Protein AF-A0A927XVS9-F1 (afdb_monomer_lite)

Secondary structure (DSSP, 8-state):
----EEEEEEES--S---PPTT-EEEEEETTEEEEE--TTS-HHHHHHHHHHH-SSEEEEEEEETTTEEEEEEEETTEEEEEEESSTTT---B-THHHHHHHHSSSTTHHHHHHHTT-S-HHHHHHHHHHHHTS-----TTSPPPP----SHHHHHHHHHHHHHHTSPPSEEEEEPPGGG--GGG-TTSS---SS---TT----EEE---STTEEEEEETTT--EEEEEE--S--EEEEEEETTTTEEEEEEEE---STT--EEEEEEEETT--EEEEEEEPTT----SS--EEETTEEEEE-SS-SSEEEEETTT--EEEE--SS--EEEE-SSSSEEEEEETTTEEEEEETTS-EEEEEE-SSSEEEEEEETTEEEEEEEEEETTEEEEEEEEEEE-

Radius of gyration: 25.27 Å; chains: 1; bounding box: 58×50×73 Å

Foldseek 3Di:
DDDKFKKKKDFADDPDFPADPAWDWDPPQPSIIIIFHGPDDDGQVRNLVRLLCDAAWMWIKMDDPFLWIKIFIRHNNDTPFIQTLFPPPDPGGPLQVVCCRQPVDSQLVLLSVCLNWFLHSVLNQLSVCQSRQHHRRDDPPDDDDGGHHDCPSVVVVVVLVVCLVPDDAQWDWDWDPPVRDDPVPPPVVDPDPPPPPDVPPQFDWDFDDDDAFWTFTAGPNVRDGLDIGGAHADWDWDWDQDPPQQKIWMWTQGADPPPQATWIWIWMAHVSRHTPDIDTDHHPPDDDPDFADDDDQKTWADDQGHCWTWIARNVVRDIDIARANGDFRWRHAQAPQWTWGADQFFKIWIDGPNNYTNRIDGDDANHWDWHHDPNWIKIWGWHQDPVGIDIIIITIGGD

pLDDT: mean 72.05, std 20.48, range [25.39, 96.19]

Structure (mmCIF, N/CA/C/O backbone):
data_AF-A0A927XVS9-F1
#
_entry.id   AF-A0A927XVS9-F1
#
loop_
_atom_site.group_PDB
_atom_site.id
_atom_site.type_symbol
_atom_site.label_atom_id
_atom_site.label_alt_id
_atom_site.label_comp_id
_atom_site.label_asym_id
_atom_site.label_entity_id
_atom_site.label_seq_id
_atom_site.pdbx_PDB_ins_code
_atom_site.Cartn_x
_atom_site.Cartn_y
_atom_site.Cartn_z
_atom_site.occupancy
_atom_site.B_iso_or_equiv
_atom_site.auth_seq_id
_atom_site.auth_comp_id
_atom_site.auth_asym_id
_atom_site.auth_atom_id
_atom_site.pdbx_PDB_model_num
ATOM 1 N N . MET A 1 1 ? -17.293 -13.626 -2.187 1.00 40.69 1 MET A N 1
ATOM 2 C CA . MET A 1 1 ? -17.262 -12.280 -1.583 1.00 40.69 1 MET A CA 1
ATOM 3 C C . MET A 1 1 ? -15.978 -12.203 -0.778 1.00 40.69 1 MET A C 1
ATOM 5 O O . MET A 1 1 ? -15.683 -13.186 -0.108 1.00 40.69 1 MET A O 1
ATOM 9 N N . GLY A 1 2 ? -15.178 -11.142 -0.921 1.00 54.25 2 GLY A N 1
ATOM 10 C CA . GLY A 1 2 ? -14.019 -10.928 -0.047 1.00 54.25 2 GLY A CA 1
ATOM 11 C C . GLY A 1 2 ? -14.492 -10.675 1.386 1.00 54.25 2 GLY A C 1
ATOM 12 O O . GLY A 1 2 ? -15.582 -10.137 1.573 1.00 54.25 2 GLY A O 1
ATOM 13 N N . LEU A 1 3 ? -13.723 -11.117 2.381 1.00 64.56 3 LEU A N 1
ATOM 14 C CA . LEU A 1 3 ? -14.030 -10.858 3.787 1.00 64.56 3 LEU A CA 1
ATOM 15 C C . LEU A 1 3 ? -13.808 -9.362 4.062 1.00 64.56 3 LEU A C 1
ATOM 17 O O . LEU A 1 3 ? -12.666 -8.907 4.039 1.00 64.56 3 LEU A O 1
ATOM 21 N N . SER A 1 4 ? -14.879 -8.609 4.306 1.00 77.50 4 SER A N 1
ATOM 22 C CA . SER A 1 4 ? -14.791 -7.256 4.859 1.00 77.50 4 SER A CA 1
ATOM 23 C C . SER A 1 4 ? -15.011 -7.318 6.367 1.00 77.50 4 SER A C 1
ATOM 25 O O . SER A 1 4 ? -15.940 -7.971 6.841 1.00 77.50 4 SER A O 1
ATOM 27 N N . VAL A 1 5 ? -14.140 -6.662 7.129 1.00 85.88 5 VAL A N 1
ATOM 28 C CA . VAL A 1 5 ? -14.214 -6.629 8.594 1.00 85.88 5 VAL A CA 1
ATOM 29 C C . VAL A 1 5 ? -14.440 -5.190 9.028 1.00 85.88 5 VAL A C 1
ATOM 31 O O . VAL A 1 5 ? -13.697 -4.295 8.633 1.00 85.88 5 VAL A O 1
ATOM 34 N N . HIS A 1 6 ? -15.469 -4.970 9.841 1.00 89.38 6 HIS A N 1
ATOM 35 C CA . HIS A 1 6 ? -15.839 -3.650 10.337 1.00 89.38 6 HIS A CA 1
ATOM 36 C C . HIS A 1 6 ? -15.887 -3.681 11.857 1.00 89.38 6 HIS A C 1
ATOM 38 O O . HIS A 1 6 ? -16.558 -4.532 12.440 1.00 89.38 6 HIS A O 1
ATOM 44 N N . THR A 1 7 ? -15.215 -2.720 12.480 1.00 91.06 7 THR A N 1
ATOM 45 C CA . THR A 1 7 ? -15.057 -2.677 13.931 1.00 91.06 7 THR A CA 1
ATOM 46 C C . THR A 1 7 ? -15.177 -1.244 14.427 1.00 91.06 7 THR A C 1
ATOM 48 O O . THR A 1 7 ? -14.595 -0.327 13.850 1.00 91.06 7 THR A O 1
ATOM 51 N N . LEU A 1 8 ? -15.900 -1.028 1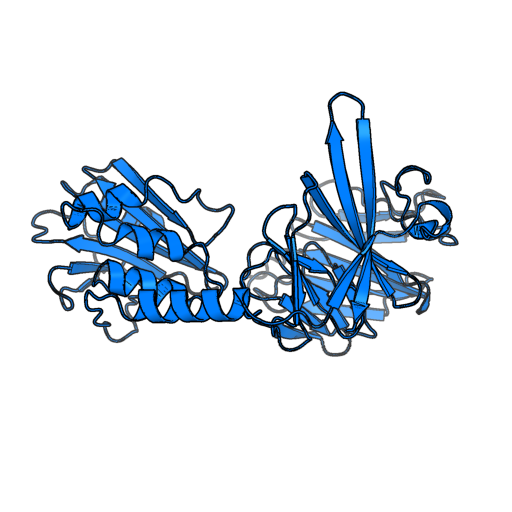5.522 1.00 92.75 8 LEU A N 1
ATOM 52 C CA . LEU A 1 8 ? -15.920 0.252 16.227 1.00 92.75 8 LEU A CA 1
ATOM 53 C C . LEU A 1 8 ? -15.224 0.103 17.582 1.00 92.75 8 LEU A C 1
ATOM 55 O O . LEU A 1 8 ? -15.614 -0.731 18.393 1.00 92.75 8 LEU A O 1
ATOM 59 N N . LEU A 1 9 ? -14.204 0.919 17.832 1.00 92.81 9 LEU A N 1
ATOM 60 C CA . LEU A 1 9 ? -13.430 0.932 19.067 1.00 92.81 9 LEU A CA 1
ATOM 61 C C . LEU A 1 9 ? -13.733 2.179 19.894 1.00 92.81 9 LEU A C 1
ATOM 63 O O . LEU A 1 9 ? -13.757 3.306 19.389 1.00 92.81 9 LEU A O 1
ATOM 67 N N . LEU A 1 10 ? -13.926 1.964 21.188 1.00 91.62 10 LEU A N 1
ATOM 68 C CA . LEU A 1 10 ? -14.318 2.966 22.173 1.00 91.62 10 LEU A CA 1
ATOM 69 C C . LEU A 1 10 ? -13.403 2.854 23.389 1.00 91.62 10 LEU A C 1
ATOM 71 O O . LEU A 1 10 ? -13.134 1.747 23.845 1.00 91.62 10 LEU A O 1
ATOM 75 N N . GLN A 1 11 ? -12.942 3.980 23.929 1.00 87.31 11 GLN A N 1
ATOM 76 C CA . GLN A 1 11 ? -12.120 4.002 25.140 1.00 87.31 11 GLN A CA 1
ATOM 77 C C . GLN A 1 11 ? -12.984 4.445 26.336 1.00 87.31 11 GLN A C 1
ATOM 79 O O . GLN A 1 11 ? -13.465 5.576 26.353 1.00 87.31 11 GLN A O 1
ATOM 84 N N . GLY A 1 12 ? -13.192 3.579 27.336 1.00 75.00 12 GLY A N 1
ATOM 85 C CA . GLY A 1 12 ? -14.022 3.881 28.522 1.00 75.00 12 GLY A CA 1
ATOM 86 C C . GLY A 1 12 ? -15.487 3.404 28.449 1.00 75.00 12 GLY A C 1
ATOM 87 O O . GLY A 1 12 ? -15.836 2.582 27.607 1.00 75.00 12 GLY A O 1
ATOM 88 N N . SER A 1 13 ? -16.345 3.856 29.382 1.00 60.53 13 SER A N 1
ATOM 89 C CA . SER A 1 13 ? -17.708 3.311 29.551 1.00 60.53 13 SER A CA 1
ATOM 90 C C . SER A 1 13 ? -18.724 3.877 28.557 1.00 60.53 13 SER A C 1
ATOM 92 O O . SER A 1 13 ? -18.863 5.093 28.428 1.00 60.53 13 SER A O 1
ATOM 94 N N . THR A 1 14 ? -19.511 2.997 27.944 1.00 58.59 14 THR A N 1
ATOM 95 C CA . THR A 1 14 ? -20.458 3.303 26.865 1.00 58.59 14 THR A CA 1
ATOM 96 C C . THR A 1 14 ? -21.896 3.065 27.312 1.00 58.59 14 THR A C 1
ATOM 98 O O . THR A 1 14 ? -22.524 2.064 26.987 1.00 58.59 14 THR A O 1
ATOM 101 N N . THR A 1 15 ? -22.443 3.979 28.109 1.00 55.16 15 THR A N 1
ATOM 102 C CA . THR A 1 15 ? -23.729 3.733 28.782 1.00 55.16 15 THR A CA 1
ATOM 103 C C . THR A 1 15 ? -24.958 3.864 27.872 1.00 55.16 15 THR A C 1
ATOM 105 O O . THR A 1 15 ? -26.025 3.403 28.264 1.00 55.16 15 THR A O 1
ATOM 108 N N . PHE A 1 16 ? -24.831 4.428 26.659 1.00 62.53 16 PHE A N 1
ATOM 109 C CA . PHE A 1 16 ? -25.947 4.597 25.714 1.00 62.53 16 PHE A CA 1
ATOM 110 C C . PHE A 1 16 ? -25.479 4.541 24.252 1.00 62.53 16 PHE A C 1
ATOM 112 O O . PHE A 1 16 ? -25.173 5.571 23.654 1.00 62.53 16 PHE A O 1
ATOM 119 N N . LEU A 1 17 ? -25.426 3.343 23.667 1.00 79.06 17 LEU A N 1
ATOM 120 C CA . LEU A 1 17 ? -25.166 3.156 22.236 1.00 79.06 17 LEU A CA 1
ATOM 121 C C . LEU A 1 17 ? -26.402 2.572 21.544 1.00 79.06 17 LEU A C 1
ATOM 123 O O . LEU A 1 17 ? -27.045 1.693 22.120 1.00 79.06 17 LEU A O 1
ATOM 127 N N . PRO A 1 18 ? -26.742 3.022 20.322 1.00 82.94 18 PRO A N 1
ATOM 128 C CA . PRO A 1 18 ? -27.871 2.494 19.564 1.00 82.94 18 PRO A CA 1
ATOM 129 C C . PRO A 1 18 ? -27.512 1.150 18.902 1.00 82.94 18 PRO A C 1
ATOM 131 O O . PRO A 1 18 ? -27.485 1.058 17.678 1.00 82.94 18 PRO A O 1
ATOM 134 N N . LEU A 1 19 ? -27.195 0.138 19.717 1.00 86.69 19 LEU A N 1
ATOM 135 C CA . LEU A 1 19 ? -26.873 -1.215 19.254 1.00 86.69 19 LEU A CA 1
ATOM 136 C C . LEU A 1 19 ? -28.121 -1.908 18.701 1.00 86.69 19 LEU A C 1
ATOM 138 O O . LEU A 1 19 ? -29.214 -1.793 19.266 1.00 86.69 19 LEU A O 1
ATOM 142 N N . GLU A 1 20 ? -27.953 -2.639 17.607 1.00 86.75 20 GLU A N 1
ATOM 143 C CA . GLU A 1 20 ? -28.977 -3.487 17.011 1.00 86.75 20 GLU A CA 1
ATOM 144 C C . GLU A 1 20 ? -28.936 -4.911 17.600 1.00 86.75 20 GLU A C 1
ATOM 146 O O . GLU A 1 20 ? -27.911 -5.364 18.122 1.00 86.75 20 GLU A O 1
ATOM 151 N N . PRO A 1 21 ? -30.060 -5.653 17.556 1.00 80.88 21 PRO A N 1
ATOM 152 C CA . PRO A 1 21 ? -30.072 -7.053 17.960 1.00 80.88 21 PRO A CA 1
ATOM 153 C C . PRO A 1 21 ? -29.066 -7.867 17.136 1.00 80.88 21 PRO A C 1
ATOM 155 O O . PRO A 1 21 ? -29.195 -7.956 15.919 1.00 80.88 21 PRO A O 1
ATOM 158 N N . GLY A 1 22 ? -28.094 -8.483 17.809 1.00 83.00 22 GLY A N 1
ATOM 159 C CA . GLY A 1 22 ? -27.040 -9.279 17.172 1.00 83.00 22 GLY A CA 1
ATOM 160 C C . GLY A 1 22 ? -25.661 -8.621 17.178 1.00 83.00 22 GLY A C 1
ATOM 161 O O . GLY A 1 22 ? -24.682 -9.326 16.943 1.00 83.00 22 GLY A O 1
ATOM 162 N N . ASP A 1 23 ? -25.559 -7.328 17.502 1.00 88.38 23 ASP A N 1
ATOM 163 C CA . ASP A 1 23 ? -24.259 -6.681 17.692 1.00 88.38 23 ASP A CA 1
ATOM 164 C C . ASP A 1 23 ? -23.486 -7.318 18.847 1.00 88.38 23 ASP A C 1
ATOM 166 O O . ASP A 1 23 ? -24.040 -7.664 19.897 1.00 88.38 23 ASP A O 1
ATOM 170 N N . ILE A 1 24 ? -22.173 -7.431 18.665 1.00 87.75 24 ILE A N 1
ATOM 171 C CA . ILE A 1 24 ? -21.281 -8.028 19.656 1.00 87.75 24 ILE A CA 1
ATOM 172 C C . ILE A 1 24 ? -20.426 -6.941 20.272 1.00 87.75 24 ILE A C 1
ATOM 174 O O . ILE A 1 24 ? -19.707 -6.228 19.577 1.00 87.75 24 ILE A O 1
ATOM 178 N N . VAL A 1 25 ? -20.450 -6.877 21.601 1.00 89.00 25 VAL A N 1
ATOM 179 C CA . VAL A 1 25 ? -19.610 -5.983 22.396 1.00 89.00 25 VAL A CA 1
ATOM 180 C C . VAL A 1 25 ? -18.551 -6.812 23.115 1.00 89.00 25 VAL A C 1
ATOM 182 O O . VAL A 1 25 ? -18.879 -7.702 23.900 1.00 89.00 25 VAL A O 1
ATOM 185 N N . ARG A 1 26 ? -17.271 -6.524 22.865 1.00 87.12 26 ARG A N 1
ATOM 186 C CA . ARG A 1 26 ? -16.129 -7.175 23.519 1.00 87.12 26 ARG A CA 1
ATOM 187 C C . ARG A 1 26 ? -15.315 -6.145 24.300 1.00 87.12 26 ARG A C 1
ATOM 189 O O . ARG A 1 26 ? -14.992 -5.089 23.776 1.00 87.12 26 ARG A O 1
ATOM 196 N N . SER A 1 27 ? -14.918 -6.468 25.527 1.00 85.12 27 SER A N 1
ATOM 197 C CA . SER A 1 27 ? -14.117 -5.586 26.400 1.00 85.12 27 SER A CA 1
ATOM 198 C C . SER A 1 27 ? -12.838 -6.269 26.903 1.00 85.12 27 SER A C 1
ATOM 200 O O . SER A 1 27 ? -12.422 -6.080 28.044 1.00 85.12 27 SER A O 1
ATOM 202 N N . HIS A 1 28 ? -12.260 -7.145 26.081 1.00 77.94 28 HIS A N 1
ATOM 203 C CA . HIS A 1 28 ? -11.164 -8.046 26.453 1.00 77.94 28 HIS A CA 1
ATOM 204 C C . HIS A 1 28 ? -9.765 -7.412 26.319 1.00 77.94 28 HIS A C 1
ATOM 206 O O . HIS A 1 28 ? -8.792 -8.020 26.753 1.00 77.94 28 HIS A O 1
ATOM 212 N N . ASN A 1 29 ? -9.660 -6.199 25.762 1.00 79.50 29 ASN A N 1
ATOM 213 C CA . ASN A 1 29 ? -8.423 -5.416 25.697 1.00 79.50 29 ASN A CA 1
ATOM 214 C C . ASN A 1 29 ? -8.628 -4.030 26.351 1.00 79.50 29 ASN A C 1
ATOM 216 O O . ASN A 1 29 ? -8.763 -3.029 25.645 1.00 79.50 29 ASN A O 1
ATOM 220 N N . PRO A 1 30 ? -8.745 -3.940 27.693 1.00 79.19 30 PRO A N 1
ATOM 221 C CA . PRO A 1 30 ? -8.943 -2.665 28.376 1.00 79.19 30 PRO A CA 1
ATOM 222 C C . PRO A 1 30 ? -7.817 -1.663 28.059 1.00 79.19 30 PRO A C 1
ATOM 224 O O . PRO A 1 30 ? -6.652 -2.049 28.028 1.00 79.19 30 PRO A O 1
ATOM 227 N N . PRO A 1 31 ? -8.120 -0.362 27.890 1.00 87.62 31 PRO A N 1
ATOM 228 C CA . PRO A 1 31 ? -9.404 0.301 28.146 1.00 87.62 31 PRO A CA 1
ATOM 229 C C . PRO A 1 31 ? -10.401 0.253 26.972 1.00 87.62 31 PRO A C 1
ATOM 231 O O . PRO A 1 31 ? -11.388 0.994 26.990 1.00 87.62 31 PRO A O 1
ATOM 234 N N . TRP A 1 32 ? -10.151 -0.573 25.954 1.00 90.62 32 TRP A N 1
ATOM 235 C CA . TRP A 1 32 ? -10.951 -0.614 24.738 1.00 90.62 32 TRP A CA 1
ATOM 236 C C . TRP A 1 32 ? -12.173 -1.522 24.855 1.00 90.62 32 TRP A C 1
ATOM 238 O O . TRP A 1 32 ? -12.110 -2.671 25.296 1.00 90.62 32 TRP A O 1
ATOM 248 N N . THR A 1 33 ? -13.295 -0.984 24.390 1.00 90.00 33 THR A N 1
ATOM 249 C CA . THR A 1 33 ? -14.504 -1.724 24.051 1.00 90.00 33 THR A CA 1
ATOM 250 C C . THR A 1 33 ? -14.625 -1.765 22.534 1.00 90.00 33 THR A C 1
ATOM 252 O O . THR A 1 33 ? -14.568 -0.733 21.869 1.00 90.00 33 THR A O 1
ATOM 255 N N . VAL A 1 34 ? -14.783 -2.967 22.002 1.00 90.56 34 VAL A N 1
ATOM 256 C CA . VAL A 1 34 ? -14.872 -3.288 20.581 1.00 90.56 34 VAL A CA 1
ATOM 257 C C . VAL A 1 34 ? -16.314 -3.661 20.265 1.00 90.56 34 VAL A C 1
ATOM 259 O O . VAL A 1 34 ? -16.903 -4.480 20.970 1.00 90.56 34 VAL A O 1
ATOM 262 N N . ILE A 1 35 ? -16.875 -3.079 19.211 1.00 90.31 35 ILE A N 1
ATOM 263 C CA . ILE A 1 35 ? -18.221 -3.375 18.720 1.00 90.31 35 ILE A CA 1
ATOM 264 C C . ILE A 1 35 ? -18.116 -3.915 17.301 1.00 90.31 35 ILE A C 1
ATOM 266 O O . ILE A 1 35 ? -17.516 -3.278 16.432 1.00 90.31 35 ILE A O 1
ATOM 270 N N . LEU A 1 36 ? -18.711 -5.085 17.095 1.00 89.31 36 LEU A N 1
ATOM 271 C CA . LEU A 1 36 ? -18.818 -5.763 15.810 1.00 89.31 36 LEU A CA 1
ATOM 272 C C . LEU A 1 36 ? -20.287 -5.754 15.371 1.00 89.31 36 LEU A C 1
ATOM 274 O O . LEU A 1 36 ? -21.155 -5.965 16.226 1.00 89.31 36 LEU A O 1
ATOM 278 N N . PRO A 1 37 ? -20.571 -5.525 14.078 1.00 87.38 37 PRO A N 1
ATOM 279 C CA . PRO A 1 37 ? -21.939 -5.524 13.583 1.00 87.38 37 PRO A CA 1
ATOM 280 C C . PRO A 1 37 ? -22.513 -6.947 13.619 1.00 87.38 37 PRO A C 1
ATOM 282 O O . PRO A 1 37 ? -21.800 -7.910 13.333 1.00 87.38 37 PRO A O 1
ATOM 285 N N . GLY A 1 38 ? -23.796 -7.077 13.951 1.00 77.69 38 GLY A N 1
ATOM 286 C CA . GLY A 1 38 ? -24.517 -8.349 13.872 1.00 77.69 38 GLY A CA 1
ATOM 287 C C . GLY A 1 38 ? -24.804 -8.828 12.440 1.00 77.69 38 GLY A C 1
ATOM 288 O O . GLY A 1 38 ? -24.794 -8.054 11.477 1.00 77.69 38 GLY A O 1
ATOM 289 N N . ASP A 1 39 ? -25.126 -10.119 12.301 1.00 66.44 39 ASP A N 1
ATOM 290 C CA . ASP A 1 39 ? -25.522 -10.734 11.028 1.00 66.44 39 ASP A CA 1
ATOM 291 C C . ASP A 1 39 ? -26.900 -10.213 10.577 1.00 66.44 39 ASP A C 1
ATOM 293 O O . ASP A 1 39 ? -27.942 -10.714 11.001 1.00 66.44 39 ASP A O 1
ATOM 297 N N . GLY A 1 40 ? -26.931 -9.195 9.708 1.00 54.94 40 GLY A N 1
ATOM 298 C CA . GLY A 1 40 ? -28.190 -8.752 9.093 1.00 54.94 40 GLY A CA 1
ATOM 299 C C . GLY A 1 40 ? -28.279 -7.322 8.559 1.00 54.94 40 GLY A C 1
ATOM 300 O O . GLY A 1 40 ? -29.247 -7.028 7.858 1.00 54.94 40 GLY A O 1
ATOM 301 N N . GLY A 1 41 ? -27.318 -6.428 8.819 1.00 48.12 41 GLY A N 1
ATOM 302 C CA . GLY A 1 41 ? -27.472 -5.019 8.430 1.00 48.12 41 GLY A CA 1
ATOM 303 C C . GLY A 1 41 ? -26.167 -4.270 8.177 1.00 48.12 41 GLY A C 1
ATOM 304 O O . GLY A 1 41 ? -25.448 -3.951 9.111 1.00 48.12 41 GLY A O 1
ATOM 305 N N . GLY A 1 42 ? -25.897 -3.952 6.903 1.00 61.41 42 GLY A N 1
ATOM 306 C CA . GLY A 1 42 ? -25.028 -2.854 6.442 1.00 61.41 42 GLY A CA 1
ATOM 307 C C . GLY A 1 42 ? -23.787 -2.529 7.283 1.00 61.41 42 GLY A C 1
ATOM 308 O O . GLY A 1 42 ? -23.607 -1.359 7.602 1.00 61.41 42 GLY A O 1
ATOM 309 N N . GLY A 1 43 ? -22.957 -3.521 7.640 1.00 79.06 43 GLY A N 1
ATOM 310 C CA . GLY A 1 43 ? -21.935 -3.435 8.702 1.00 79.06 43 GLY A CA 1
ATOM 311 C C . GLY A 1 43 ? -21.175 -2.105 8.811 1.00 79.06 43 GLY A C 1
ATOM 312 O O . GLY A 1 43 ? -21.125 -1.516 9.890 1.00 79.06 43 GLY A O 1
ATOM 313 N N . ALA A 1 44 ? -20.669 -1.572 7.694 1.00 83.62 44 ALA A N 1
ATOM 314 C CA . ALA A 1 44 ? -20.041 -0.249 7.645 1.00 83.62 44 ALA A CA 1
ATOM 315 C C . ALA A 1 44 ? -20.996 0.902 8.025 1.00 83.62 44 ALA A C 1
ATOM 317 O O . ALA A 1 44 ? -20.711 1.693 8.924 1.00 83.62 44 ALA A O 1
ATOM 318 N N . GLU A 1 45 ? -22.147 1.002 7.355 1.00 86.62 45 GLU A N 1
ATOM 319 C CA . GLU A 1 45 ? -23.142 2.061 7.568 1.00 86.62 45 GLU A CA 1
ATOM 320 C C . GLU A 1 45 ? -23.726 2.023 8.985 1.00 86.62 45 GLU A C 1
ATOM 322 O O . GLU A 1 45 ? -23.922 3.070 9.613 1.00 86.62 45 GLU A O 1
ATOM 327 N N . HIS A 1 46 ? -23.967 0.817 9.504 1.00 89.81 46 HIS A N 1
ATOM 328 C CA . HIS A 1 46 ? -24.460 0.600 10.855 1.00 89.81 46 HIS A CA 1
ATOM 329 C C . HIS A 1 46 ? -23.448 1.104 11.900 1.00 89.81 46 HIS A C 1
ATOM 331 O O . HIS A 1 46 ? -23.778 1.993 12.692 1.00 89.81 46 HIS A O 1
ATOM 337 N N . LEU A 1 47 ? -22.192 0.643 11.852 1.00 90.69 47 LEU A N 1
ATOM 338 C CA . LEU A 1 47 ? -21.167 1.085 12.802 1.00 90.69 47 LEU A CA 1
ATOM 339 C C . LEU A 1 47 ? -20.838 2.578 12.669 1.00 90.69 47 LEU A C 1
ATOM 341 O O . LEU A 1 47 ? -20.615 3.254 13.674 1.00 90.69 47 LEU A O 1
ATOM 345 N N . MET A 1 48 ? -20.864 3.136 11.455 1.00 89.56 48 MET A N 1
ATOM 346 C CA . MET A 1 48 ? -20.693 4.578 11.250 1.00 89.56 48 MET A CA 1
ATOM 347 C C . MET A 1 48 ? -21.829 5.398 11.875 1.00 89.56 48 MET A C 1
ATOM 349 O O . MET A 1 48 ? -21.588 6.504 12.361 1.00 89.56 48 MET A O 1
ATOM 353 N N . ARG A 1 49 ? -23.067 4.889 11.882 1.00 90.12 49 ARG A N 1
ATOM 354 C CA . ARG A 1 49 ? -24.196 5.532 12.571 1.00 90.12 49 ARG A CA 1
ATOM 355 C C . ARG A 1 49 ? -24.008 5.503 14.087 1.00 90.12 49 ARG A C 1
ATOM 357 O O . ARG A 1 49 ? -24.256 6.527 14.719 1.00 90.12 49 ARG A O 1
ATOM 364 N N . ILE A 1 50 ? -23.503 4.401 14.650 1.00 90.50 50 ILE A N 1
ATOM 365 C CA . ILE A 1 50 ? -23.123 4.350 16.071 1.00 90.50 50 ILE A CA 1
ATOM 366 C C . ILE A 1 50 ? -22.015 5.371 16.355 1.00 90.50 50 ILE A C 1
ATOM 368 O O . ILE A 1 50 ? -22.179 6.198 17.248 1.00 90.50 50 ILE A O 1
ATOM 372 N N . ALA A 1 51 ? -20.938 5.395 15.562 1.00 91.31 51 ALA A N 1
ATOM 373 C CA . ALA A 1 51 ? -19.833 6.348 15.721 1.00 91.31 51 ALA A CA 1
ATOM 374 C C . ALA A 1 51 ? -20.301 7.815 15.712 1.00 91.31 51 ALA A C 1
ATOM 376 O O . ALA A 1 51 ? -19.753 8.660 16.416 1.00 91.31 51 ALA A O 1
ATOM 377 N N . ARG A 1 52 ? -21.347 8.119 14.931 1.00 89.62 52 ARG A N 1
ATOM 378 C CA . ARG A 1 52 ? -21.974 9.447 14.865 1.00 89.62 52 ARG A CA 1
ATOM 379 C C . ARG A 1 52 ? -22.852 9.795 16.070 1.00 89.62 52 ARG A C 1
ATOM 381 O O . ARG A 1 52 ? -23.123 10.972 16.280 1.00 89.62 52 ARG A O 1
ATOM 388 N N . ALA A 1 53 ? -23.306 8.799 16.824 1.00 88.62 53 ALA A N 1
ATOM 389 C CA . ALA A 1 53 ? -24.141 8.967 18.011 1.00 88.62 53 ALA A CA 1
ATOM 390 C C . ALA A 1 53 ? -23.336 8.959 19.323 1.00 88.62 53 ALA A C 1
ATOM 392 O O . ALA A 1 53 ? -23.837 9.413 20.350 1.00 88.62 53 ALA A O 1
ATOM 393 N N . VAL A 1 54 ? -22.100 8.450 19.299 1.00 87.12 54 VAL A N 1
ATOM 394 C CA . VAL A 1 54 ? -21.188 8.437 20.449 1.00 87.12 54 VAL A CA 1
ATOM 395 C C . VAL A 1 54 ? -20.813 9.870 20.841 1.00 87.12 54 VAL A C 1
ATOM 397 O O . VAL A 1 54 ? -20.332 10.645 20.013 1.00 87.12 54 VAL A O 1
ATOM 400 N N . SER A 1 55 ? -20.983 10.199 22.124 1.00 86.75 55 SER A N 1
ATOM 401 C CA . SER A 1 55 ? -20.342 11.371 22.727 1.00 86.75 55 SER A CA 1
ATOM 402 C C . SER A 1 55 ? -18.916 11.007 23.141 1.00 86.75 55 SER A C 1
ATOM 404 O O . SER A 1 55 ? -18.696 9.969 23.767 1.00 86.75 55 SER A O 1
ATOM 406 N N . GLY A 1 56 ? -17.951 11.846 22.773 1.00 88.44 56 GLY A N 1
ATOM 407 C CA . GLY A 1 56 ? -16.524 11.583 22.924 1.00 88.44 56 GLY A CA 1
ATOM 408 C C . GLY A 1 56 ? -15.868 10.983 21.678 1.00 88.44 56 GLY A C 1
ATOM 409 O O . GLY A 1 56 ? -16.412 11.027 20.572 1.00 88.44 56 GLY A O 1
ATOM 410 N N . ALA A 1 57 ? -14.648 10.474 21.860 1.00 92.06 57 ALA A N 1
ATOM 411 C CA . ALA A 1 57 ? -13.816 9.944 20.787 1.00 92.06 57 ALA A CA 1
ATOM 412 C C . ALA A 1 57 ? -14.065 8.446 20.546 1.00 92.06 57 ALA A C 1
ATOM 414 O O . ALA A 1 57 ? -14.091 7.649 21.484 1.00 92.06 57 ALA A O 1
ATOM 415 N N . CYS A 1 58 ? -14.178 8.049 19.280 1.00 94.00 58 CYS A N 1
ATOM 416 C CA . CYS A 1 58 ? -14.211 6.648 18.865 1.00 94.00 58 CYS A CA 1
ATOM 417 C C . CYS A 1 58 ? -13.468 6.434 17.544 1.00 94.00 58 CYS A C 1
ATOM 419 O O . CYS A 1 58 ? -13.270 7.367 16.757 1.00 94.00 58 CYS A O 1
ATOM 421 N N . LEU A 1 59 ? -13.035 5.196 17.311 1.00 94.81 59 LEU A N 1
ATOM 422 C CA . LEU A 1 59 ? -12.352 4.790 16.089 1.00 94.81 59 LEU A CA 1
ATOM 423 C C . LEU A 1 59 ? -13.197 3.779 15.337 1.00 94.81 59 LEU A C 1
ATOM 425 O O . LEU A 1 59 ? -13.455 2.690 15.832 1.00 94.81 59 LEU A O 1
ATOM 429 N N . TYR A 1 60 ? -13.586 4.125 14.121 1.00 93.88 60 TYR A N 1
ATOM 430 C CA . TYR A 1 60 ? -14.143 3.167 13.180 1.00 93.88 60 TYR A CA 1
ATOM 431 C C . TYR A 1 60 ? -13.003 2.594 12.337 1.00 93.88 60 TYR A C 1
ATOM 433 O O . TYR A 1 60 ? -12.265 3.349 11.699 1.00 93.88 60 TYR A O 1
ATOM 441 N N . PHE A 1 61 ? -12.845 1.278 12.374 1.00 93.06 61 PHE A N 1
ATOM 442 C CA . PHE A 1 61 ? -11.895 0.513 11.585 1.00 93.06 61 PHE A CA 1
ATOM 443 C C . PHE A 1 61 ? -12.642 -0.285 10.524 1.00 93.06 61 PHE A C 1
ATOM 445 O O . PHE A 1 61 ? -13.665 -0.916 10.797 1.00 93.06 61 PHE A O 1
ATOM 452 N N . GLU A 1 62 ? -12.098 -0.270 9.318 1.00 89.62 62 GLU A N 1
ATOM 453 C CA . GLU A 1 62 ? -12.627 -1.007 8.188 1.00 89.62 62 GLU A CA 1
ATOM 454 C C . GLU A 1 62 ? -11.480 -1.675 7.452 1.00 89.62 62 GLU A C 1
ATOM 456 O O . GLU A 1 62 ? -10.592 -1.006 6.930 1.00 89.62 62 GLU A O 1
ATOM 461 N N . TYR A 1 63 ? -11.522 -2.996 7.396 1.00 86.62 63 TYR A N 1
ATOM 462 C CA . TYR A 1 63 ? -10.683 -3.805 6.535 1.00 86.62 63 TYR A CA 1
ATOM 463 C C . TYR A 1 63 ? -11.511 -4.241 5.330 1.00 86.62 63 TYR A C 1
ATOM 465 O O . TYR A 1 63 ? -12.579 -4.841 5.478 1.00 86.62 63 TYR A O 1
ATOM 473 N N . PHE A 1 64 ? -11.024 -3.932 4.139 1.00 76.75 64 PHE A N 1
ATOM 474 C CA . PHE A 1 64 ? -11.692 -4.210 2.873 1.00 76.75 64 PHE A CA 1
ATOM 475 C C . PHE A 1 64 ? -10.630 -4.597 1.853 1.00 76.75 64 PHE A C 1
ATOM 477 O O . PHE A 1 64 ? -9.583 -3.968 1.869 1.00 76.75 64 PHE A O 1
ATOM 484 N N . ASP A 1 65 ? -10.929 -5.586 1.000 1.00 64.88 65 ASP A N 1
ATOM 485 C CA . ASP A 1 65 ? -10.159 -6.061 -0.169 1.00 64.88 65 ASP A CA 1
ATOM 486 C C . ASP A 1 65 ? -8.609 -6.087 -0.060 1.00 64.88 65 ASP A C 1
ATOM 488 O O . ASP A 1 65 ? -7.949 -5.097 0.231 1.00 64.88 65 ASP A O 1
ATOM 492 N N . ASP A 1 66 ? -7.988 -7.207 -0.451 1.00 61.97 66 ASP A N 1
ATOM 493 C CA . ASP A 1 66 ? -6.559 -7.256 -0.827 1.00 61.97 66 ASP A CA 1
ATOM 494 C C . ASP A 1 66 ? -5.576 -6.611 0.180 1.00 61.97 66 ASP A C 1
ATOM 496 O O . ASP A 1 66 ? -4.655 -5.891 -0.206 1.00 61.97 66 ASP A O 1
ATOM 500 N N . ASP A 1 67 ? -5.759 -6.879 1.477 1.00 71.06 67 ASP A N 1
ATOM 501 C CA . ASP A 1 67 ? -4.843 -6.453 2.539 1.00 71.06 67 ASP A CA 1
ATOM 502 C C . ASP A 1 67 ? -4.812 -4.931 2.811 1.00 71.06 67 ASP A C 1
ATOM 504 O O . ASP A 1 67 ? -3.791 -4.371 3.227 1.00 71.06 67 ASP A O 1
ATOM 508 N N . MET A 1 68 ? -5.947 -4.244 2.621 1.00 79.69 68 MET A N 1
ATOM 509 C CA . MET A 1 68 ? -6.098 -2.810 2.896 1.00 79.69 68 MET A CA 1
ATOM 510 C C . MET A 1 68 ? -7.055 -2.509 4.051 1.00 79.69 68 MET A C 1
ATOM 512 O O . MET A 1 68 ? -7.965 -3.270 4.373 1.00 79.69 68 MET A O 1
ATOM 516 N N . PHE A 1 69 ? -6.849 -1.358 4.694 1.00 87.69 69 PHE A N 1
ATOM 517 C CA . PHE A 1 69 ? -7.754 -0.867 5.722 1.00 87.69 69 PHE A CA 1
ATOM 518 C C . PHE A 1 69 ? -7.794 0.658 5.805 1.00 87.69 69 PHE A C 1
ATOM 520 O O . PHE A 1 69 ? -6.882 1.380 5.376 1.00 87.69 69 PHE A O 1
ATOM 527 N N . SER A 1 70 ? -8.856 1.147 6.432 1.00 89.62 70 SER A N 1
ATOM 528 C CA . SER A 1 70 ? -9.005 2.520 6.880 1.00 89.62 70 SER A CA 1
ATOM 529 C C . SER A 1 70 ? -9.332 2.571 8.374 1.00 89.62 70 SER A C 1
ATOM 531 O O . SER A 1 70 ? -9.900 1.656 8.967 1.00 89.62 70 SER A O 1
ATOM 533 N N . LEU A 1 71 ? -8.919 3.667 9.000 1.00 92.56 71 LEU A N 1
ATOM 534 C CA . LEU A 1 71 ? -9.195 3.997 10.386 1.00 92.56 71 LEU A CA 1
ATOM 535 C C . LEU A 1 71 ? -9.680 5.446 10.441 1.00 92.56 71 LEU A C 1
ATOM 537 O O . LEU A 1 71 ? -9.025 6.366 9.943 1.00 92.56 71 LEU A O 1
ATOM 541 N N . HIS A 1 72 ? -10.835 5.660 11.053 1.00 93.69 72 HIS A N 1
ATOM 542 C CA . HIS A 1 72 ? -11.517 6.943 11.092 1.00 93.69 72 HIS A CA 1
ATOM 543 C C . HIS A 1 72 ? -11.802 7.353 12.532 1.00 93.69 72 HIS A C 1
ATOM 545 O O . HIS A 1 72 ? -12.527 6.667 13.246 1.00 93.69 72 HIS A O 1
ATOM 551 N N . LEU A 1 73 ? -11.265 8.505 12.934 1.00 95.12 73 LEU A N 1
ATOM 552 C CA . LEU A 1 73 ? -11.583 9.117 14.219 1.00 95.12 73 LEU A CA 1
ATOM 553 C C . LEU A 1 73 ? -12.862 9.929 14.098 1.00 95.12 73 LEU A C 1
ATOM 555 O O . LEU A 1 73 ? -12.923 10.873 13.301 1.00 95.12 73 LEU A O 1
ATOM 559 N N . TYR A 1 74 ? -13.823 9.611 14.954 1.00 94.31 74 TYR A N 1
ATOM 560 C CA . TYR A 1 74 ? -14.980 10.448 15.220 1.00 94.31 74 TYR A CA 1
ATOM 561 C C . TYR A 1 74 ? -14.869 11.039 16.622 1.00 94.31 74 TYR A C 1
ATOM 563 O O . TYR A 1 74 ? -14.516 10.331 17.560 1.00 94.31 74 TYR A O 1
ATOM 571 N N . VAL A 1 75 ? -15.159 12.332 16.754 1.00 93.44 75 VAL A N 1
ATOM 572 C CA . VAL A 1 75 ? -15.295 13.023 18.042 1.00 93.44 75 VAL A CA 1
ATOM 573 C C . VAL A 1 75 ? -16.640 13.730 18.034 1.00 93.44 75 VAL A C 1
ATOM 575 O O . VAL A 1 75 ? -16.898 14.523 17.125 1.00 93.44 75 VAL A O 1
ATOM 578 N N . ASP A 1 76 ? -17.503 13.396 18.994 1.00 91.44 76 ASP A N 1
ATOM 579 C CA . ASP A 1 76 ? -18.869 13.935 19.103 1.00 91.44 76 ASP A CA 1
ATOM 580 C C . ASP A 1 76 ? -19.624 13.863 17.764 1.00 91.44 76 ASP A C 1
ATOM 582 O O . ASP A 1 76 ? -20.218 14.820 17.263 1.00 91.44 76 ASP A O 1
ATOM 586 N N . GLY A 1 77 ? -19.497 12.700 17.127 1.00 88.88 77 GLY A N 1
ATOM 587 C CA . GLY A 1 77 ? -20.113 12.351 15.857 1.00 88.88 77 GLY A CA 1
ATOM 588 C C . GLY A 1 77 ? -19.541 13.001 14.595 1.00 88.88 77 GLY A C 1
ATOM 589 O O . GLY A 1 77 ? -19.997 12.697 13.487 1.00 88.88 77 GLY A O 1
ATOM 590 N N . LYS A 1 78 ? -18.501 13.833 14.702 1.00 92.38 78 LYS A N 1
ATOM 591 C CA . LYS A 1 78 ? -17.816 14.424 13.547 1.00 92.38 78 LYS A CA 1
ATOM 592 C C . LYS A 1 78 ? -16.513 13.695 13.238 1.00 92.38 78 LYS A C 1
ATOM 594 O O . LYS A 1 78 ? -15.723 13.415 14.130 1.00 92.38 78 LYS A O 1
ATOM 599 N N . ARG A 1 79 ? -16.257 13.416 11.954 1.00 93.69 79 ARG A N 1
ATOM 600 C CA . ARG A 1 79 ? -14.991 12.811 11.513 1.00 93.69 79 ARG A CA 1
ATOM 601 C C . ARG A 1 79 ? -13.863 13.843 11.591 1.00 93.69 79 ARG A C 1
ATOM 603 O O . ARG A 1 79 ? -13.825 14.768 10.781 1.00 93.69 79 ARG A O 1
ATOM 610 N N . GLU A 1 80 ? -12.939 13.662 12.528 1.00 95.06 80 GLU A N 1
ATOM 611 C CA . GLU A 1 80 ? -11.857 14.619 12.806 1.00 95.06 80 GLU A CA 1
ATOM 612 C C . GLU A 1 80 ? -10.499 14.187 12.231 1.00 95.06 80 GLU A C 1
ATOM 614 O O . GLU A 1 80 ? -9.643 15.044 11.995 1.00 95.06 80 GLU A O 1
ATOM 619 N N . ALA A 1 81 ? -10.300 12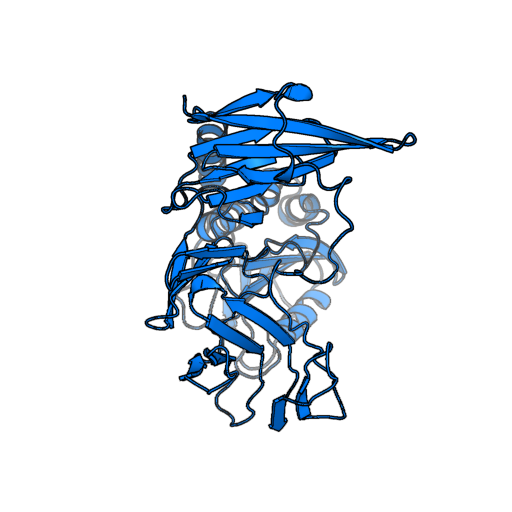.886 11.985 1.00 94.50 81 ALA A N 1
ATOM 620 C CA . ALA A 1 81 ? -9.098 12.347 11.352 1.00 94.50 81 ALA A CA 1
ATOM 621 C C . ALA A 1 81 ? -9.390 11.090 10.527 1.00 94.50 81 ALA A C 1
ATOM 623 O O . ALA A 1 81 ? -10.407 10.414 10.703 1.00 94.50 81 ALA A O 1
ATOM 624 N N . SER A 1 82 ? -8.469 10.769 9.623 1.00 92.06 82 SER A N 1
ATOM 625 C CA . SER A 1 82 ? -8.478 9.502 8.904 1.00 92.06 82 SER A CA 1
ATOM 626 C C . SER A 1 82 ? -7.061 9.007 8.646 1.00 92.06 82 SER A C 1
ATOM 628 O O . SER A 1 82 ? -6.143 9.798 8.424 1.00 92.06 82 SER A O 1
ATOM 630 N N . LEU A 1 83 ? -6.892 7.695 8.682 1.00 91.50 83 LEU A N 1
ATOM 631 C CA . LEU A 1 83 ? -5.690 6.976 8.302 1.00 91.50 83 LEU A CA 1
ATOM 632 C C . LEU A 1 83 ? -6.124 5.898 7.316 1.00 91.50 83 LEU A C 1
ATOM 634 O O . LEU A 1 83 ? -6.951 5.063 7.648 1.00 91.50 83 LEU A O 1
ATOM 638 N N . SER A 1 84 ? -5.598 5.940 6.101 1.00 86.94 84 SER A N 1
ATOM 639 C CA . SER A 1 84 ? -5.927 4.977 5.052 1.00 86.94 84 SER A CA 1
ATOM 640 C C . SER A 1 84 ? -4.645 4.356 4.525 1.00 86.94 84 SER A C 1
ATOM 642 O O . SER A 1 84 ? -3.667 5.067 4.250 1.00 86.94 84 SER A O 1
ATOM 644 N N . THR A 1 85 ? -4.640 3.035 4.366 1.00 80.75 85 THR A N 1
ATOM 645 C CA . THR A 1 85 ? -3.581 2.344 3.625 1.00 80.75 85 THR A CA 1
ATOM 646 C C . THR A 1 85 ? -3.856 2.382 2.121 1.00 80.75 85 THR A C 1
ATOM 648 O O . THR A 1 85 ? -2.901 2.338 1.339 1.00 80.75 85 THR A O 1
ATOM 651 N N . HIS A 1 86 ? -5.109 2.628 1.713 1.00 72.38 86 HIS A N 1
ATOM 652 C CA . HIS A 1 86 ? -5.517 2.811 0.321 1.00 72.38 86 HIS A CA 1
ATOM 653 C C . HIS A 1 86 ? -5.244 4.252 -0.174 1.00 72.38 86 HIS A C 1
ATOM 655 O O . HIS A 1 86 ? -5.762 5.210 0.412 1.00 72.38 86 HIS A O 1
ATOM 661 N N . PRO A 1 87 ? -4.502 4.442 -1.284 1.00 56.69 87 PRO A N 1
ATOM 662 C CA . PRO A 1 87 ? -4.170 5.767 -1.828 1.00 56.69 87 PRO A CA 1
ATOM 663 C C . PRO A 1 87 ? -5.378 6.624 -2.253 1.00 56.69 87 PRO A C 1
ATOM 665 O O . PRO A 1 87 ? -5.337 7.845 -2.128 1.00 56.69 87 PRO A O 1
ATOM 668 N N . GLU A 1 88 ? -6.446 5.994 -2.761 1.00 51.34 88 GLU A N 1
ATOM 669 C CA . GLU A 1 88 ? -7.633 6.685 -3.309 1.00 51.34 88 GLU A CA 1
ATOM 670 C C . GLU A 1 88 ? -8.916 6.614 -2.443 1.00 51.34 88 GLU A C 1
ATOM 672 O O . GLU A 1 88 ? -9.813 7.421 -2.663 1.00 51.34 88 GLU A O 1
ATOM 677 N N . ALA A 1 89 ? -9.023 5.722 -1.442 1.00 50.88 89 ALA A N 1
ATOM 678 C CA . ALA A 1 89 ? -10.259 5.506 -0.666 1.00 50.88 89 ALA A CA 1
ATOM 679 C C . ALA A 1 89 ? -10.424 6.508 0.494 1.00 50.88 89 ALA A C 1
ATOM 681 O O . ALA A 1 89 ? -11.485 6.629 1.101 1.00 50.88 89 ALA A O 1
ATOM 682 N N . GLY A 1 90 ? -9.378 7.280 0.787 1.00 55.69 90 GLY A N 1
ATOM 683 C CA . GLY A 1 90 ? -9.396 8.332 1.790 1.00 55.69 90 GLY A CA 1
ATOM 684 C C . GLY A 1 90 ? -8.011 8.939 1.935 1.00 55.69 90 GLY A C 1
ATOM 685 O O . GLY A 1 90 ? -7.010 8.227 1.984 1.00 55.69 90 GLY A O 1
ATOM 686 N N . ARG A 1 91 ? -7.921 10.270 1.992 1.00 66.19 91 ARG A N 1
ATOM 687 C CA . ARG A 1 91 ? -6.642 10.923 2.283 1.00 66.19 91 ARG A CA 1
ATOM 688 C C . ARG A 1 91 ? -6.370 10.795 3.768 1.00 66.19 91 ARG A C 1
ATOM 690 O O . ARG A 1 91 ? -7.085 11.415 4.544 1.00 66.19 91 ARG A O 1
ATOM 697 N N . THR A 1 92 ? -5.308 10.080 4.133 1.00 80.75 92 THR A N 1
ATOM 698 C CA . THR A 1 92 ? -4.733 10.154 5.479 1.00 80.75 92 THR A CA 1
ATOM 699 C C . THR A 1 92 ? -4.593 11.623 5.881 1.00 80.75 92 THR A C 1
ATOM 701 O O . THR A 1 92 ? -3.869 12.389 5.243 1.00 80.75 92 THR A O 1
ATOM 704 N N . SER A 1 93 ? -5.338 12.029 6.904 1.00 87.38 93 SER A N 1
ATOM 705 C CA . SER A 1 93 ? -5.562 13.427 7.260 1.00 87.38 93 SER A CA 1
ATOM 706 C C . SER A 1 93 ? -5.631 13.577 8.769 1.00 87.38 93 SER A C 1
ATOM 708 O O . SER A 1 93 ? -6.380 12.853 9.426 1.00 87.38 93 SER A O 1
ATOM 710 N N . HIS A 1 94 ? -4.910 14.562 9.296 1.00 90.00 94 HIS A N 1
ATOM 711 C CA . HIS A 1 94 ? -4.947 14.936 10.709 1.00 90.00 94 HIS A CA 1
ATOM 712 C C . HIS A 1 94 ? -4.679 13.785 11.694 1.00 90.00 94 HIS A C 1
ATOM 714 O O . HIS A 1 94 ? -5.276 13.719 12.764 1.00 90.00 94 HIS A O 1
ATOM 720 N N . VAL A 1 95 ? -3.788 12.855 11.334 1.00 90.88 95 VAL A N 1
ATOM 721 C CA . VAL A 1 95 ? -3.473 11.648 12.124 1.00 90.88 95 VAL A CA 1
ATOM 722 C C . VAL A 1 95 ? -3.052 11.979 13.558 1.00 90.88 95 VAL A C 1
ATOM 724 O O . VAL A 1 95 ? -3.356 11.224 14.475 1.00 90.88 95 VAL A O 1
ATOM 727 N N . GLU A 1 96 ? -2.400 13.122 13.777 1.00 93.44 96 GLU A N 1
ATOM 728 C CA . GLU A 1 96 ? -2.044 13.605 15.114 1.00 93.44 96 GLU A CA 1
ATOM 729 C C . GLU A 1 96 ? -3.251 13.725 16.054 1.00 93.44 96 GLU A C 1
ATOM 731 O O . GLU A 1 96 ? -3.113 13.495 17.252 1.00 93.44 96 GLU A O 1
ATOM 736 N N . ARG A 1 97 ? -4.448 14.009 15.526 1.00 94.81 97 ARG A N 1
ATOM 737 C CA . ARG A 1 97 ? -5.666 14.109 16.335 1.00 94.81 97 ARG A CA 1
ATOM 738 C C . ARG A 1 97 ? -6.088 12.778 16.941 1.00 94.81 97 ARG A C 1
ATOM 740 O O . ARG A 1 97 ? -6.726 12.798 17.982 1.00 94.81 97 ARG A O 1
ATOM 747 N N . ILE A 1 98 ? -5.705 11.647 16.341 1.00 94.69 98 ILE A N 1
ATOM 748 C CA . ILE A 1 98 ? -5.932 10.316 16.927 1.00 94.69 98 ILE A CA 1
ATOM 749 C C . ILE A 1 98 ? -5.145 10.194 18.233 1.00 94.69 98 ILE A C 1
ATOM 751 O O . ILE A 1 98 ? -5.718 9.865 19.265 1.00 94.69 98 ILE A O 1
ATOM 755 N N . SER A 1 99 ? -3.850 10.525 18.201 1.00 93.50 99 SER A N 1
ATOM 756 C CA . SER A 1 99 ? -2.982 10.481 19.385 1.00 93.50 99 SER A CA 1
ATOM 757 C C . SER A 1 99 ? -3.489 11.426 20.480 1.00 93.50 99 SER A C 1
ATOM 759 O O . SER A 1 99 ? -3.652 11.021 21.628 1.00 93.50 99 SER A O 1
ATOM 761 N N . TRP A 1 100 ? -3.833 12.662 20.108 1.00 94.12 100 TRP A N 1
ATOM 762 C CA . TRP A 1 100 ? -4.340 13.655 21.055 1.00 94.12 100 TRP A CA 1
ATOM 763 C C . TRP A 1 100 ? -5.687 13.274 21.674 1.00 94.12 100 TRP A C 1
ATOM 765 O O . TRP A 1 100 ? -5.872 13.495 22.868 1.00 94.12 100 TRP A O 1
ATOM 775 N N . ALA A 1 101 ? -6.613 12.701 20.898 1.00 92.50 101 ALA A N 1
ATOM 776 C CA . ALA A 1 101 ? -7.953 12.364 21.378 1.00 92.50 101 ALA A CA 1
ATOM 777 C C . ALA A 1 101 ? -7.952 11.278 22.465 1.00 92.50 101 ALA A C 1
ATOM 779 O O . ALA A 1 101 ? -8.757 11.361 23.387 1.00 92.50 101 ALA A O 1
ATOM 780 N N . PHE A 1 102 ? -7.058 10.288 22.371 1.00 91.50 102 PHE A N 1
ATOM 781 C CA . PHE A 1 102 ? -7.029 9.149 23.301 1.00 91.50 102 PHE A CA 1
ATOM 782 C C . PHE A 1 102 ? -5.917 9.225 24.352 1.00 91.50 102 PHE A C 1
ATOM 784 O O . PHE A 1 102 ? -6.043 8.631 25.421 1.00 91.50 102 PHE A O 1
ATOM 791 N N . PHE A 1 103 ? -4.822 9.939 24.076 1.00 91.25 103 PHE A N 1
ATOM 792 C CA . PHE A 1 103 ? -3.647 9.961 24.958 1.00 91.25 103 PHE A CA 1
ATOM 793 C C . PHE A 1 103 ? -3.277 11.354 25.467 1.00 91.25 103 PHE A C 1
ATOM 795 O O . PHE A 1 103 ? -2.485 11.463 26.397 1.00 91.25 103 PHE A O 1
ATOM 802 N N . GLY A 1 104 ? -3.839 12.421 24.889 1.00 91.31 104 GLY A N 1
ATOM 803 C CA . GLY A 1 104 ? -3.486 13.792 25.264 1.00 91.31 104 GLY A CA 1
ATOM 804 C C . GLY A 1 104 ? -2.048 14.187 24.903 1.00 91.31 104 GLY A C 1
ATOM 805 O O . GLY A 1 104 ? -1.517 15.128 25.487 1.00 91.31 104 GLY A O 1
ATOM 806 N N . ASP A 1 105 ? -1.414 13.474 23.967 1.00 91.88 105 ASP A N 1
ATOM 807 C CA . ASP A 1 105 ? -0.052 13.727 23.490 1.00 91.88 105 ASP A CA 1
ATOM 808 C C . ASP A 1 105 ? 0.129 13.317 22.011 1.00 91.88 105 ASP A C 1
ATOM 810 O O . ASP A 1 105 ? -0.811 12.865 21.349 1.00 91.88 105 ASP A O 1
ATOM 814 N N . ASP A 1 106 ? 1.346 13.458 21.471 1.00 90.69 106 ASP A N 1
ATOM 815 C CA . ASP A 1 106 ? 1.696 13.059 20.103 1.00 90.69 106 ASP A CA 1
ATOM 816 C C . ASP A 1 106 ? 2.442 11.711 19.998 1.00 90.69 106 ASP A C 1
ATOM 818 O O . ASP A 1 106 ? 2.916 11.363 18.908 1.00 90.69 106 ASP A O 1
ATOM 822 N N . SER A 1 107 ? 2.502 10.927 21.082 1.00 87.62 107 SER A N 1
ATOM 823 C CA . SER A 1 107 ? 3.336 9.720 21.209 1.00 87.62 107 SER A CA 1
ATOM 824 C C . SER A 1 107 ? 3.081 8.679 20.111 1.00 87.62 107 SER A C 1
ATOM 826 O O . SER A 1 107 ? 4.027 8.131 19.542 1.00 87.62 107 SER A O 1
ATOM 828 N N . ALA A 1 108 ? 1.818 8.465 19.731 1.00 92.12 108 ALA A N 1
ATOM 829 C CA . ALA A 1 108 ? 1.415 7.499 18.706 1.00 92.12 108 ALA A CA 1
ATOM 830 C C . ALA A 1 108 ? 1.539 8.046 17.269 1.00 92.12 108 ALA A C 1
ATOM 832 O O . ALA A 1 108 ? 1.550 7.290 16.294 1.00 92.12 108 ALA A O 1
ATOM 833 N N . THR A 1 109 ? 1.664 9.366 17.103 1.00 93.75 109 THR A N 1
ATOM 834 C CA . THR A 1 109 ? 1.542 10.039 15.797 1.00 93.75 109 THR A CA 1
ATOM 835 C C . THR A 1 109 ? 2.572 9.549 14.783 1.00 93.75 109 THR A C 1
ATOM 837 O O . THR A 1 109 ? 2.260 9.401 13.599 1.00 93.75 109 THR A O 1
ATOM 840 N N . LYS A 1 110 ? 3.816 9.304 15.215 1.00 93.62 110 LYS A N 1
ATOM 841 C CA . LYS A 1 110 ? 4.888 8.848 14.315 1.00 93.62 110 LYS A CA 1
ATOM 842 C C . LYS A 1 110 ? 4.628 7.438 13.791 1.00 93.62 110 LYS A C 1
ATOM 844 O O . LYS A 1 110 ? 4.799 7.223 12.592 1.00 93.62 110 LYS A O 1
ATOM 849 N N . ALA A 1 111 ? 4.195 6.524 14.658 1.00 94.75 111 ALA A N 1
ATOM 850 C CA . ALA A 1 111 ? 3.851 5.157 14.281 1.00 94.75 111 ALA A CA 1
ATOM 851 C C . ALA A 1 111 ? 2.634 5.134 13.346 1.00 94.75 111 ALA A C 1
ATOM 853 O O . ALA A 1 111 ? 2.718 4.584 12.250 1.00 94.75 111 ALA A O 1
ATOM 854 N N . LEU A 1 112 ? 1.567 5.867 13.682 1.00 93.94 112 LEU A N 1
ATOM 855 C CA . LEU A 1 112 ? 0.367 5.967 12.843 1.00 93.94 112 LEU A CA 1
ATOM 856 C C . LEU A 1 112 ? 0.657 6.576 11.458 1.00 93.94 112 LEU A C 1
ATOM 858 O O . LEU A 1 112 ? 0.154 6.099 10.446 1.00 93.94 112 LEU A O 1
ATOM 862 N N . LYS A 1 113 ? 1.526 7.593 11.364 1.00 90.62 113 LYS A N 1
ATOM 863 C CA . LYS A 1 113 ? 1.972 8.148 10.066 1.00 90.62 113 LYS A CA 1
ATOM 864 C C . LYS A 1 113 ? 2.846 7.182 9.260 1.00 90.62 113 LYS A C 1
ATOM 866 O O . LYS A 1 113 ? 3.041 7.404 8.061 1.00 90.62 113 LYS A O 1
ATOM 871 N N . LEU A 1 114 ? 3.432 6.174 9.905 1.00 90.56 114 LEU A N 1
ATOM 872 C CA . LEU A 1 114 ? 4.260 5.166 9.251 1.00 90.56 114 LEU A CA 1
ATOM 873 C C . LEU A 1 114 ? 3.417 4.046 8.633 1.00 90.56 114 LEU A C 1
ATOM 875 O O . LEU A 1 114 ? 3.838 3.503 7.616 1.00 90.56 114 LEU A O 1
ATOM 879 N N . VAL A 1 115 ? 2.218 3.782 9.163 1.00 90.62 115 VAL A N 1
ATOM 880 C CA . VAL A 1 115 ? 1.262 2.784 8.644 1.00 90.62 115 VAL A CA 1
ATOM 881 C C . VAL A 1 115 ? 1.044 2.951 7.137 1.00 90.62 115 VAL A C 1
ATOM 883 O O . VAL A 1 115 ? 1.251 2.026 6.363 1.00 90.62 115 VAL A O 1
ATOM 886 N N . SER A 1 116 ? 0.753 4.160 6.651 1.00 80.94 116 SER A N 1
ATOM 887 C CA . SER A 1 116 ? 0.534 4.376 5.211 1.00 80.94 116 SER A CA 1
ATOM 888 C C . SER A 1 116 ? 1.818 4.317 4.361 1.00 80.94 116 SER A C 1
ATOM 890 O O . SER A 1 116 ? 1.774 4.573 3.159 1.00 80.94 116 SER A O 1
ATOM 892 N N . LYS A 1 117 ? 2.987 4.041 4.946 1.00 79.25 117 LYS A N 1
ATOM 893 C CA . LYS A 1 117 ? 4.289 4.023 4.256 1.00 79.25 117 LYS A CA 1
ATOM 894 C C . LYS A 1 117 ? 4.928 2.635 4.198 1.00 79.25 117 LYS A C 1
ATOM 896 O O . LYS A 1 117 ? 5.937 2.495 3.505 1.00 79.25 117 LYS A O 1
ATOM 901 N N . THR A 1 118 ? 4.376 1.646 4.898 1.00 78.88 118 THR A N 1
ATOM 902 C CA . THR A 1 118 ? 4.836 0.251 4.872 1.00 78.88 118 THR A CA 1
ATOM 903 C C . THR A 1 118 ? 4.139 -0.550 3.772 1.00 78.88 118 THR A C 1
ATOM 905 O O . THR A 1 118 ? 3.112 -0.132 3.236 1.00 78.88 118 THR A O 1
ATOM 908 N N . CYS A 1 119 ? 4.737 -1.684 3.399 1.00 70.25 119 CYS A N 1
ATOM 909 C CA . CYS A 1 119 ? 4.303 -2.541 2.290 1.00 70.25 119 CYS A CA 1
ATOM 910 C C . CYS A 1 119 ? 3.651 -3.851 2.733 1.00 70.25 119 CYS A C 1
ATOM 912 O O . CYS A 1 119 ? 3.416 -4.706 1.897 1.00 70.25 119 CYS A O 1
ATOM 914 N N . MET A 1 120 ? 3.443 -4.064 4.029 1.00 79.69 120 MET A N 1
ATOM 915 C CA . MET A 1 120 ? 2.898 -5.319 4.529 1.00 79.69 120 MET A CA 1
ATOM 916 C C . MET A 1 120 ? 1.762 -5.005 5.483 1.00 79.69 120 MET A C 1
ATOM 918 O O . MET A 1 120 ? 1.987 -4.263 6.440 1.00 79.69 120 MET A O 1
ATOM 922 N N . LEU A 1 121 ? 0.577 -5.567 5.244 1.00 83.31 121 LEU A N 1
ATOM 923 C CA . LEU A 1 121 ? -0.556 -5.442 6.162 1.00 83.31 121 LEU A CA 1
ATOM 924 C C . LEU A 1 121 ? -0.171 -5.813 7.591 1.00 83.31 121 LEU A C 1
ATOM 926 O O . LEU A 1 121 ? -0.556 -5.122 8.521 1.00 83.31 121 LEU A O 1
ATOM 930 N N . GLU A 1 122 ? 0.645 -6.845 7.772 1.00 87.81 122 GLU A N 1
ATOM 931 C CA . GLU A 1 122 ? 1.105 -7.284 9.087 1.00 87.81 122 GLU A CA 1
ATOM 932 C C . GLU A 1 122 ? 1.898 -6.181 9.799 1.00 87.81 122 GLU A C 1
ATOM 934 O O . GLU A 1 122 ? 1.690 -5.934 10.981 1.0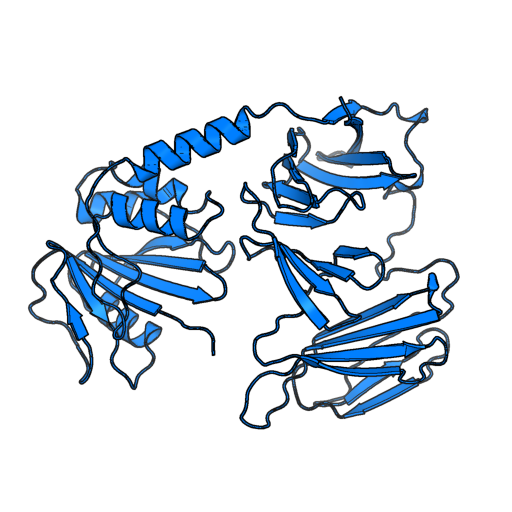0 87.81 122 GLU A O 1
ATOM 939 N N . GLU A 1 123 ? 2.755 -5.452 9.075 1.00 90.81 123 GLU A N 1
ATOM 940 C CA . GLU A 1 123 ? 3.456 -4.287 9.626 1.00 90.81 123 GLU A CA 1
ATOM 941 C C . GLU A 1 123 ? 2.510 -3.108 9.857 1.00 90.81 123 GLU A C 1
ATOM 943 O O . GLU A 1 123 ? 2.675 -2.369 10.823 1.00 90.81 123 GLU A O 1
ATOM 948 N N . GLN A 1 124 ? 1.544 -2.894 8.960 1.00 90.38 124 GLN A N 1
ATOM 949 C CA . GLN A 1 124 ? 0.558 -1.819 9.073 1.00 90.38 124 GLN A CA 1
ATOM 950 C C . GLN A 1 124 ? -0.329 -2.007 10.308 1.00 90.38 124 GLN A C 1
ATOM 952 O O . GLN A 1 124 ? -0.507 -1.060 11.073 1.00 90.38 124 GLN A O 1
ATOM 957 N N . LEU A 1 125 ? -0.836 -3.225 10.513 1.00 91.88 125 LEU A N 1
ATOM 958 C CA . LEU A 1 125 ? -1.613 -3.620 11.680 1.00 91.88 125 LEU A CA 1
ATOM 959 C C . LEU A 1 125 ? -0.749 -3.566 12.934 1.00 91.88 125 LEU A C 1
ATOM 961 O O . LEU A 1 125 ? -1.122 -2.849 13.848 1.00 91.88 125 LEU A O 1
ATOM 965 N N . ALA A 1 126 ? 0.437 -4.186 12.954 1.00 92.69 126 ALA A N 1
ATOM 966 C CA . ALA A 1 126 ? 1.308 -4.152 14.132 1.00 92.69 126 ALA A CA 1
ATOM 967 C C . ALA A 1 126 ? 1.641 -2.715 14.569 1.00 92.69 126 ALA A C 1
ATOM 969 O O . ALA A 1 126 ? 1.564 -2.398 15.750 1.00 92.69 126 ALA A O 1
ATOM 970 N N . LEU A 1 127 ? 1.945 -1.817 13.622 1.00 94.88 127 LEU A N 1
ATOM 971 C CA . LEU A 1 127 ? 2.168 -0.399 13.920 1.00 94.88 127 LEU A CA 1
ATOM 972 C C . LEU A 1 127 ? 0.929 0.289 14.497 1.00 94.88 127 LEU A C 1
ATOM 974 O O . LEU A 1 127 ? 1.063 1.097 15.412 1.00 94.88 127 LEU A O 1
ATOM 978 N N . ALA A 1 128 ? -0.252 0.048 13.926 1.00 94.56 128 ALA A N 1
ATOM 979 C CA . ALA A 1 128 ? -1.482 0.707 14.353 1.00 94.56 128 ALA A CA 1
ATOM 980 C C . ALA A 1 128 ? -1.987 0.152 15.693 1.00 94.56 128 ALA A C 1
ATOM 982 O O . ALA A 1 128 ? -2.296 0.930 16.594 1.00 94.56 128 ALA A O 1
ATOM 983 N N . GLU A 1 129 ? -2.017 -1.172 15.836 1.00 94.31 129 GLU A N 1
ATOM 984 C CA . GLU A 1 129 ? -2.442 -1.886 17.038 1.00 94.31 129 GLU A CA 1
ATOM 985 C C . GLU A 1 129 ? -1.516 -1.579 18.219 1.00 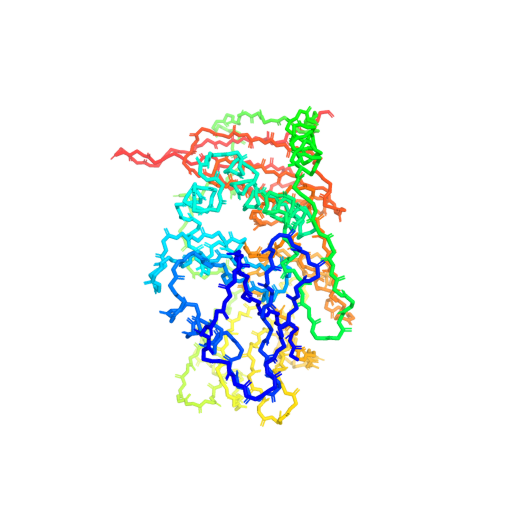94.31 129 GLU A C 1
ATOM 987 O O . GLU A 1 129 ? -2.012 -1.250 19.293 1.00 94.31 129 GLU A O 1
ATOM 992 N N . GLU A 1 130 ? -0.190 -1.567 18.024 1.00 94.94 130 GLU A N 1
ATOM 993 C CA . GLU A 1 130 ? 0.768 -1.192 19.075 1.00 94.94 130 GLU A CA 1
ATOM 994 C C . GLU A 1 130 ? 0.700 0.307 19.415 1.00 94.94 130 GLU A C 1
ATOM 996 O O . GLU A 1 130 ? 0.792 0.696 20.579 1.00 94.94 130 GLU A O 1
ATOM 1001 N N . ALA A 1 131 ? 0.504 1.190 18.430 1.00 94.75 131 ALA A N 1
ATOM 1002 C CA . ALA A 1 131 ? 0.382 2.623 18.708 1.00 94.75 131 ALA A CA 1
ATOM 1003 C C . ALA A 1 131 ? -0.864 2.943 19.553 1.00 94.75 131 ALA A C 1
ATOM 1005 O O . ALA A 1 131 ? -0.821 3.827 20.417 1.00 94.75 131 ALA A O 1
ATOM 1006 N N . LEU A 1 132 ? -1.965 2.230 19.294 1.00 92.94 132 LEU A N 1
ATOM 1007 C CA . LEU A 1 132 ? -3.252 2.406 19.966 1.00 92.94 132 LEU A CA 1
ATOM 1008 C C . LEU A 1 132 ? -3.378 1.572 21.251 1.00 92.94 132 LEU A C 1
ATOM 1010 O O . LEU A 1 132 ? -4.122 1.952 22.154 1.00 92.94 132 LEU A O 1
ATOM 1014 N N . GLY A 1 133 ? -2.653 0.455 21.341 1.00 92.50 133 GLY A N 1
ATOM 1015 C CA . GLY A 1 133 ? -2.888 -0.596 22.332 1.00 92.50 133 GLY A CA 1
ATOM 1016 C C . GLY A 1 133 ? -4.268 -1.216 22.176 1.00 92.50 133 GLY A C 1
ATOM 1017 O O . GLY A 1 133 ? -4.961 -1.401 23.168 1.00 92.50 133 GLY A O 1
ATOM 1018 N N . ALA A 1 134 ? -4.712 -1.416 20.937 1.00 91.06 134 ALA A N 1
ATOM 1019 C CA . ALA A 1 134 ? -6.054 -1.881 20.606 1.00 91.06 134 ALA A CA 1
ATOM 1020 C C . ALA A 1 134 ? -5.970 -2.885 19.460 1.00 91.06 134 ALA A C 1
ATOM 1022 O O . ALA A 1 134 ? -5.234 -2.629 18.507 1.00 91.06 134 ALA A O 1
ATOM 1023 N N . SER A 1 135 ? -6.718 -3.991 19.516 1.00 89.31 135 SER A N 1
ATOM 1024 C CA . SER A 1 135 ? -6.801 -4.866 18.345 1.00 89.31 135 SER A CA 1
ATOM 1025 C C . SER A 1 135 ? -7.818 -4.316 17.358 1.00 89.31 135 SER A C 1
ATOM 1027 O O . SER A 1 135 ? -8.943 -3.982 17.725 1.00 89.31 135 SER A O 1
ATOM 1029 N N . LEU A 1 136 ? -7.388 -4.186 16.107 1.00 88.88 136 LEU A N 1
ATOM 1030 C CA . LEU A 1 136 ? -8.179 -3.601 15.033 1.00 88.88 136 LEU A CA 1
ATOM 1031 C C . LEU A 1 136 ? -8.885 -4.684 14.212 1.00 88.88 136 LEU A C 1
ATOM 1033 O O . LEU A 1 136 ? -10.056 -4.532 13.861 1.00 88.88 136 LEU A O 1
ATOM 1037 N N . LEU A 1 137 ? -8.194 -5.796 13.941 1.00 85.75 137 LEU A N 1
ATOM 1038 C CA . LEU A 1 137 ? -8.706 -6.894 13.119 1.00 85.75 137 LEU A CA 1
ATOM 1039 C C . LEU A 1 137 ? -9.474 -7.924 13.966 1.00 85.75 137 LEU A C 1
ATOM 1041 O O . LEU A 1 137 ? -9.061 -9.073 14.120 1.00 85.75 137 LEU A O 1
ATOM 1045 N N . GLU A 1 138 ? -10.603 -7.483 14.512 1.00 84.38 138 GLU A N 1
ATOM 1046 C CA . GLU A 1 138 ? -11.538 -8.290 15.299 1.00 84.38 138 GLU A CA 1
ATOM 1047 C C . GLU A 1 138 ? -12.675 -8.828 14.419 1.00 84.38 138 GLU A C 1
ATOM 1049 O O . GLU A 1 138 ? -13.268 -8.087 13.643 1.00 84.38 138 GLU A O 1
ATOM 1054 N N . HIS A 1 139 ? -13.014 -10.111 14.553 1.00 82.06 139 HIS A N 1
ATOM 1055 C CA . HIS A 1 139 ? -14.128 -10.735 13.832 1.00 82.06 139 HIS A CA 1
ATOM 1056 C C . HIS A 1 139 ? -14.902 -11.673 14.758 1.00 82.06 139 HIS A C 1
ATOM 1058 O O . HIS A 1 139 ? -14.331 -12.243 15.694 1.00 82.06 139 HIS A O 1
ATOM 1064 N N . ILE A 1 140 ? -16.193 -11.872 14.476 1.00 76.44 140 ILE A N 1
ATOM 1065 C CA . ILE A 1 140 ? -17.078 -12.729 15.277 1.00 76.44 140 ILE A CA 1
ATOM 1066 C C . ILE A 1 140 ? -16.536 -14.157 15.410 1.00 76.44 140 ILE A C 1
ATOM 1068 O O . ILE A 1 140 ? -16.540 -14.710 16.507 1.00 76.44 140 ILE A O 1
ATOM 1072 N N . GLU A 1 141 ? -16.000 -14.706 14.322 1.00 77.75 141 GLU A N 1
ATOM 1073 C CA . GLU A 1 141 ? -15.479 -16.079 14.260 1.00 77.75 141 GLU A CA 1
ATOM 1074 C C . GLU A 1 141 ? -14.060 -16.239 14.828 1.00 77.75 141 GLU A C 1
ATOM 1076 O O . GLU A 1 141 ? -13.605 -17.366 15.018 1.00 77.75 141 GLU A O 1
ATOM 1081 N N . PHE A 1 142 ? -13.338 -15.142 15.078 1.00 77.25 142 PHE A N 1
ATOM 1082 C CA . PHE A 1 142 ? -11.960 -15.203 15.565 1.00 77.25 142 PHE A CA 1
ATOM 1083 C C . PHE A 1 142 ? -11.893 -15.002 17.073 1.00 77.25 142 PHE A C 1
ATOM 1085 O O . PHE A 1 142 ? -12.653 -14.215 17.653 1.00 77.25 142 PHE A O 1
ATOM 1092 N N . GLU A 1 143 ? -10.937 -15.699 17.694 1.00 78.06 143 GLU A N 1
ATOM 1093 C CA . GLU A 1 143 ? -10.575 -15.437 19.080 1.00 78.06 143 GLU A CA 1
ATOM 1094 C C . GLU A 1 143 ? -10.140 -13.973 19.227 1.00 78.06 143 GLU A C 1
ATOM 1096 O O . GLU A 1 143 ? -9.351 -13.488 18.405 1.00 78.06 143 GLU A O 1
ATOM 1101 N N . PRO A 1 144 ? -10.661 -13.264 20.245 1.00 78.25 144 PRO A N 1
ATOM 1102 C CA . PRO A 1 144 ? -10.319 -11.869 20.458 1.00 78.25 144 PRO A CA 1
ATOM 1103 C C . PRO A 1 144 ? -8.815 -11.689 20.693 1.00 78.25 144 PRO A C 1
ATOM 1105 O O . PRO A 1 144 ? -8.191 -12.481 21.407 1.00 78.25 144 PRO A O 1
ATOM 1108 N N . ARG A 1 145 ? -8.221 -10.659 20.087 1.00 79.56 145 ARG A N 1
ATOM 1109 C CA . ARG A 1 145 ? -6.770 -10.442 20.096 1.00 79.56 145 ARG A CA 1
ATOM 1110 C C . ARG A 1 145 ? -6.390 -9.356 21.094 1.00 79.56 145 ARG A C 1
ATOM 1112 O O . ARG A 1 145 ? -6.993 -8.289 21.163 1.00 79.56 145 ARG A O 1
ATOM 1119 N N . HIS A 1 146 ? -5.312 -9.592 21.834 1.00 83.62 146 HIS A N 1
ATOM 1120 C CA . HIS A 1 146 ? -4.744 -8.582 22.723 1.00 83.62 146 HIS A CA 1
ATOM 1121 C C . HIS A 1 146 ? -3.626 -7.809 22.018 1.00 83.62 146 HIS A C 1
ATOM 1123 O O . HIS A 1 146 ? -2.751 -8.410 21.396 1.00 83.62 146 HIS A O 1
ATOM 1129 N N . ALA A 1 147 ? -3.640 -6.484 22.144 1.00 88.00 147 ALA A N 1
ATOM 1130 C CA . ALA A 1 147 ? -2.607 -5.597 21.621 1.00 88.00 147 ALA A CA 1
ATOM 1131 C C . ALA A 1 147 ? -2.191 -4.613 22.713 1.00 88.00 147 ALA A C 1
ATOM 1133 O O . ALA A 1 147 ? -3.037 -3.906 23.257 1.00 88.00 147 ALA A O 1
ATOM 1134 N N . GLU A 1 148 ? -0.898 -4.565 23.025 1.00 90.25 148 GLU A N 1
ATOM 1135 C CA . GLU A 1 148 ? -0.338 -3.685 24.054 1.00 90.25 148 GLU A CA 1
ATOM 1136 C C . GLU A 1 148 ? 0.273 -2.427 23.440 1.00 90.25 148 GLU A C 1
ATOM 1138 O O . GLU A 1 148 ? 0.775 -2.452 22.316 1.00 90.25 148 GLU A O 1
ATOM 1143 N N . ARG A 1 149 ? 0.254 -1.315 24.191 1.00 92.56 149 ARG A N 1
ATOM 1144 C CA . ARG A 1 149 ? 0.964 -0.102 23.771 1.00 92.56 149 ARG A CA 1
ATOM 1145 C C . ARG A 1 149 ? 2.468 -0.294 23.890 1.00 92.56 149 ARG A C 1
ATOM 1147 O O . ARG A 1 149 ? 2.959 -0.674 24.949 1.00 92.56 149 ARG A O 1
ATOM 1154 N N . GLY A 1 150 ? 3.195 0.079 22.844 1.00 92.81 150 GLY A N 1
ATOM 1155 C CA . GLY A 1 150 ? 4.642 -0.097 22.786 1.00 92.81 150 GLY A CA 1
ATOM 1156 C C . GLY A 1 150 ? 5.312 0.714 21.681 1.00 92.81 150 GLY A C 1
ATOM 1157 O O . GLY A 1 150 ? 4.757 1.686 21.162 1.00 92.81 150 GLY A O 1
ATOM 1158 N N . ALA A 1 151 ? 6.540 0.324 21.350 1.00 94.12 151 ALA A N 1
ATOM 1159 C CA . ALA A 1 151 ? 7.307 0.899 20.250 1.00 94.12 151 ALA A CA 1
ATOM 1160 C C . ALA A 1 151 ? 8.119 -0.148 19.466 1.00 94.12 151 ALA A C 1
ATOM 1162 O O . ALA A 1 151 ? 8.919 0.229 18.607 1.00 94.12 151 ALA A O 1
ATOM 1163 N N . ASP A 1 152 ? 7.951 -1.437 19.743 1.00 95.31 152 ASP A N 1
ATOM 1164 C CA . ASP A 1 152 ? 8.727 -2.525 19.161 1.00 95.31 152 ASP A CA 1
ATOM 1165 C C . ASP A 1 152 ? 8.457 -2.663 17.662 1.00 95.31 152 ASP A C 1
ATOM 1167 O O . ASP A 1 152 ? 9.406 -2.720 16.871 1.00 95.31 152 ASP A O 1
ATOM 1171 N N . ALA A 1 153 ? 7.191 -2.613 17.233 1.00 94.56 153 ALA A N 1
ATOM 1172 C CA . ALA A 1 153 ? 6.838 -2.607 15.816 1.00 94.56 153 ALA A CA 1
ATOM 1173 C C . ALA A 1 153 ? 7.370 -1.340 15.138 1.00 94.56 153 ALA A C 1
ATOM 1175 O O . ALA A 1 153 ? 7.949 -1.405 14.050 1.00 94.56 153 ALA A O 1
ATOM 1176 N N . PHE A 1 154 ? 7.267 -0.181 15.799 1.00 95.06 154 PHE A N 1
ATOM 1177 C CA . PHE A 1 154 ? 7.831 1.067 15.276 1.00 95.06 154 PHE A CA 1
ATOM 1178 C C . PHE A 1 154 ? 9.352 0.989 15.081 1.00 95.06 154 PHE A C 1
ATOM 1180 O O . PHE A 1 154 ? 9.864 1.397 14.029 1.00 95.06 154 PHE A O 1
ATOM 1187 N N . ILE A 1 155 ? 10.081 0.449 16.060 1.00 95.50 155 ILE A N 1
ATOM 1188 C CA . ILE A 1 155 ? 11.535 0.263 16.014 1.00 95.50 155 ILE A CA 1
ATOM 1189 C C . ILE A 1 155 ? 11.905 -0.730 14.909 1.00 95.50 155 ILE A C 1
ATOM 1191 O O . ILE A 1 155 ? 12.761 -0.414 14.076 1.00 95.50 155 ILE A O 1
ATOM 1195 N N . ALA A 1 156 ? 11.243 -1.888 14.854 1.00 94.62 156 ALA A N 1
ATOM 1196 C CA . ALA A 1 156 ? 11.512 -2.943 13.882 1.00 94.62 156 ALA A CA 1
ATOM 1197 C C . ALA A 1 156 ? 11.278 -2.466 12.442 1.00 94.62 156 ALA A C 1
ATOM 1199 O O . ALA A 1 156 ? 12.173 -2.567 11.594 1.00 94.62 156 ALA A O 1
ATOM 1200 N N . VAL A 1 157 ? 10.121 -1.857 12.172 1.00 93.56 157 VAL A N 1
ATOM 1201 C CA . VAL A 1 157 ? 9.790 -1.326 10.844 1.00 93.56 157 VAL A CA 1
ATOM 1202 C C . VAL A 1 157 ? 10.751 -0.203 10.458 1.00 93.56 157 VAL A C 1
ATOM 1204 O O . VAL A 1 157 ? 11.264 -0.178 9.337 1.00 93.56 157 VAL A O 1
ATOM 1207 N N . THR A 1 158 ? 11.054 0.723 11.371 1.00 93.62 158 THR A N 1
ATOM 1208 C CA . THR A 1 158 ? 11.994 1.818 11.088 1.00 93.62 158 THR A CA 1
ATOM 1209 C C . THR A 1 158 ? 13.393 1.285 10.776 1.00 93.62 158 THR A C 1
ATOM 1211 O O . THR A 1 158 ? 14.038 1.755 9.832 1.00 93.62 158 THR A O 1
ATOM 1214 N N . ALA A 1 159 ? 13.862 0.281 11.522 1.00 94.06 159 ALA A N 1
ATOM 1215 C CA . ALA A 1 159 ? 15.139 -0.377 11.275 1.00 94.06 159 ALA A CA 1
ATOM 1216 C C . ALA A 1 159 ? 15.161 -1.062 9.901 1.00 94.06 159 ALA A C 1
ATOM 1218 O O . ALA A 1 159 ? 16.113 -0.867 9.139 1.00 94.06 159 ALA A O 1
ATOM 1219 N N . ARG A 1 160 ? 14.091 -1.777 9.535 1.00 91.81 160 ARG A N 1
ATOM 1220 C CA . ARG A 1 160 ? 13.946 -2.411 8.218 1.00 91.81 160 ARG A CA 1
ATOM 1221 C C . ARG A 1 160 ? 13.948 -1.386 7.084 1.00 91.81 160 ARG A C 1
ATOM 1223 O O . ARG A 1 160 ? 14.722 -1.522 6.138 1.00 91.81 160 ARG A O 1
ATOM 1230 N N . LEU A 1 161 ? 13.147 -0.324 7.182 1.00 89.75 161 LEU A N 1
ATOM 1231 C CA . LEU A 1 161 ? 13.102 0.743 6.174 1.00 89.75 161 LEU A CA 1
ATOM 1232 C C . LEU A 1 161 ? 14.460 1.445 6.027 1.00 89.75 161 LEU A C 1
ATOM 1234 O O . LEU A 1 161 ? 14.879 1.772 4.912 1.00 89.75 161 LEU A O 1
ATOM 1238 N N . LYS A 1 162 ? 15.184 1.639 7.137 1.00 91.75 162 LYS A N 1
ATOM 1239 C CA . LYS A 1 162 ? 16.557 2.160 7.129 1.00 91.75 162 LYS A CA 1
ATOM 1240 C C . LYS A 1 162 ? 17.523 1.190 6.444 1.00 91.75 162 LYS A C 1
ATOM 1242 O O . LYS A 1 162 ? 18.332 1.634 5.632 1.00 91.75 162 LYS A O 1
ATOM 1247 N N . ALA A 1 163 ? 17.423 -0.109 6.720 1.00 92.56 163 ALA A N 1
ATOM 1248 C CA . ALA A 1 163 ? 18.233 -1.135 6.066 1.00 92.56 163 ALA A CA 1
ATOM 1249 C C . ALA A 1 163 ? 17.984 -1.174 4.551 1.00 92.56 163 ALA A C 1
ATOM 1251 O O . ALA A 1 163 ? 18.939 -1.219 3.780 1.00 92.56 163 ALA A O 1
ATOM 1252 N N . LEU A 1 164 ? 16.726 -1.058 4.113 1.00 90.44 164 LEU A N 1
ATOM 1253 C CA . LEU A 1 164 ? 16.382 -0.946 2.693 1.00 90.44 164 LEU A CA 1
ATOM 1254 C C . LEU A 1 164 ? 16.948 0.323 2.058 1.00 90.44 164 LEU A C 1
ATOM 1256 O O . LEU A 1 164 ? 17.498 0.268 0.964 1.00 90.44 164 LEU A O 1
ATOM 1260 N N . LYS A 1 165 ? 16.859 1.468 2.745 1.00 88.31 165 LYS A N 1
ATOM 1261 C CA . LYS A 1 165 ? 17.436 2.731 2.259 1.00 88.31 165 LYS A CA 1
ATOM 1262 C C . LYS A 1 165 ? 18.954 2.676 2.109 1.00 88.31 165 LYS A C 1
ATOM 1264 O O . LYS A 1 165 ? 19.481 3.298 1.195 1.00 88.31 165 LYS A O 1
ATOM 1269 N N . ASN A 1 166 ? 19.631 1.952 2.991 1.00 91.62 166 ASN A N 1
ATOM 1270 C CA . ASN A 1 166 ? 21.086 1.832 2.991 1.00 91.62 166 ASN A CA 1
ATOM 1271 C C . ASN A 1 166 ? 21.592 0.635 2.176 1.00 91.62 166 ASN A C 1
ATOM 1273 O O . ASN A 1 166 ? 22.802 0.402 2.124 1.00 91.62 166 ASN A O 1
ATOM 1277 N N . ARG A 1 167 ? 20.694 -0.148 1.565 1.00 93.06 167 ARG A N 1
ATOM 1278 C CA . ARG A 1 167 ? 21.082 -1.277 0.726 1.00 93.06 167 ARG A CA 1
ATOM 1279 C C . ARG A 1 167 ? 21.872 -0.749 -0.470 1.00 93.06 167 ARG A C 1
ATOM 1281 O O . ARG A 1 167 ? 21.438 0.181 -1.144 1.00 93.06 167 ARG A O 1
ATOM 1288 N N . LYS A 1 168 ? 23.048 -1.332 -0.709 1.00 94.81 168 LYS A N 1
ATOM 1289 C CA . LYS A 1 168 ? 23.887 -0.964 -1.853 1.00 94.81 168 LYS A CA 1
ATOM 1290 C C . LYS A 1 168 ? 23.129 -1.249 -3.145 1.00 94.81 168 LYS A C 1
ATOM 1292 O O . LYS A 1 168 ? 22.565 -2.332 -3.292 1.00 94.81 168 LYS A O 1
ATOM 1297 N N . ASN A 1 169 ? 23.148 -0.291 -4.064 1.00 95.88 169 ASN A N 1
ATOM 1298 C CA . ASN A 1 169 ? 22.591 -0.502 -5.389 1.00 95.88 169 ASN A CA 1
ATOM 1299 C C . ASN A 1 169 ? 23.454 -1.509 -6.155 1.00 95.88 169 ASN A C 1
ATOM 1301 O O . ASN A 1 169 ? 24.680 -1.445 -6.095 1.00 95.88 169 ASN A O 1
ATOM 1305 N N . ALA A 1 170 ? 22.800 -2.412 -6.878 1.00 95.62 170 ALA A N 1
ATOM 1306 C CA . ALA A 1 170 ? 23.425 -3.240 -7.904 1.00 95.62 170 ALA A CA 1
ATOM 1307 C C . ALA A 1 170 ? 23.538 -2.518 -9.257 1.00 95.62 170 ALA A C 1
ATOM 1309 O O . ALA A 1 170 ? 24.230 -3.008 -10.141 1.00 95.62 170 ALA A O 1
ATOM 1310 N N . TYR A 1 171 ? 22.858 -1.380 -9.421 1.00 95.25 171 TYR A N 1
ATOM 1311 C CA . TYR A 1 171 ? 22.928 -0.534 -10.605 1.00 95.25 171 TYR A CA 1
ATOM 1312 C C . TYR A 1 171 ? 23.428 0.869 -10.247 1.00 95.25 171 TYR A C 1
ATOM 1314 O O . TYR A 1 171 ? 23.150 1.397 -9.168 1.00 95.25 171 TYR A O 1
ATOM 1322 N N . ARG A 1 172 ? 24.146 1.511 -11.165 1.00 95.88 172 ARG A N 1
ATOM 1323 C CA . ARG A 1 172 ? 24.482 2.939 -11.119 1.00 95.88 172 ARG A CA 1
ATOM 1324 C C . ARG A 1 172 ? 23.785 3.663 -12.264 1.00 95.88 172 ARG A C 1
ATOM 1326 O O . ARG A 1 172 ? 23.666 3.111 -13.350 1.00 95.88 172 ARG A O 1
ATOM 1333 N N . ALA A 1 173 ? 23.338 4.891 -12.021 1.00 95.62 173 ALA A N 1
ATOM 1334 C CA . ALA A 1 173 ? 22.785 5.744 -13.067 1.00 95.62 173 ALA A CA 1
ATOM 1335 C C . ALA A 1 173 ? 23.905 6.599 -13.668 1.00 95.62 173 ALA A C 1
ATOM 1337 O O . ALA A 1 173 ? 24.597 7.301 -12.928 1.00 95.62 173 ALA A O 1
ATOM 1338 N N . VAL A 1 174 ? 24.076 6.528 -14.985 1.00 96.19 174 VAL A N 1
ATOM 1339 C CA . VAL A 1 174 ? 25.058 7.305 -15.749 1.00 96.19 174 VAL A CA 1
ATOM 1340 C C . VAL A 1 174 ? 24.304 8.140 -16.772 1.00 96.19 174 VAL A C 1
ATOM 1342 O O . VAL A 1 174 ? 23.535 7.593 -17.558 1.00 96.19 174 VAL A O 1
ATOM 1345 N N . GLU A 1 175 ? 24.482 9.458 -16.740 1.00 95.38 175 GLU A N 1
ATOM 1346 C CA . GLU A 1 175 ? 23.857 10.348 -17.722 1.00 95.38 175 GLU A CA 1
ATOM 1347 C C . GLU A 1 175 ? 24.417 10.053 -19.117 1.00 95.38 175 GLU A C 1
ATOM 1349 O O . GLU A 1 175 ? 25.630 9.930 -19.299 1.00 95.38 175 GLU A O 1
ATOM 1354 N N . VAL A 1 176 ? 23.521 9.893 -20.086 1.00 93.56 176 VAL A N 1
ATOM 1355 C CA . VAL A 1 176 ? 23.852 9.551 -21.468 1.00 93.56 176 VAL A CA 1
ATOM 1356 C C . VAL A 1 176 ? 24.041 10.849 -22.253 1.00 93.56 176 VAL A C 1
ATOM 1358 O O . VAL A 1 176 ? 23.121 11.671 -22.274 1.00 93.56 176 VAL A O 1
ATOM 1361 N N . PRO A 1 177 ? 25.194 11.051 -22.915 1.00 92.25 177 PRO A N 1
ATOM 1362 C CA . PRO A 1 177 ? 25.394 12.197 -23.795 1.00 92.25 177 PRO A CA 1
ATOM 1363 C C . PRO A 1 177 ? 24.344 12.238 -24.908 1.00 92.25 177 PRO A C 1
ATOM 1365 O O . PRO A 1 177 ? 23.974 11.198 -25.445 1.00 92.25 177 PRO A O 1
ATOM 1368 N N . GLU A 1 178 ? 23.917 13.434 -25.321 1.00 85.38 178 GLU A N 1
ATOM 1369 C CA . GLU A 1 178 ? 22.836 13.601 -26.308 1.00 85.38 178 GLU A CA 1
ATOM 1370 C C . GLU A 1 178 ? 23.080 12.831 -27.619 1.00 85.38 178 GLU A C 1
ATOM 1372 O O . GLU A 1 178 ? 22.162 12.231 -28.174 1.00 85.38 178 GLU A O 1
ATOM 1377 N N . ALA A 1 179 ? 24.336 12.781 -28.073 1.00 86.00 179 ALA A N 1
ATOM 1378 C CA . ALA A 1 179 ? 24.739 12.070 -29.287 1.00 86.00 179 ALA A CA 1
ATOM 1379 C C . ALA A 1 179 ? 24.602 10.536 -29.192 1.00 86.00 179 ALA A C 1
ATOM 1381 O O . ALA A 1 179 ? 24.577 9.863 -30.220 1.00 86.00 179 ALA A O 1
ATOM 1382 N N . GLU A 1 180 ? 24.525 9.990 -27.979 1.00 86.50 180 GLU A N 1
ATOM 1383 C CA . GLU A 1 180 ? 24.439 8.554 -27.701 1.00 86.50 180 GLU A CA 1
ATOM 1384 C C . GLU A 1 180 ? 23.030 8.125 -27.270 1.00 86.50 180 GLU A C 1
ATOM 1386 O O . GLU A 1 180 ? 22.793 6.935 -27.058 1.00 86.50 180 GLU A O 1
ATOM 1391 N N . ILE A 1 181 ? 22.079 9.063 -27.147 1.00 83.44 181 ILE A N 1
ATOM 1392 C CA . ILE A 1 181 ? 20.709 8.741 -26.745 1.00 83.44 181 ILE A CA 1
ATOM 1393 C C . ILE A 1 181 ? 20.064 7.841 -27.809 1.00 83.44 181 ILE A C 1
ATOM 1395 O O . ILE A 1 181 ? 19.937 8.243 -28.972 1.00 83.44 181 ILE A O 1
ATOM 1399 N N . PRO A 1 182 ? 19.566 6.651 -27.427 1.00 75.00 182 PRO A N 1
ATOM 1400 C CA . PRO A 1 182 ? 18.792 5.829 -28.339 1.00 75.00 182 PRO A CA 1
ATOM 1401 C C . PRO A 1 182 ? 17.550 6.570 -28.845 1.00 75.00 182 PRO A C 1
ATOM 1403 O O . PRO A 1 182 ? 16.710 7.003 -28.056 1.00 75.00 182 PRO A O 1
ATOM 1406 N N . LEU A 1 183 ? 17.384 6.643 -30.170 1.00 73.94 183 LEU A N 1
ATOM 1407 C CA . LEU A 1 183 ? 16.247 7.318 -30.819 1.00 73.94 183 LEU A CA 1
ATOM 1408 C C . LEU A 1 183 ? 14.883 6.834 -30.301 1.00 73.94 183 LEU A C 1
ATOM 1410 O O . LEU A 1 183 ? 13.947 7.622 -30.218 1.00 73.94 183 LEU A O 1
ATOM 1414 N N . ALA A 1 184 ? 14.783 5.559 -29.910 1.00 67.31 184 ALA A N 1
ATOM 1415 C CA . ALA A 1 184 ? 13.569 4.955 -29.360 1.00 67.31 184 ALA A CA 1
ATOM 1416 C C . ALA A 1 184 ? 13.102 5.573 -28.026 1.00 67.31 184 ALA A C 1
ATOM 1418 O O . ALA A 1 184 ? 11.950 5.382 -27.647 1.00 67.31 184 ALA A O 1
ATOM 1419 N N . LEU A 1 185 ? 13.972 6.299 -27.313 1.00 66.06 185 LEU A N 1
ATOM 1420 C CA . LEU A 1 185 ? 13.6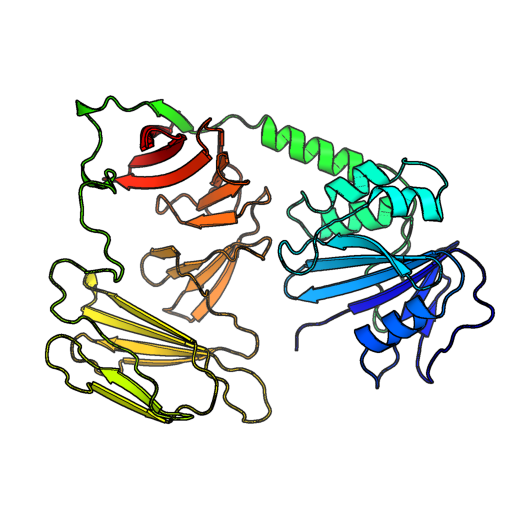48 6.962 -26.044 1.00 66.06 185 LEU A CA 1
ATOM 1421 C C . LEU A 1 185 ? 13.199 8.420 -26.222 1.00 66.06 185 LEU A C 1
ATOM 1423 O O . LEU A 1 185 ? 12.672 9.012 -25.283 1.00 66.06 185 LEU A O 1
ATOM 1427 N N . LEU A 1 186 ? 13.377 9.007 -27.409 1.00 66.06 186 LEU A N 1
ATOM 1428 C CA . LEU A 1 186 ? 13.016 10.398 -27.689 1.00 66.06 186 LEU A CA 1
ATOM 1429 C C . LEU A 1 186 ? 11.523 10.498 -28.028 1.00 66.06 186 LEU A C 1
ATOM 1431 O O . LEU A 1 186 ? 11.120 10.469 -29.192 1.00 66.06 186 LEU A O 1
ATOM 1435 N N . THR A 1 187 ? 10.691 10.610 -26.991 1.00 53.81 187 THR A N 1
ATOM 1436 C CA . THR A 1 187 ? 9.221 10.611 -27.125 1.00 53.81 187 THR A CA 1
ATOM 1437 C C . THR A 1 187 ? 8.640 11.835 -27.848 1.00 53.81 187 THR A C 1
ATOM 1439 O O . THR A 1 187 ? 7.534 11.743 -28.371 1.00 53.81 187 THR A O 1
ATOM 1442 N N . ASP A 1 188 ? 9.392 12.934 -27.987 1.00 44.59 188 ASP A N 1
ATOM 1443 C CA . ASP A 1 188 ? 8.924 14.170 -28.644 1.00 44.59 188 ASP A CA 1
ATOM 1444 C C . ASP A 1 188 ? 9.259 14.268 -30.151 1.00 44.59 188 ASP A C 1
ATOM 1446 O O . ASP A 1 188 ? 8.904 15.251 -30.802 1.00 44.59 188 ASP A O 1
ATOM 1450 N N . LYS A 1 189 ? 9.907 13.254 -30.749 1.00 37.91 189 LYS A N 1
ATOM 1451 C CA . LYS A 1 189 ? 10.180 13.203 -32.207 1.00 37.91 189 LYS A CA 1
ATOM 1452 C C . LYS A 1 189 ? 9.323 12.197 -32.979 1.00 37.91 189 LYS A C 1
ATOM 1454 O O . LYS A 1 189 ? 9.461 12.091 -34.197 1.00 37.91 189 LYS A O 1
ATOM 1459 N N . LEU A 1 190 ? 8.418 11.493 -32.304 1.00 31.59 190 LEU A N 1
ATOM 1460 C CA . LEU A 1 190 ? 7.447 10.599 -32.931 1.00 31.59 190 LEU A CA 1
ATOM 1461 C C . LEU A 1 190 ? 6.033 11.075 -32.575 1.00 31.59 190 LEU A C 1
ATOM 1463 O O . LEU A 1 190 ? 5.762 11.328 -31.402 1.00 31.59 190 LEU A O 1
ATOM 1467 N N . PRO A 1 191 ? 5.121 11.233 -33.554 1.00 25.78 191 PRO A N 1
ATOM 1468 C CA . PRO A 1 191 ? 3.755 11.649 -33.272 1.00 25.78 191 PRO A CA 1
ATOM 1469 C C . PRO A 1 191 ? 3.116 10.660 -32.296 1.00 25.78 191 PRO A C 1
ATOM 1471 O O . PRO A 1 191 ? 3.090 9.457 -32.550 1.00 25.78 191 PRO A O 1
ATOM 1474 N N . ALA A 1 192 ? 2.623 11.190 -31.175 1.00 25.39 192 ALA A N 1
ATOM 1475 C CA . ALA A 1 192 ? 1.985 10.433 -30.109 1.00 25.39 192 ALA A CA 1
ATOM 1476 C C . ALA A 1 192 ? 0.949 9.444 -30.673 1.00 25.39 192 ALA A C 1
ATOM 1478 O O . ALA A 1 192 ? -0.080 9.874 -31.211 1.00 25.39 192 ALA A O 1
ATOM 1479 N N . PRO A 1 193 ? 1.143 8.126 -30.514 1.00 28.75 193 PRO A N 1
ATOM 1480 C CA . PRO A 1 193 ? 0.092 7.183 -30.809 1.00 28.75 193 PRO A CA 1
ATOM 1481 C C . PRO A 1 193 ? -0.891 7.237 -29.632 1.00 28.75 193 PRO A C 1
ATOM 1483 O O . PRO A 1 193 ? -0.666 6.636 -28.586 1.00 28.75 193 PRO A O 1
ATOM 1486 N N . ARG A 1 194 ? -2.022 7.941 -29.788 1.00 31.77 194 ARG A N 1
ATOM 1487 C CA . ARG A 1 194 ? -3.206 7.746 -28.915 1.00 31.77 194 ARG A CA 1
ATOM 1488 C C . ARG A 1 194 ? -3.828 6.345 -29.061 1.00 31.77 194 ARG A C 1
ATOM 1490 O O . ARG A 1 194 ? -4.791 6.020 -28.380 1.00 31.77 194 ARG A O 1
ATOM 1497 N N . TYR A 1 195 ? -3.241 5.523 -29.920 1.00 31.66 195 TYR A N 1
ATOM 1498 C CA . TYR A 1 195 ? -3.503 4.116 -30.156 1.00 31.66 195 TYR A CA 1
ATOM 1499 C C . TYR A 1 195 ? -2.144 3.490 -30.412 1.00 31.66 195 TYR A C 1
ATOM 1501 O O . TYR A 1 195 ? -1.403 4.063 -31.203 1.00 31.66 195 TYR A O 1
ATOM 1509 N N . THR A 1 196 ? -1.797 2.364 -29.791 1.00 31.11 196 THR A N 1
ATOM 1510 C CA . THR A 1 196 ? -0.560 1.640 -30.114 1.00 31.11 196 THR A CA 1
ATOM 1511 C C . THR A 1 196 ? -0.621 1.202 -31.578 1.00 31.11 196 THR A C 1
ATOM 1513 O O . THR A 1 196 ? -1.136 0.136 -31.903 1.00 31.11 196 THR A O 1
ATOM 1516 N N . ALA A 1 197 ? -0.158 2.061 -32.483 1.00 30.91 197 ALA A N 1
ATOM 1517 C CA . ALA A 1 197 ? 0.061 1.716 -33.869 1.00 30.91 197 ALA A CA 1
ATOM 1518 C C . ALA A 1 197 ? 1.257 0.771 -33.868 1.00 30.91 197 ALA A C 1
ATOM 1520 O O . ALA A 1 197 ? 2.391 1.182 -33.635 1.00 30.91 197 ALA A O 1
ATOM 1521 N N . ILE A 1 198 ? 0.975 -0.513 -34.046 1.00 34.47 198 ILE A N 1
ATOM 1522 C CA . ILE A 1 198 ? 2.003 -1.506 -34.311 1.00 34.47 198 ILE A CA 1
ATOM 1523 C C . ILE A 1 198 ? 2.448 -1.243 -35.753 1.00 34.47 198 ILE A C 1
ATOM 1525 O O . ILE A 1 198 ? 1.602 -1.324 -36.651 1.00 34.47 198 ILE A O 1
ATOM 1529 N N . PRO A 1 199 ? 3.720 -0.882 -35.997 1.00 29.73 199 PRO A N 1
ATOM 1530 C CA . PRO A 1 199 ? 4.243 -0.802 -37.353 1.00 29.73 199 PRO A CA 1
ATOM 1531 C C . PRO A 1 199 ? 4.012 -2.175 -37.995 1.00 29.73 199 PRO A C 1
ATOM 1533 O O . PRO A 1 199 ? 4.383 -3.184 -37.405 1.00 29.73 199 PRO A O 1
ATOM 1536 N N . ASP A 1 200 ? 3.304 -2.199 -39.125 1.00 33.69 200 ASP A N 1
ATOM 1537 C CA . ASP A 1 200 ? 2.833 -3.376 -39.883 1.00 33.69 200 ASP A CA 1
ATOM 1538 C C . ASP A 1 200 ? 1.455 -3.970 -39.516 1.00 33.69 200 ASP A C 1
ATOM 1540 O O . ASP A 1 200 ? 0.957 -4.839 -40.236 1.00 33.69 200 ASP A O 1
ATOM 1544 N N . ALA A 1 201 ? 0.749 -3.476 -38.492 1.00 33.81 201 ALA A N 1
ATOM 1545 C CA . ALA A 1 201 ? -0.645 -3.873 -38.259 1.00 33.81 201 ALA A CA 1
ATOM 1546 C C . ALA A 1 201 ? -1.615 -3.000 -39.078 1.00 33.81 201 ALA A C 1
ATOM 1548 O O . ALA A 1 201 ? -1.958 -1.887 -38.690 1.00 33.81 201 ALA A O 1
ATOM 1549 N N . GLN A 1 202 ? -2.127 -3.527 -40.195 1.00 33.00 202 GLN A N 1
ATOM 1550 C CA . GLN A 1 202 ? -3.187 -2.897 -41.009 1.00 33.00 202 GLN A CA 1
ATOM 1551 C C . GLN A 1 202 ? -4.565 -2.787 -40.313 1.00 33.00 202 GLN A C 1
ATOM 1553 O O . GLN A 1 202 ? -5.542 -2.352 -40.931 1.00 33.00 202 GLN A O 1
ATOM 1558 N N . LEU A 1 203 ? -4.676 -3.175 -39.041 1.00 37.69 203 LEU A N 1
ATOM 1559 C CA . LEU A 1 203 ? -5.939 -3.228 -38.314 1.00 37.69 203 LEU A CA 1
ATOM 1560 C C . LEU A 1 203 ? -5.870 -2.382 -37.043 1.00 37.69 203 LEU A C 1
ATOM 1562 O O . LEU A 1 203 ? -5.359 -2.802 -36.006 1.00 37.69 203 LEU A O 1
ATOM 1566 N N . ILE A 1 204 ? -6.421 -1.176 -37.143 1.00 40.28 204 ILE A N 1
ATOM 1567 C CA . ILE A 1 204 ? -6.824 -0.362 -35.995 1.00 40.28 204 ILE A CA 1
ATOM 1568 C C . ILE A 1 204 ? -8.265 -0.802 -35.690 1.00 40.28 204 ILE A C 1
ATOM 1570 O O . ILE A 1 204 ? -9.055 -0.899 -36.623 1.00 40.28 204 ILE A O 1
ATOM 1574 N N . TYR A 1 205 ? -8.636 -1.102 -34.444 1.00 43.06 205 TYR A N 1
ATOM 1575 C CA . TYR A 1 205 ? -10.009 -1.518 -34.108 1.00 43.06 205 TYR A CA 1
ATOM 1576 C C . TYR A 1 205 ? -10.737 -0.471 -33.267 1.00 43.06 205 TYR A C 1
ATOM 1578 O O . TYR A 1 205 ? -10.137 0.171 -32.408 1.00 43.06 205 TYR A O 1
ATOM 1586 N N . GLU A 1 206 ? -12.039 -0.309 -33.512 1.00 37.44 206 GLU A N 1
ATOM 1587 C CA . GLU A 1 206 ? -12.941 0.536 -32.728 1.00 37.44 206 GLU A CA 1
ATOM 1588 C C . GLU A 1 206 ? -13.959 -0.359 -32.027 1.00 37.44 206 GLU A C 1
ATOM 1590 O O . GLU A 1 206 ? -14.753 -1.044 -32.674 1.00 37.44 206 GLU A O 1
ATOM 1595 N N . THR A 1 207 ? -13.962 -0.319 -30.701 1.00 41.56 207 THR A N 1
ATOM 1596 C CA . THR A 1 207 ? -15.030 -0.875 -29.871 1.00 41.56 207 THR A CA 1
ATOM 1597 C C . THR A 1 207 ? -16.103 0.199 -29.715 1.00 41.56 207 THR A C 1
ATOM 1599 O O . THR A 1 207 ? -15.874 1.227 -29.072 1.00 41.56 207 THR A O 1
ATOM 1602 N N . LYS A 1 208 ? -17.265 0.005 -30.347 1.00 37.94 208 LYS A N 1
ATOM 1603 C CA . LYS A 1 208 ? -18.382 0.962 -30.306 1.00 37.94 208 LYS A CA 1
ATOM 1604 C C . LYS A 1 208 ? -19.600 0.338 -29.638 1.00 37.94 208 LYS A C 1
ATOM 1606 O O . LYS A 1 208 ? -20.117 -0.668 -30.112 1.00 37.94 208 LYS A O 1
ATOM 1611 N N . TYR A 1 209 ? -20.092 0.989 -28.587 1.00 44.19 209 TYR A N 1
ATOM 1612 C CA . TYR A 1 209 ? -21.350 0.630 -27.939 1.00 44.19 209 TYR A CA 1
ATOM 1613 C C . TYR A 1 209 ? -22.533 1.089 -28.784 1.00 44.19 209 TYR A C 1
ATOM 1615 O O . TYR A 1 209 ? -22.656 2.273 -29.111 1.00 44.19 209 TYR A O 1
ATOM 1623 N N . LYS A 1 210 ? -23.440 0.163 -29.098 1.00 36.38 210 LYS A N 1
ATOM 1624 C CA . LYS A 1 210 ? -24.751 0.495 -29.659 1.00 36.38 210 LYS A CA 1
ATOM 1625 C C . LYS A 1 210 ? -25.843 -0.130 -28.790 1.00 36.38 210 LYS A C 1
ATOM 1627 O O . LYS A 1 210 ? -26.366 -1.195 -29.096 1.00 36.38 210 LYS A O 1
ATOM 1632 N N . GLY A 1 211 ? -26.169 0.562 -27.700 1.00 43.31 211 GLY A N 1
ATOM 1633 C CA . GLY A 1 211 ? -27.174 0.136 -26.721 1.00 43.31 211 GLY A CA 1
ATOM 1634 C C . GLY A 1 211 ? -26.626 -0.785 -25.621 1.00 43.31 211 GLY A C 1
ATOM 1635 O O . GLY A 1 211 ? -25.441 -1.126 -25.634 1.00 43.31 211 GLY A O 1
ATOM 1636 N N . PRO A 1 212 ? -27.475 -1.164 -24.648 1.00 40.38 212 PRO A N 1
ATOM 1637 C CA . PRO A 1 212 ? -27.104 -2.090 -23.591 1.00 40.38 212 PRO A CA 1
ATOM 1638 C C . PRO A 1 212 ? -26.931 -3.472 -24.221 1.00 40.38 212 PRO A C 1
ATOM 1640 O O . PRO A 1 212 ? -27.863 -4.007 -24.818 1.00 40.38 212 PRO A O 1
ATOM 1643 N N . ASN A 1 213 ? -25.741 -4.044 -24.083 1.00 44.94 213 ASN A N 1
ATOM 1644 C CA . ASN A 1 213 ? -25.444 -5.449 -24.353 1.00 44.94 213 ASN A CA 1
ATOM 1645 C C . ASN A 1 213 ? -24.982 -5.854 -25.758 1.00 44.94 213 ASN A C 1
ATOM 1647 O O . ASN A 1 213 ? -25.122 -7.025 -26.095 1.00 44.94 213 ASN A O 1
ATOM 1651 N N . ARG A 1 214 ? -24.398 -4.975 -26.582 1.00 44.59 214 ARG A N 1
ATOM 1652 C CA . ARG A 1 214 ? -23.743 -5.409 -27.836 1.00 44.59 214 ARG A CA 1
ATOM 1653 C C . ARG A 1 214 ? -22.293 -4.955 -27.931 1.00 44.59 214 ARG A C 1
ATOM 1655 O O . ARG A 1 214 ? -22.022 -3.756 -27.899 1.00 44.59 214 ARG A O 1
ATOM 1662 N N . LEU A 1 215 ? -21.398 -5.926 -28.098 1.00 43.91 215 LEU A N 1
ATOM 1663 C CA . LEU A 1 215 ? -19.985 -5.720 -28.386 1.00 43.91 215 LEU A CA 1
ATOM 1664 C C . LEU A 1 215 ? -19.736 -5.855 -29.887 1.00 43.91 215 LEU A C 1
ATOM 1666 O O . LEU A 1 215 ? -20.046 -6.897 -30.469 1.00 43.91 215 LEU A O 1
ATOM 1670 N N . TRP A 1 216 ? -19.124 -4.831 -30.485 1.00 47.25 216 TRP A N 1
ATOM 1671 C CA . TRP A 1 216 ? -18.613 -4.879 -31.852 1.00 47.25 216 TRP A CA 1
ATOM 1672 C C . TRP A 1 216 ? -17.091 -4.761 -31.854 1.00 47.25 216 TRP A C 1
ATOM 1674 O O . TRP A 1 216 ? -16.551 -3.733 -31.447 1.00 47.25 216 TRP A O 1
ATOM 1684 N N . LEU A 1 217 ? -16.409 -5.770 -32.396 1.00 48.91 217 LEU A N 1
ATOM 1685 C CA . LEU A 1 217 ? -15.033 -5.610 -32.867 1.00 48.91 217 LEU A CA 1
ATOM 1686 C C . LEU A 1 217 ? -15.111 -5.114 -34.304 1.00 48.91 217 LEU A C 1
ATOM 1688 O O . LEU A 1 217 ? -15.464 -5.875 -35.202 1.00 48.91 217 LEU A O 1
ATOM 1692 N N . LYS A 1 218 ? -14.839 -3.828 -34.530 1.00 44.31 218 LYS A N 1
ATOM 1693 C CA . LYS A 1 218 ? -14.882 -3.222 -35.862 1.00 44.31 218 LYS A CA 1
ATOM 1694 C C . LYS A 1 218 ? -13.474 -2.885 -36.327 1.00 44.31 218 LYS A C 1
ATOM 1696 O O . LYS A 1 218 ? -12.757 -2.193 -35.612 1.00 44.31 218 LYS A O 1
ATOM 1701 N N . ASN A 1 219 ? -13.098 -3.314 -37.527 1.00 47.47 219 ASN A N 1
ATOM 1702 C CA . ASN A 1 219 ? -11.894 -2.809 -38.174 1.00 47.47 219 ASN A CA 1
ATOM 1703 C C . ASN A 1 219 ? -12.126 -1.357 -38.616 1.00 47.47 219 ASN A C 1
ATOM 1705 O O . ASN A 1 219 ? -13.092 -1.044 -39.309 1.00 47.47 219 ASN A O 1
ATOM 1709 N N . ILE A 1 220 ? -11.263 -0.450 -38.175 1.00 41.44 220 ILE A N 1
ATOM 1710 C CA . ILE A 1 220 ? -11.315 0.978 -38.493 1.00 41.44 220 ILE A CA 1
ATOM 1711 C C . ILE A 1 220 ? -10.842 1.230 -39.922 1.00 41.44 220 ILE A C 1
ATOM 1713 O O . ILE A 1 220 ? -11.342 2.165 -40.543 1.00 41.44 220 ILE A O 1
ATOM 1717 N N . SER A 1 221 ? -9.913 0.425 -40.455 1.00 41.31 221 SER A N 1
ATOM 1718 C CA . SER A 1 221 ? -9.335 0.681 -41.781 1.00 41.31 221 SER A CA 1
ATOM 1719 C C . SER A 1 221 ? -10.331 0.448 -42.919 1.00 41.31 221 SER A C 1
ATOM 1721 O O . SER A 1 221 ? -10.313 1.192 -43.896 1.00 41.31 221 SER A O 1
ATOM 1723 N N . ASP A 1 222 ? -11.243 -0.517 -42.774 1.00 46.62 222 ASP A N 1
ATOM 1724 C CA . ASP A 1 222 ? -12.260 -0.851 -43.786 1.00 46.62 222 ASP A CA 1
ATOM 1725 C C . ASP A 1 222 ? -13.713 -0.722 -43.290 1.00 46.62 222 ASP A C 1
ATOM 1727 O O . ASP A 1 222 ? -14.663 -0.861 -44.060 1.00 46.62 222 ASP A O 1
ATOM 1731 N N . GLY A 1 223 ? -13.913 -0.437 -42.004 1.00 43.31 223 GLY A N 1
ATOM 1732 C CA . GLY A 1 223 ? -15.229 -0.282 -41.401 1.00 43.31 223 GLY A CA 1
ATOM 1733 C C . GLY A 1 223 ? -15.987 -1.589 -41.135 1.00 43.31 223 GLY A C 1
ATOM 1734 O O . GLY A 1 223 ? -17.137 -1.517 -40.688 1.00 43.31 223 GLY A O 1
ATOM 1735 N N . ARG A 1 224 ? -15.397 -2.764 -41.386 1.00 47.28 224 ARG A N 1
ATOM 1736 C CA . ARG A 1 224 ? -16.075 -4.059 -41.246 1.00 47.28 224 ARG A CA 1
ATOM 1737 C C . ARG A 1 224 ? -16.277 -4.417 -39.774 1.00 47.28 224 ARG A C 1
ATOM 1739 O O . ARG A 1 224 ? -15.337 -4.379 -38.983 1.00 47.28 224 ARG A O 1
ATOM 1746 N N . ILE A 1 225 ? -17.498 -4.811 -39.409 1.00 50.47 225 ILE A N 1
ATOM 1747 C CA . ILE A 1 225 ? -17.775 -5.453 -38.115 1.00 50.47 225 ILE A CA 1
ATOM 1748 C C . ILE A 1 225 ? -17.302 -6.902 -38.228 1.00 50.47 225 ILE A C 1
ATOM 1750 O O . ILE A 1 225 ? -17.760 -7.645 -39.093 1.00 50.47 225 ILE A O 1
ATOM 1754 N N . LEU A 1 226 ? -16.332 -7.268 -37.402 1.00 47.47 226 LEU A N 1
ATOM 1755 C CA . LEU A 1 226 ? -15.629 -8.547 -37.438 1.00 47.47 226 LEU A CA 1
ATOM 1756 C C . LEU A 1 226 ? -16.170 -9.540 -36.414 1.00 47.47 226 LEU A C 1
ATOM 1758 O O . LEU A 1 226 ? -16.116 -10.743 -36.650 1.00 47.47 226 LEU A O 1
ATOM 1762 N N . HIS A 1 227 ? -16.737 -9.040 -35.320 1.00 47.00 227 HIS A N 1
ATOM 1763 C CA . HIS A 1 227 ? -17.470 -9.841 -34.351 1.00 47.00 227 HIS A CA 1
ATOM 1764 C C . HIS A 1 227 ? -18.622 -9.022 -33.767 1.00 47.00 227 HIS A C 1
ATOM 1766 O O . HIS A 1 227 ? -18.439 -7.843 -33.456 1.00 47.00 227 HIS A O 1
ATOM 1772 N N . GLU A 1 228 ? -19.787 -9.655 -33.619 1.00 47.19 228 GLU A N 1
ATOM 1773 C CA . GLU A 1 228 ? -20.953 -9.107 -32.930 1.00 47.19 228 GLU A CA 1
ATOM 1774 C C . GLU A 1 228 ? -21.401 -10.107 -31.857 1.00 47.19 228 GLU A C 1
ATOM 1776 O O . GLU A 1 228 ? -21.896 -11.188 -32.172 1.00 47.19 228 GLU A O 1
ATOM 1781 N N . GLY A 1 229 ? -21.205 -9.737 -30.591 1.00 46.12 229 GLY A N 1
ATOM 1782 C CA . GLY A 1 229 ? -21.593 -10.536 -29.429 1.00 46.12 229 GLY A CA 1
ATOM 1783 C C . GLY A 1 229 ? -22.623 -9.803 -28.576 1.00 46.12 229 GLY A C 1
ATOM 1784 O O . GLY A 1 229 ? -22.579 -8.576 -28.459 1.00 46.12 229 GLY A O 1
ATOM 1785 N N . THR A 1 230 ? -23.556 -10.549 -27.975 1.00 41.06 230 THR A N 1
ATOM 1786 C CA . THR A 1 230 ? -24.473 -9.988 -26.971 1.00 41.06 230 THR A CA 1
ATOM 1787 C C . THR A 1 230 ? -23.875 -10.218 -25.589 1.00 41.06 230 THR A C 1
ATOM 1789 O O . THR A 1 230 ? -23.643 -11.362 -25.210 1.00 41.06 230 THR A O 1
ATOM 1792 N N . VAL A 1 231 ? -23.605 -9.149 -24.846 1.00 46.03 231 VAL A N 1
ATOM 1793 C CA . VAL A 1 231 ? -22.911 -9.214 -23.556 1.00 46.03 231 VAL A CA 1
ATOM 1794 C C . VAL A 1 231 ? -23.768 -8.524 -22.507 1.00 46.03 231 VAL A C 1
ATOM 1796 O O . VAL A 1 231 ? -23.876 -7.309 -22.512 1.00 46.03 231 VAL A O 1
ATOM 1799 N N . ASN A 1 232 ? -24.413 -9.273 -21.618 1.00 39.12 232 ASN A N 1
ATOM 1800 C CA . ASN A 1 232 ? -25.168 -8.660 -20.526 1.00 39.12 232 ASN A CA 1
ATOM 1801 C C . ASN A 1 232 ? -24.176 -8.107 -19.488 1.00 39.12 232 ASN A C 1
ATOM 1803 O O . ASN A 1 232 ? -23.442 -8.892 -18.899 1.00 39.12 232 ASN A O 1
ATOM 1807 N N . GLY A 1 233 ? -24.133 -6.785 -19.287 1.00 42.25 233 GLY A N 1
ATOM 1808 C CA . GLY A 1 233 ? -23.315 -6.133 -18.249 1.00 42.25 233 GLY A CA 1
ATOM 1809 C C . GLY A 1 233 ? -22.437 -4.973 -18.739 1.00 42.25 233 GLY A C 1
ATOM 1810 O O . GLY A 1 233 ? -22.312 -4.727 -19.937 1.00 42.25 233 GLY A O 1
ATOM 1811 N N . GLU A 1 234 ? -21.831 -4.241 -17.797 1.00 36.06 234 GLU A N 1
ATOM 1812 C CA . GLU A 1 234 ? -20.803 -3.239 -18.108 1.00 36.06 234 GLU A CA 1
ATOM 1813 C C . GLU A 1 234 ? -19.547 -3.940 -18.614 1.00 36.06 234 GLU A C 1
ATOM 1815 O O . GLU A 1 234 ? -18.980 -4.764 -17.903 1.00 36.06 234 GLU A O 1
ATOM 1820 N N . ILE A 1 235 ? -19.123 -3.597 -19.830 1.00 40.34 235 ILE A N 1
ATOM 1821 C CA . ILE A 1 235 ? -17.896 -4.089 -20.448 1.00 40.34 235 ILE A CA 1
ATOM 1822 C C . ILE A 1 235 ? -16.806 -3.032 -20.259 1.00 40.34 235 ILE A C 1
ATOM 1824 O O . ILE A 1 235 ? -16.984 -1.859 -20.578 1.00 40.34 235 ILE A O 1
ATOM 1828 N N . CYS A 1 236 ? -15.647 -3.437 -19.753 1.00 37.00 236 CYS A N 1
ATOM 1829 C CA . CYS A 1 236 ? -14.429 -2.632 -19.814 1.00 37.00 236 CYS A CA 1
ATOM 1830 C C . CYS A 1 236 ? -13.411 -3.425 -20.629 1.00 37.00 236 CYS A C 1
ATOM 1832 O O . CYS A 1 236 ? -13.083 -4.550 -20.241 1.00 37.00 236 CYS A O 1
ATOM 1834 N N . GLU A 1 237 ? -12.969 -2.878 -21.764 1.00 48.38 237 GLU A N 1
ATOM 1835 C CA . GLU A 1 237 ? -12.189 -3.621 -22.755 1.00 48.38 237 GLU A CA 1
ATOM 1836 C C . GLU A 1 237 ? -10.785 -3.070 -22.974 1.00 48.38 237 GLU A C 1
ATOM 1838 O O . GLU A 1 237 ? -10.577 -1.871 -23.168 1.00 48.38 237 GLU A O 1
ATOM 1843 N N . GLN A 1 238 ? -9.826 -3.998 -23.010 1.00 46.69 238 GLN A N 1
ATOM 1844 C CA . GLN A 1 238 ? -8.529 -3.819 -23.652 1.00 46.69 238 GLN A CA 1
ATOM 1845 C C . GLN A 1 238 ? -8.297 -4.977 -24.624 1.00 46.69 238 GLN A C 1
ATOM 1847 O O . GLN A 1 238 ? -8.400 -6.148 -24.250 1.00 46.69 238 GLN A O 1
ATOM 1852 N N . VAL A 1 239 ? -7.978 -4.635 -25.872 1.00 44.72 239 VAL A N 1
ATOM 1853 C CA . VAL A 1 239 ? -7.670 -5.575 -26.955 1.00 44.72 239 VAL A CA 1
ATOM 1854 C C . VAL A 1 239 ? -6.194 -5.444 -27.300 1.00 44.72 239 VAL A C 1
ATOM 1856 O O . VAL A 1 239 ? -5.715 -4.339 -27.554 1.00 44.72 239 VAL A O 1
ATOM 1859 N N . TRP A 1 240 ? -5.482 -6.568 -27.334 1.00 44.81 240 TRP A N 1
ATOM 1860 C CA . TRP A 1 240 ? -4.051 -6.612 -27.623 1.00 44.81 240 TRP A CA 1
ATOM 1861 C C . TRP A 1 240 ? -3.783 -7.503 -28.839 1.00 44.81 240 TRP A C 1
ATOM 1863 O O . TRP A 1 240 ? -4.130 -8.683 -28.829 1.00 44.81 240 TRP A O 1
ATOM 1873 N N . TRP A 1 241 ? -3.155 -6.945 -29.879 1.00 44.44 241 TRP A N 1
ATOM 1874 C CA . TRP A 1 241 ? -2.602 -7.713 -31.000 1.00 44.44 241 TRP A CA 1
ATOM 1875 C C . TRP A 1 241 ? -1.212 -8.238 -30.641 1.00 44.44 241 TRP A C 1
ATOM 1877 O O . TRP A 1 241 ? -0.414 -7.522 -30.037 1.00 44.44 241 TRP A O 1
ATOM 1887 N N . MET A 1 242 ? -0.923 -9.478 -31.023 1.00 46.25 242 MET A N 1
ATOM 1888 C CA . MET A 1 242 ? 0.323 -10.184 -30.734 1.00 46.25 242 MET A CA 1
ATOM 1889 C C . MET A 1 242 ? 0.965 -10.599 -32.057 1.00 46.25 242 MET A C 1
ATOM 1891 O O . MET A 1 242 ? 0.700 -11.702 -32.548 1.00 46.25 242 MET A O 1
ATOM 1895 N N . PRO A 1 243 ? 1.805 -9.727 -32.645 1.00 36.97 243 PRO A N 1
ATOM 1896 C CA . PRO A 1 243 ? 2.399 -9.946 -33.963 1.00 36.97 243 PRO A CA 1
ATOM 1897 C C . PRO A 1 243 ? 3.205 -11.247 -34.041 1.00 36.97 243 PRO A C 1
ATOM 1899 O O . PRO A 1 243 ? 3.140 -11.955 -35.041 1.00 36.97 243 PRO A O 1
ATOM 1902 N N . GLU A 1 244 ? 3.906 -11.593 -32.958 1.00 38.62 244 GLU A N 1
ATOM 1903 C CA . GLU A 1 244 ? 4.770 -12.780 -32.856 1.00 38.62 244 GLU A CA 1
ATOM 1904 C C . GLU A 1 244 ? 4.001 -14.102 -32.978 1.00 38.62 244 GLU A C 1
ATOM 1906 O O . GLU A 1 244 ? 4.541 -15.095 -33.458 1.00 38.62 244 GLU A O 1
ATOM 1911 N N . PHE A 1 245 ? 2.736 -14.113 -32.555 1.00 37.94 245 PHE A N 1
ATOM 1912 C CA . PHE A 1 245 ? 1.888 -15.305 -32.554 1.00 37.94 245 PHE A CA 1
ATOM 1913 C C . PHE A 1 245 ? 0.767 -15.228 -33.575 1.00 37.94 245 PHE A C 1
ATOM 1915 O O . PHE A 1 245 ? 0.011 -16.190 -33.693 1.00 37.94 245 PHE A O 1
ATOM 1922 N N . ARG A 1 246 ? 0.648 -14.103 -34.297 1.00 49.09 246 ARG A N 1
ATOM 1923 C CA . ARG A 1 246 ? -0.486 -13.836 -35.182 1.00 49.09 246 ARG A CA 1
ATOM 1924 C C . ARG A 1 246 ? -1.804 -14.045 -34.426 1.00 49.09 246 ARG A C 1
ATOM 1926 O O . ARG A 1 246 ? -2.655 -14.800 -34.877 1.00 49.09 246 ARG A O 1
ATOM 1933 N N . GLN A 1 247 ? -1.936 -13.457 -33.232 1.00 48.78 247 GLN A N 1
ATOM 1934 C CA . GLN A 1 247 ? -3.079 -13.667 -32.329 1.00 48.78 247 GLN A CA 1
ATOM 1935 C C . GLN A 1 247 ? -3.577 -12.371 -31.679 1.00 48.78 247 GLN A C 1
ATOM 1937 O O . GLN A 1 247 ? -2.792 -11.470 -31.404 1.00 48.78 247 GLN A O 1
ATOM 1942 N N . TYR A 1 248 ? -4.871 -12.295 -31.377 1.00 49.31 248 TYR A N 1
ATOM 1943 C CA . TYR A 1 248 ? -5.471 -11.251 -30.545 1.00 49.31 248 TYR A CA 1
ATOM 1944 C C . TYR A 1 248 ? -5.870 -11.827 -29.186 1.00 49.31 248 TYR A C 1
ATOM 1946 O O . TYR A 1 248 ? -6.381 -12.942 -29.114 1.00 49.31 248 TYR A O 1
ATOM 1954 N N . VAL A 1 249 ? -5.696 -11.060 -28.111 1.00 49.34 249 VAL A N 1
ATOM 1955 C CA . VAL A 1 249 ? -6.302 -11.374 -26.808 1.00 49.34 249 VAL A CA 1
ATOM 1956 C C . VAL A 1 249 ? -7.141 -10.199 -26.353 1.00 49.34 249 VAL A C 1
ATOM 1958 O O . VAL A 1 249 ? -6.674 -9.055 -26.335 1.00 49.34 249 VAL A O 1
ATOM 1961 N N . THR A 1 250 ? -8.383 -10.491 -25.987 1.00 51.38 250 THR A N 1
ATOM 1962 C CA . THR A 1 250 ? -9.295 -9.514 -25.405 1.00 51.38 250 THR A CA 1
ATOM 1963 C C . THR A 1 250 ? -9.624 -9.918 -23.976 1.00 51.38 250 THR A C 1
ATOM 1965 O O . THR A 1 250 ? -9.827 -11.094 -23.654 1.00 51.38 250 THR A O 1
ATOM 1968 N N . PHE A 1 251 ? -9.674 -8.908 -23.117 1.00 48.81 251 PHE A N 1
ATOM 1969 C CA . PHE A 1 251 ? -10.173 -9.042 -21.762 1.00 48.81 251 PHE A CA 1
ATOM 1970 C C . PHE A 1 251 ? -11.436 -8.205 -21.663 1.00 48.81 251 PHE A C 1
ATOM 1972 O O . PHE A 1 251 ? -11.368 -6.985 -21.820 1.00 48.81 251 PHE A O 1
ATOM 1979 N N . SER A 1 252 ? -12.572 -8.849 -21.398 1.00 46.31 252 SER A N 1
ATOM 1980 C CA . SER A 1 252 ? -13.789 -8.132 -21.028 1.00 46.31 252 SER A CA 1
ATOM 1981 C C . SER A 1 252 ? -14.062 -8.364 -19.548 1.00 46.31 252 SER A C 1
ATOM 1983 O O . SER A 1 252 ? -14.240 -9.501 -19.098 1.00 46.31 252 SER A O 1
ATOM 1985 N N . ARG A 1 253 ? -14.109 -7.281 -18.764 1.00 41.56 253 ARG A N 1
ATOM 1986 C CA . ARG A 1 253 ? -14.858 -7.318 -17.503 1.00 41.56 253 ARG A CA 1
ATOM 1987 C C . ARG A 1 253 ? -16.315 -7.475 -17.908 1.00 41.56 253 ARG A C 1
ATOM 1989 O O . ARG A 1 253 ? -16.894 -6.495 -18.330 1.00 41.56 253 ARG A O 1
ATOM 1996 N N . THR A 1 254 ? -16.865 -8.681 -17.877 1.00 36.53 254 THR A N 1
ATOM 1997 C CA . THR A 1 254 ? -18.280 -8.912 -18.180 1.00 36.53 254 THR A CA 1
ATOM 1998 C C . THR A 1 254 ? -18.985 -9.353 -16.904 1.00 36.53 254 THR A C 1
ATOM 2000 O O . THR A 1 254 ? -18.508 -10.227 -16.187 1.00 36.53 254 THR A O 1
ATOM 2003 N N . VAL A 1 255 ? -20.132 -8.752 -16.597 1.00 29.88 255 VAL A N 1
ATOM 2004 C CA . VAL A 1 255 ? -20.956 -9.128 -15.441 1.00 29.88 255 VAL A CA 1
ATOM 2005 C C . VAL A 1 255 ? -21.979 -10.172 -15.875 1.00 29.88 255 VAL A C 1
ATOM 2007 O O . VAL A 1 255 ? -23.080 -9.829 -16.288 1.00 29.88 255 VAL A O 1
ATOM 2010 N N . TRP A 1 256 ? -21.655 -11.461 -15.770 1.00 33.44 256 TRP A N 1
ATOM 2011 C CA . TRP A 1 256 ? -22.688 -12.490 -15.916 1.00 33.44 256 TRP A CA 1
ATOM 2012 C C . TRP A 1 256 ? -23.522 -12.577 -14.633 1.00 33.44 256 TRP A C 1
ATOM 2014 O O . TRP A 1 256 ? -23.053 -13.080 -13.617 1.00 33.44 256 TRP A O 1
ATOM 2024 N N . VAL A 1 257 ? -24.763 -12.084 -14.682 1.00 31.70 257 VAL A N 1
ATOM 2025 C CA . VAL A 1 257 ? -25.765 -12.286 -13.622 1.00 31.70 257 VAL A CA 1
ATOM 2026 C C . VAL A 1 257 ? -26.468 -13.627 -13.853 1.00 31.70 257 VAL A C 1
ATOM 2028 O O . VAL A 1 257 ? -27.623 -13.705 -14.252 1.00 31.70 257 VAL A O 1
ATOM 2031 N N . ASP A 1 258 ? -25.729 -14.703 -13.638 1.00 33.97 258 ASP A N 1
ATOM 2032 C CA . ASP A 1 258 ? -26.257 -15.931 -13.037 1.00 33.97 258 ASP A CA 1
ATOM 2033 C C . ASP A 1 258 ? -25.774 -15.823 -11.586 1.00 33.97 258 ASP A C 1
ATOM 2035 O O . ASP A 1 258 ? -24.629 -15.430 -11.388 1.00 33.97 258 ASP A O 1
ATOM 2039 N N . GLY A 1 259 ? -26.632 -16.023 -10.582 1.00 35.97 259 GLY A N 1
ATOM 2040 C CA . GLY A 1 259 ? -26.458 -15.559 -9.194 1.00 35.97 259 GLY A CA 1
ATOM 2041 C C . GLY A 1 259 ? -25.290 -16.150 -8.380 1.00 35.97 259 GLY A C 1
ATOM 2042 O O . GLY A 1 259 ? -25.417 -16.306 -7.171 1.00 35.97 259 GLY A O 1
ATOM 2043 N N . ALA A 1 260 ? -24.153 -16.446 -9.011 1.00 38.62 260 ALA A N 1
ATOM 2044 C CA . ALA A 1 260 ? -22.923 -16.999 -8.459 1.00 38.62 260 ALA A CA 1
ATOM 2045 C C . ALA A 1 260 ? -21.703 -16.043 -8.518 1.00 38.62 260 ALA A C 1
ATOM 2047 O O . ALA A 1 260 ? -20.600 -16.441 -8.146 1.00 38.62 260 ALA A O 1
ATOM 2048 N N . GLY A 1 261 ? -21.871 -14.782 -8.941 1.00 42.97 261 GLY A N 1
ATOM 2049 C CA . GLY A 1 261 ? -20.828 -13.743 -8.878 1.00 42.97 261 GLY A CA 1
ATOM 2050 C C . GLY A 1 261 ? -20.180 -13.369 -10.220 1.00 42.97 261 GLY A C 1
ATOM 2051 O O . GLY A 1 261 ? -20.523 -13.892 -11.274 1.00 42.97 261 GLY A O 1
ATOM 2052 N N . TRP A 1 262 ? -19.245 -12.414 -10.172 1.00 42.75 262 TRP A N 1
ATOM 2053 C CA . TRP A 1 262 ? -18.538 -11.847 -11.330 1.00 42.75 262 TRP A CA 1
ATOM 2054 C C . TRP A 1 262 ? -17.764 -12.936 -12.103 1.00 42.75 262 TRP A C 1
ATOM 2056 O O . TRP A 1 262 ? -17.149 -13.788 -11.481 1.00 42.75 262 TRP A O 1
ATOM 2066 N N . LYS A 1 263 ? -17.734 -12.930 -13.440 1.00 43.19 263 LYS A N 1
ATOM 2067 C CA . LYS A 1 263 ? -16.885 -13.849 -14.230 1.00 43.19 263 LYS A CA 1
ATOM 2068 C C . LYS A 1 263 ? -16.183 -13.059 -15.319 1.00 43.19 263 LYS A C 1
ATOM 2070 O O . LYS A 1 263 ? -16.844 -12.448 -16.147 1.00 43.19 263 LYS A O 1
ATOM 2075 N N . ILE A 1 264 ? -14.855 -13.066 -15.336 1.00 48.47 264 ILE A N 1
ATOM 2076 C CA . ILE A 1 264 ? -14.108 -12.343 -16.370 1.00 48.47 264 ILE A CA 1
ATOM 2077 C C . ILE A 1 264 ? -13.886 -13.269 -17.562 1.00 48.47 264 ILE A C 1
ATOM 2079 O O . ILE A 1 264 ? -13.396 -14.385 -17.387 1.00 48.47 264 ILE A O 1
ATOM 2083 N N . LEU A 1 265 ? -14.266 -12.805 -18.755 1.00 51.28 265 LEU A N 1
ATOM 2084 C CA . LEU A 1 265 ? -14.085 -13.537 -20.002 1.00 51.28 265 LEU A CA 1
ATOM 2085 C C . LEU A 1 265 ? -12.766 -13.099 -20.646 1.00 51.28 265 LEU A C 1
ATOM 2087 O O . LEU A 1 265 ? -12.607 -11.943 -21.051 1.00 51.28 265 LEU A O 1
ATOM 2091 N N . CYS A 1 266 ? -11.832 -14.042 -20.733 1.00 53.72 266 CYS A N 1
ATOM 2092 C CA . CYS A 1 266 ? -10.637 -13.923 -21.557 1.00 53.72 266 CYS A CA 1
ATOM 2093 C C . CYS A 1 266 ? -10.891 -14.667 -22.868 1.00 53.72 266 CYS A C 1
ATOM 2095 O O . CYS A 1 266 ? -11.220 -15.858 -22.839 1.00 53.72 266 CYS A O 1
ATOM 2097 N N . THR A 1 267 ? -10.741 -13.979 -24.001 1.00 54.00 267 THR A N 1
ATOM 2098 C CA . THR A 1 267 ? -10.851 -14.616 -25.319 1.00 54.00 267 THR A CA 1
ATOM 2099 C C . THR A 1 267 ? -9.567 -14.443 -26.111 1.00 54.00 267 THR A C 1
ATOM 2101 O O . THR A 1 267 ? -8.956 -13.372 -26.129 1.00 54.00 267 THR A O 1
ATOM 2104 N N . GLN A 1 268 ? -9.142 -15.533 -26.741 1.00 53.62 268 GLN A N 1
ATOM 2105 C CA . GLN A 1 268 ? -7.956 -15.591 -27.582 1.00 53.62 268 GLN A CA 1
ATOM 2106 C C . GLN A 1 268 ? -8.384 -15.893 -29.014 1.00 53.62 268 GLN A C 1
ATOM 2108 O O . GLN A 1 268 ? -9.143 -16.833 -29.243 1.00 53.62 268 GLN A O 1
ATOM 2113 N N . PHE A 1 269 ? -7.864 -15.137 -29.973 1.00 50.62 269 PHE A N 1
ATOM 2114 C CA . PHE A 1 269 ? -8.124 -15.306 -31.398 1.00 50.62 269 PHE A CA 1
ATOM 2115 C C . PHE A 1 269 ? -6.822 -15.393 -32.188 1.00 50.62 269 PHE A C 1
ATOM 2117 O O . PHE A 1 269 ? -5.799 -14.896 -31.728 1.00 50.62 269 PHE A O 1
ATOM 2124 N N . ASP A 1 270 ? -6.850 -15.978 -33.382 1.00 51.75 270 ASP A N 1
ATOM 2125 C CA . ASP A 1 270 ? -5.758 -15.870 -34.360 1.00 51.75 270 ASP A CA 1
ATOM 2126 C C . ASP A 1 270 ? -5.857 -14.583 -35.216 1.00 51.75 270 ASP A C 1
ATOM 2128 O O . ASP A 1 270 ? -6.740 -13.748 -35.025 1.00 51.75 270 ASP A O 1
ATOM 2132 N N . GLU A 1 271 ? -4.959 -14.415 -36.189 1.00 49.25 271 GLU A N 1
ATOM 2133 C CA . GLU A 1 271 ? -4.909 -13.278 -37.122 1.00 49.25 271 GLU A CA 1
ATOM 2134 C C . GLU A 1 271 ? -6.127 -13.172 -38.032 1.00 49.25 271 GLU A C 1
ATOM 2136 O O . GLU A 1 271 ? -6.423 -12.104 -38.563 1.00 49.25 271 GLU A O 1
ATOM 2141 N N . ARG A 1 272 ? -6.829 -14.292 -38.215 1.00 49.47 272 ARG A N 1
ATOM 2142 C CA . ARG A 1 272 ? -8.078 -14.390 -38.969 1.00 49.47 272 ARG A CA 1
ATOM 2143 C C . ARG A 1 272 ? -9.293 -14.206 -38.064 1.00 49.47 272 ARG A C 1
ATOM 2145 O O . ARG A 1 272 ? -10.417 -14.298 -38.552 1.00 49.47 272 ARG A O 1
ATOM 2152 N N . LEU A 1 273 ? -9.064 -13.913 -36.783 1.00 45.50 273 LEU A N 1
ATOM 2153 C CA . LEU A 1 273 ? -10.063 -13.779 -35.734 1.00 45.50 273 LEU A CA 1
ATOM 2154 C C . LEU A 1 273 ? -10.866 -15.065 -35.492 1.00 45.50 273 LEU A C 1
ATOM 2156 O O . LEU A 1 273 ? -12.010 -15.022 -35.044 1.00 45.50 273 LEU A O 1
ATOM 2160 N N . THR A 1 274 ? -10.259 -16.223 -35.753 1.00 49.34 274 THR A N 1
ATOM 2161 C CA . THR A 1 274 ? -10.790 -17.517 -35.326 1.00 49.34 274 THR A CA 1
ATOM 2162 C C . THR A 1 274 ? -10.650 -17.610 -33.816 1.00 49.34 274 THR A C 1
ATOM 2164 O O . THR A 1 274 ? -9.544 -17.472 -33.293 1.00 49.34 274 THR A O 1
ATOM 2167 N N . LEU A 1 275 ? -11.757 -17.849 -33.112 1.00 51.78 275 LEU A N 1
ATOM 2168 C CA . LEU A 1 275 ? -11.737 -18.066 -31.669 1.00 51.78 275 LEU A CA 1
ATOM 2169 C C . LEU A 1 275 ? -10.915 -19.321 -31.353 1.00 51.78 275 LEU A C 1
ATOM 2171 O O . LEU A 1 275 ? -11.270 -20.425 -31.758 1.00 51.78 275 LEU A O 1
ATOM 2175 N N . LEU A 1 276 ? -9.817 -19.134 -30.628 1.00 51.97 276 LEU A N 1
ATOM 2176 C CA . LEU A 1 276 ? -8.931 -20.206 -30.187 1.00 51.97 276 LEU A CA 1
ATOM 2177 C C . LEU A 1 276 ? -9.365 -20.756 -28.828 1.00 51.97 276 LEU A C 1
ATOM 2179 O O . LEU A 1 276 ? -9.324 -21.966 -28.614 1.00 51.97 276 LEU A O 1
ATOM 2183 N N . ARG A 1 277 ? -9.757 -19.874 -27.900 1.00 58.34 277 ARG A N 1
ATOM 2184 C CA . ARG A 1 277 ? -10.116 -20.252 -26.527 1.00 58.34 277 ARG A CA 1
ATOM 2185 C C . ARG A 1 277 ? -10.980 -19.181 -25.864 1.00 58.34 277 ARG A C 1
ATOM 2187 O O . ARG A 1 277 ? -10.669 -17.996 -25.965 1.00 58.34 277 ARG A O 1
ATOM 2194 N N . GLU A 1 278 ? -11.998 -19.620 -25.128 1.00 57.19 278 GLU A N 1
ATOM 2195 C CA . GLU A 1 278 ? -12.723 -18.809 -24.144 1.00 57.19 278 GLU A CA 1
ATOM 2196 C C . GLU A 1 278 ? -12.471 -19.366 -22.757 1.00 57.19 278 GLU A C 1
ATOM 2198 O O . GLU A 1 278 ? -12.493 -20.585 -22.556 1.00 57.19 278 GLU A O 1
ATOM 2203 N N . VAL A 1 279 ? -12.232 -18.478 -21.794 1.00 53.97 279 VAL A N 1
ATOM 2204 C CA . VAL A 1 279 ? -12.106 -18.901 -20.407 1.00 53.97 279 VAL A CA 1
ATOM 2205 C C . VAL A 1 279 ? -12.793 -17.943 -19.460 1.00 53.97 279 VAL A C 1
ATOM 2207 O O . VAL A 1 279 ? -12.627 -16.726 -19.546 1.00 53.97 279 VAL A O 1
ATOM 2210 N N . TYR A 1 280 ? -13.531 -18.540 -18.529 1.00 58.25 280 TYR A N 1
ATOM 2211 C CA . TYR A 1 280 ? -14.196 -17.866 -17.432 1.00 58.25 280 TYR A CA 1
ATOM 2212 C C . TYR A 1 280 ? -13.305 -17.936 -16.200 1.00 58.25 280 TYR A C 1
ATOM 2214 O O . TYR A 1 280 ? -13.068 -19.016 -15.657 1.00 58.25 280 TYR A O 1
ATOM 2222 N N . LEU A 1 281 ? -12.808 -16.784 -15.763 1.00 54.41 281 LEU A N 1
ATOM 2223 C CA . LEU A 1 281 ? -12.088 -16.699 -14.501 1.00 54.41 281 LEU A CA 1
ATOM 2224 C C . LEU A 1 281 ? -13.073 -16.705 -13.316 1.00 54.41 281 LEU A C 1
ATOM 2226 O O . LEU A 1 281 ? -14.183 -16.177 -13.456 1.00 54.41 281 LEU A O 1
ATOM 2230 N N . PRO A 1 282 ? -12.686 -17.283 -12.159 1.00 50.97 282 PRO A N 1
ATOM 2231 C CA . PRO A 1 282 ? -13.514 -17.308 -10.957 1.00 50.97 282 PRO A CA 1
ATOM 2232 C C . PRO A 1 282 ? -14.015 -15.919 -10.530 1.00 50.97 282 PRO A C 1
ATOM 2234 O O . PRO A 1 282 ? -13.322 -14.920 -10.772 1.00 50.97 282 PRO A O 1
ATOM 2237 N N . PRO A 1 283 ? -15.142 -15.849 -9.798 1.00 42.66 283 PRO A N 1
ATOM 2238 C CA . PRO A 1 283 ? -15.546 -14.638 -9.096 1.00 42.66 283 PRO A CA 1
ATOM 2239 C C . PRO A 1 283 ? -14.418 -14.100 -8.230 1.00 42.66 283 PRO A C 1
ATOM 2241 O O . PRO A 1 283 ? -13.753 -14.868 -7.543 1.00 42.66 283 PRO A O 1
ATOM 2244 N N . HIS A 1 284 ? -14.208 -12.780 -8.289 1.00 46.47 284 HIS A N 1
ATOM 2245 C CA . HIS A 1 284 ? -13.116 -12.046 -7.627 1.00 46.47 284 HIS A CA 1
ATOM 2246 C C . HIS A 1 284 ? -11.729 -12.166 -8.280 1.00 46.47 284 HIS A C 1
ATOM 2248 O O . HIS A 1 284 ? -10.780 -11.557 -7.794 1.00 46.47 284 HIS A O 1
ATOM 2254 N N . THR A 1 285 ? -11.595 -12.868 -9.412 1.00 43.75 285 THR A N 1
ATOM 2255 C CA . THR A 1 285 ? -10.355 -12.817 -10.200 1.00 43.75 285 THR A CA 1
ATOM 2256 C C . THR A 1 285 ? -10.293 -11.484 -10.924 1.00 43.75 285 THR A C 1
ATOM 2258 O O . THR A 1 285 ? -10.943 -11.309 -11.949 1.00 43.75 285 THR A O 1
ATOM 2261 N N . TRP A 1 286 ? -9.543 -10.524 -10.394 1.00 47.19 286 TRP A N 1
ATOM 2262 C CA . TRP A 1 286 ? -9.393 -9.220 -11.026 1.00 47.19 286 TRP A CA 1
ATOM 2263 C C . TRP A 1 286 ? -8.338 -9.276 -12.125 1.00 47.19 286 TRP A C 1
ATOM 2265 O O . TRP A 1 286 ? -7.158 -9.482 -11.862 1.00 47.19 286 TRP A O 1
ATOM 2275 N N . ILE A 1 287 ? -8.762 -9.060 -13.375 1.00 44.94 287 ILE A N 1
ATOM 2276 C CA . ILE A 1 287 ? -7.815 -8.853 -14.468 1.00 44.94 287 ILE A CA 1
ATOM 2277 C C . ILE A 1 287 ? -7.296 -7.407 -14.396 1.00 44.94 287 ILE A C 1
ATOM 2279 O O . ILE A 1 287 ? -8.095 -6.464 -14.269 1.00 44.94 287 ILE A O 1
ATOM 2283 N N . PRO A 1 288 ? -5.973 -7.228 -14.495 1.00 44.56 288 PRO A N 1
ATOM 2284 C CA . PRO A 1 288 ? -5.309 -5.938 -14.605 1.00 44.56 288 PRO A CA 1
ATOM 2285 C C . PRO A 1 288 ? -6.006 -4.955 -15.542 1.00 44.56 288 PRO A C 1
ATOM 2287 O O . PRO A 1 288 ? -6.202 -5.248 -16.717 1.00 44.56 288 PRO A O 1
ATOM 2290 N N . THR A 1 289 ? -6.296 -3.739 -15.076 1.00 39.75 289 THR A N 1
ATOM 2291 C CA . THR A 1 289 ? -6.701 -2.637 -15.973 1.00 39.75 289 THR A CA 1
ATOM 2292 C C . THR A 1 289 ? -5.525 -2.063 -16.761 1.00 39.75 289 THR A C 1
ATOM 2294 O O . THR A 1 289 ? -5.730 -1.243 -17.651 1.00 39.75 289 THR A O 1
ATOM 2297 N N . ARG A 1 290 ? -4.285 -2.457 -16.444 1.00 45.44 290 ARG A N 1
ATOM 2298 C CA . ARG A 1 290 ? -3.075 -2.121 -17.203 1.00 45.44 290 ARG A CA 1
ATOM 2299 C C . ARG A 1 290 ? -2.120 -3.306 -17.203 1.00 45.44 290 ARG A C 1
ATOM 2301 O O . ARG A 1 290 ? -1.360 -3.501 -16.260 1.00 45.44 290 ARG A O 1
ATOM 2308 N N . LEU A 1 291 ? -2.134 -4.074 -18.285 1.00 48.91 291 LEU A N 1
ATOM 2309 C CA . LEU A 1 291 ? -1.091 -5.060 -18.547 1.00 48.91 291 LEU A CA 1
ATOM 2310 C C . LEU A 1 291 ? 0.187 -4.320 -18.923 1.00 48.91 291 LEU A C 1
ATOM 2312 O O . LEU A 1 291 ? 0.194 -3.517 -19.853 1.00 48.91 291 LEU A O 1
ATOM 2316 N N . THR A 1 292 ? 1.249 -4.536 -18.154 1.00 51.84 292 THR A N 1
ATOM 2317 C CA . THR A 1 292 ? 2.460 -3.716 -18.273 1.00 51.84 292 THR A CA 1
ATOM 2318 C C . THR A 1 292 ? 3.552 -4.402 -19.087 1.00 51.84 292 THR A C 1
ATOM 2320 O O . THR A 1 292 ? 4.363 -3.721 -19.707 1.00 51.84 292 THR A O 1
ATOM 2323 N N . ARG A 1 293 ? 3.567 -5.743 -19.125 1.00 55.69 293 ARG A N 1
ATOM 2324 C CA . ARG A 1 293 ? 4.425 -6.542 -20.017 1.00 55.69 293 ARG A CA 1
ATOM 2325 C C . ARG A 1 293 ? 3.907 -7.979 -20.137 1.00 55.69 293 ARG A C 1
ATOM 2327 O O . ARG A 1 293 ? 3.357 -8.520 -19.179 1.00 55.69 293 ARG A O 1
ATOM 2334 N N . ARG A 1 294 ? 4.141 -8.610 -21.291 1.00 55.06 294 ARG A N 1
ATOM 2335 C CA . ARG A 1 294 ? 3.993 -10.058 -21.502 1.00 55.06 294 ARG A CA 1
ATOM 2336 C C . ARG A 1 294 ? 5.370 -10.698 -21.706 1.00 55.06 294 ARG A C 1
ATOM 2338 O O . ARG A 1 294 ? 6.213 -10.138 -22.402 1.00 55.06 294 ARG A O 1
ATOM 2345 N N . GLU A 1 295 ? 5.585 -11.864 -21.114 1.00 60.66 295 GLU A N 1
ATOM 2346 C CA . GLU A 1 295 ? 6.751 -12.721 -21.324 1.00 60.66 295 GLU A CA 1
ATOM 2347 C C . GLU A 1 295 ? 6.269 -14.151 -21.588 1.00 60.66 295 GLU A C 1
ATOM 2349 O O . GLU A 1 295 ? 5.720 -14.796 -20.699 1.00 60.66 295 GLU A O 1
ATOM 2354 N N . GLY A 1 296 ? 6.433 -14.657 -22.814 1.00 64.88 296 GLY A N 1
ATOM 2355 C CA . GLY A 1 296 ? 5.925 -15.985 -23.172 1.00 64.88 296 GLY A CA 1
ATOM 2356 C C . GLY A 1 296 ? 4.404 -16.065 -23.015 1.00 64.88 296 GLY A C 1
ATOM 2357 O O . GLY A 1 296 ? 3.673 -15.332 -23.677 1.00 64.88 296 GLY A O 1
ATOM 2358 N N . THR A 1 297 ? 3.902 -16.942 -22.150 1.00 58.53 297 THR A N 1
ATOM 2359 C CA . THR A 1 297 ? 2.474 -17.025 -21.789 1.00 58.53 297 THR A CA 1
ATOM 2360 C C . THR A 1 297 ? 2.139 -16.232 -20.529 1.00 58.53 297 THR A C 1
ATOM 2362 O O . THR A 1 297 ? 0.986 -16.174 -20.132 1.00 58.53 297 THR A O 1
ATOM 2365 N N . THR A 1 298 ? 3.102 -15.563 -19.905 1.00 63.59 298 THR A N 1
ATOM 2366 C CA . THR A 1 298 ? 2.889 -14.867 -18.640 1.00 63.59 298 THR A CA 1
ATOM 2367 C C . THR A 1 298 ? 2.644 -13.376 -18.849 1.00 63.59 298 THR A C 1
ATOM 2369 O O . THR A 1 298 ? 3.427 -12.669 -19.483 1.00 63.59 298 THR A O 1
ATOM 2372 N N . PHE A 1 299 ? 1.557 -12.878 -18.279 1.00 63.22 299 PHE A N 1
ATOM 2373 C CA . PHE A 1 299 ? 1.200 -11.474 -18.195 1.00 63.22 299 PHE A CA 1
ATOM 2374 C C . PHE A 1 299 ? 1.517 -10.919 -16.820 1.00 63.22 299 PHE A C 1
ATOM 2376 O O . PHE A 1 299 ? 1.148 -11.483 -15.792 1.00 63.22 299 PHE A O 1
ATOM 2383 N N . TRP A 1 300 ? 2.159 -9.760 -16.824 1.00 60.59 300 TRP A N 1
ATOM 2384 C CA . TRP A 1 300 ? 2.537 -9.053 -15.619 1.00 60.59 300 TRP A CA 1
ATOM 2385 C C . TRP A 1 300 ? 1.711 -7.794 -15.476 1.00 60.59 300 TRP A C 1
ATOM 2387 O O . TRP A 1 300 ? 1.577 -6.987 -16.405 1.00 60.59 300 TRP A O 1
ATOM 2397 N N . SER A 1 301 ? 1.202 -7.613 -14.271 1.00 60.31 301 SER A N 1
ATOM 2398 C CA . SER A 1 301 ? 0.510 -6.410 -13.875 1.00 60.31 301 SER A CA 1
ATOM 2399 C C . SER A 1 301 ? 0.816 -6.100 -12.437 1.00 60.31 301 SER A C 1
ATOM 2401 O O . SER A 1 301 ? 0.759 -6.953 -11.564 1.00 60.31 301 SER A O 1
ATOM 2403 N N . GLY A 1 302 ? 1.033 -4.835 -12.163 1.00 53.25 302 GLY A N 1
ATOM 2404 C CA . GLY A 1 302 ? 0.913 -4.345 -10.810 1.00 53.25 302 GLY A CA 1
ATOM 2405 C C . GLY A 1 302 ? -0.240 -3.379 -10.773 1.00 53.25 302 GLY A C 1
ATOM 2406 O O . GLY A 1 302 ? -0.396 -2.521 -11.647 1.00 53.25 302 GLY A O 1
ATOM 2407 N N . ARG A 1 303 ? -1.066 -3.540 -9.751 1.00 54.38 303 ARG A N 1
ATOM 2408 C CA . ARG A 1 303 ? -2.055 -2.536 -9.421 1.00 54.38 303 ARG A CA 1
ATOM 2409 C C . ARG A 1 303 ? -1.335 -1.384 -8.727 1.00 54.38 303 ARG A C 1
ATOM 2411 O O . ARG A 1 303 ? -0.332 -1.565 -8.046 1.00 54.38 303 ARG A O 1
ATOM 2418 N N . TRP A 1 304 ? -1.882 -0.186 -8.882 1.00 48.25 304 TRP A N 1
ATOM 2419 C CA . TRP A 1 304 ? -1.483 0.976 -8.083 1.00 48.25 304 TRP A CA 1
ATOM 2420 C C . TRP A 1 304 ? -1.814 0.792 -6.590 1.00 48.25 304 TRP A C 1
ATOM 2422 O O . TRP A 1 304 ? -1.285 1.502 -5.738 1.00 48.25 304 TRP A O 1
ATOM 2432 N N . GLN A 1 305 ? -2.738 -0.129 -6.305 1.00 50.34 305 GLN A N 1
ATOM 2433 C CA . GLN A 1 305 ? -3.462 -0.226 -5.045 1.00 50.34 305 GLN A CA 1
ATOM 2434 C C . GLN A 1 305 ? -2.983 -1.408 -4.189 1.00 50.34 305 GLN A C 1
ATOM 2436 O O . GLN A 1 305 ? -2.951 -1.250 -2.976 1.00 50.34 305 GLN A O 1
ATOM 2441 N N . ASP A 1 306 ? -2.505 -2.508 -4.780 1.00 55.06 306 ASP A N 1
ATOM 2442 C CA . ASP A 1 306 ? -2.117 -3.697 -4.015 1.00 55.06 306 ASP A CA 1
ATOM 2443 C C . ASP A 1 306 ? -0.646 -3.609 -3.600 1.00 55.06 306 ASP A C 1
ATOM 2445 O O . ASP A 1 306 ? 0.227 -3.217 -4.379 1.00 55.06 306 ASP A O 1
ATOM 2449 N N . ASP A 1 307 ? -0.339 -4.048 -2.385 1.00 64.50 307 ASP A N 1
ATOM 2450 C CA . ASP A 1 307 ? 1.021 -4.252 -1.881 1.00 64.50 307 ASP A CA 1
ATOM 2451 C C . ASP A 1 307 ? 1.758 -5.412 -2.586 1.00 64.50 307 ASP A C 1
ATOM 2453 O O . ASP A 1 307 ? 2.741 -5.948 -2.072 1.00 64.50 307 ASP A O 1
ATOM 2457 N N . ARG A 1 308 ? 1.273 -5.809 -3.769 1.00 72.56 308 ARG A N 1
ATOM 2458 C CA . ARG A 1 308 ? 1.650 -6.985 -4.544 1.00 72.56 308 ARG A CA 1
ATOM 2459 C C . ARG A 1 308 ? 1.658 -6.686 -6.037 1.00 72.56 308 ARG A C 1
ATOM 2461 O O . ARG A 1 308 ? 0.892 -5.882 -6.564 1.00 72.56 308 ARG A O 1
ATOM 2468 N N . ILE A 1 309 ? 2.499 -7.423 -6.743 1.00 74.00 309 ILE A N 1
ATOM 2469 C CA . ILE A 1 309 ? 2.520 -7.502 -8.201 1.00 74.00 309 ILE A CA 1
ATOM 2470 C C . ILE A 1 309 ? 1.827 -8.800 -8.591 1.00 74.00 309 ILE A C 1
ATOM 2472 O O . ILE A 1 309 ? 2.212 -9.873 -8.128 1.00 74.00 309 ILE A O 1
ATOM 2476 N N . GLN A 1 310 ? 0.802 -8.690 -9.425 1.00 72.81 310 GLN A N 1
ATOM 2477 C CA . GLN A 1 310 ? -0.000 -9.798 -9.918 1.00 72.81 310 GLN A CA 1
ATOM 2478 C C . GLN A 1 310 ? 0.600 -10.362 -11.213 1.00 72.81 310 GLN A C 1
ATOM 2480 O O . GLN A 1 310 ? 1.004 -9.638 -12.127 1.00 72.81 310 GLN A O 1
ATOM 2485 N N . ILE A 1 311 ? 0.640 -11.682 -11.306 1.00 73.50 311 ILE A N 1
ATOM 2486 C CA . ILE A 1 311 ? 1.213 -12.406 -12.435 1.00 73.50 311 ILE A CA 1
ATOM 2487 C C . ILE A 1 311 ? 0.188 -13.426 -12.898 1.00 73.50 311 ILE A C 1
ATOM 2489 O O . ILE A 1 311 ? -0.123 -14.356 -12.161 1.00 73.50 311 ILE A O 1
ATOM 2493 N N . LEU A 1 312 ? -0.321 -13.258 -14.112 1.00 67.69 312 LEU A N 1
ATOM 2494 C CA . LEU A 1 312 ? -1.271 -14.172 -14.732 1.00 67.69 312 LEU A CA 1
ATOM 2495 C C . LEU A 1 312 ? -0.565 -14.966 -15.826 1.00 67.69 312 LEU A C 1
ATOM 2497 O O . LEU A 1 312 ? -0.177 -14.395 -16.839 1.00 67.69 312 LEU A O 1
ATOM 2501 N N . ASP A 1 313 ? -0.432 -16.275 -15.678 1.00 68.56 313 ASP A N 1
ATOM 2502 C CA . ASP A 1 313 ? -0.007 -17.130 -16.787 1.00 68.56 313 ASP A CA 1
ATOM 2503 C C . ASP A 1 313 ? -1.223 -17.536 -17.620 1.00 68.56 313 ASP A C 1
ATOM 2505 O O . ASP A 1 313 ? -2.132 -18.155 -17.099 1.00 68.56 313 ASP A O 1
ATOM 2509 N N . ILE A 1 314 ? -1.293 -17.188 -18.907 1.00 59.94 314 ILE A N 1
ATOM 2510 C CA . ILE A 1 314 ? -2.438 -17.541 -19.764 1.00 59.94 314 ILE A CA 1
ATOM 2511 C C . ILE A 1 314 ? -2.385 -18.965 -20.318 1.00 59.94 314 ILE A C 1
ATOM 2513 O O . ILE A 1 314 ? -3.386 -19.425 -20.870 1.00 59.94 314 ILE A O 1
ATOM 2517 N N . ALA A 1 315 ? -1.258 -19.677 -20.194 1.00 61.19 315 ALA A N 1
ATOM 2518 C CA . ALA A 1 315 ? -1.207 -21.082 -20.594 1.00 61.19 315 ALA A CA 1
ATOM 2519 C C . ALA A 1 315 ? -2.180 -21.901 -19.736 1.00 61.19 315 ALA A C 1
ATOM 2521 O O . ALA A 1 315 ? -3.045 -22.616 -20.257 1.00 61.19 315 ALA A O 1
ATOM 2522 N N . ASP A 1 316 ? -2.070 -21.727 -18.420 1.00 65.62 316 ASP A N 1
ATOM 2523 C CA . ASP A 1 316 ? -2.796 -22.481 -17.401 1.00 65.62 316 ASP A CA 1
ATOM 2524 C C . ASP A 1 316 ? -3.753 -21.627 -16.551 1.00 65.62 316 ASP A C 1
ATOM 2526 O O . ASP A 1 316 ? -4.526 -22.178 -15.772 1.00 65.62 316 ASP A O 1
ATOM 2530 N N . LEU A 1 317 ? -3.760 -20.305 -16.753 1.00 60.91 317 LEU A N 1
ATOM 2531 C CA . LEU A 1 317 ? -4.569 -19.312 -16.032 1.00 60.91 317 LEU A CA 1
ATOM 2532 C C . LEU A 1 317 ? -4.233 -19.222 -14.548 1.00 60.91 317 LEU A C 1
ATOM 2534 O O . LEU A 1 317 ? -5.067 -18.811 -13.739 1.00 60.91 317 LEU A O 1
ATOM 2538 N N . THR A 1 318 ? -3.006 -19.590 -14.183 1.00 67.69 318 THR A N 1
ATOM 2539 C CA . THR A 1 318 ? -2.541 -19.452 -12.810 1.00 67.69 318 THR A CA 1
ATOM 2540 C C . THR A 1 318 ? -2.273 -17.989 -12.485 1.00 67.69 318 THR A C 1
ATOM 2542 O O . THR A 1 318 ? -1.561 -17.283 -13.200 1.00 67.69 318 THR A O 1
ATOM 2545 N N . LEU A 1 319 ? -2.846 -17.538 -11.369 1.00 66.31 319 LEU A N 1
ATOM 2546 C CA . LEU A 1 319 ? -2.583 -16.227 -10.794 1.00 66.31 319 LEU A CA 1
ATOM 2547 C C . LEU A 1 319 ? -1.579 -16.379 -9.649 1.00 66.31 319 LEU A C 1
ATOM 2549 O O . LEU A 1 319 ? -1.771 -17.187 -8.740 1.00 66.31 319 LEU A O 1
ATOM 2553 N N . ARG A 1 320 ? -0.491 -15.616 -9.706 1.00 76.44 320 ARG A N 1
ATOM 2554 C CA . ARG A 1 320 ? 0.561 -15.568 -8.687 1.00 76.44 320 ARG A CA 1
ATOM 2555 C C . ARG A 1 320 ? 0.771 -14.132 -8.243 1.00 76.44 320 ARG A C 1
ATOM 2557 O O . ARG A 1 320 ? 0.461 -13.192 -8.971 1.00 76.44 320 ARG A O 1
ATOM 2564 N N . TYR A 1 321 ? 1.347 -13.978 -7.060 1.00 78.38 321 TYR A N 1
ATOM 2565 C CA . TYR A 1 321 ? 1.593 -12.675 -6.461 1.00 78.38 321 TYR A CA 1
ATOM 2566 C C . TYR A 1 321 ? 3.040 -12.582 -5.989 1.00 78.38 321 TYR A C 1
ATOM 2568 O O . TYR A 1 321 ? 3.576 -13.532 -5.422 1.00 78.38 321 TYR A O 1
ATOM 2576 N N . ILE A 1 322 ? 3.659 -11.425 -6.201 1.00 81.25 322 ILE A N 1
ATOM 2577 C CA . ILE A 1 322 ? 4.942 -11.055 -5.600 1.00 81.25 322 ILE A CA 1
ATOM 2578 C C . ILE A 1 322 ? 4.695 -9.908 -4.634 1.00 81.25 322 ILE A C 1
ATOM 2580 O O . ILE A 1 322 ? 4.170 -8.878 -5.046 1.00 81.25 322 ILE A O 1
ATOM 2584 N N . LYS A 1 323 ? 5.135 -10.049 -3.383 1.00 82.31 323 LYS A N 1
ATOM 2585 C CA . LYS A 1 323 ? 5.110 -8.971 -2.388 1.00 82.31 323 LYS A CA 1
ATOM 2586 C C . LYS A 1 323 ? 6.469 -8.250 -2.381 1.00 82.31 323 LYS A C 1
ATOM 2588 O O . LYS A 1 323 ? 7.443 -8.836 -1.906 1.00 82.31 323 LYS A O 1
ATOM 2593 N N . PRO A 1 324 ? 6.597 -7.031 -2.935 1.00 85.50 324 PRO A N 1
ATOM 2594 C CA . PRO A 1 324 ? 7.849 -6.288 -2.893 1.00 85.50 324 PRO A CA 1
ATOM 2595 C C . PRO A 1 324 ? 8.266 -5.910 -1.461 1.00 85.50 324 PRO A C 1
ATOM 2597 O O . PRO A 1 324 ? 7.448 -5.557 -0.613 1.00 85.50 324 PRO A O 1
ATOM 2600 N N . GLU A 1 325 ? 9.576 -5.904 -1.199 1.00 87.50 325 GLU A N 1
ATOM 2601 C CA . GLU A 1 325 ? 10.149 -5.503 0.096 1.00 87.50 325 GLU A CA 1
ATOM 2602 C C . GLU A 1 325 ? 9.899 -4.021 0.446 1.00 87.50 325 GLU A C 1
ATOM 2604 O O . GLU A 1 325 ? 10.038 -3.632 1.606 1.00 87.50 325 GLU A O 1
ATOM 2609 N N . ASP A 1 326 ? 9.552 -3.175 -0.527 1.00 84.38 326 ASP A N 1
ATOM 2610 C CA . ASP A 1 326 ? 9.212 -1.763 -0.317 1.00 84.38 326 ASP A CA 1
ATOM 2611 C C . ASP A 1 326 ? 7.927 -1.402 -1.063 1.00 84.38 326 ASP A C 1
ATOM 2613 O O . ASP A 1 326 ? 7.625 -1.949 -2.123 1.00 84.38 326 ASP A O 1
ATOM 2617 N N . ARG A 1 327 ? 7.188 -0.434 -0.516 1.00 79.06 327 ARG A N 1
ATOM 2618 C CA . ARG A 1 327 ? 5.937 0.039 -1.100 1.00 79.06 327 ARG A CA 1
ATOM 2619 C C . ARG A 1 327 ? 6.258 0.918 -2.301 1.00 79.06 327 ARG A C 1
ATOM 2621 O O . ARG A 1 327 ? 6.860 1.987 -2.148 1.00 79.06 327 ARG A O 1
ATOM 2628 N N . VAL A 1 328 ? 5.811 0.480 -3.472 1.00 78.19 328 VAL A N 1
ATOM 2629 C CA . VAL A 1 328 ? 5.975 1.182 -4.745 1.00 78.19 328 VAL A CA 1
ATOM 2630 C C . VAL A 1 328 ? 4.700 1.126 -5.556 1.00 78.19 328 VAL A C 1
ATOM 2632 O O . VAL A 1 328 ? 3.896 0.211 -5.428 1.00 78.19 328 VAL A O 1
ATOM 2635 N N . ILE A 1 329 ? 4.565 2.089 -6.449 1.00 73.75 329 ILE A N 1
ATOM 2636 C CA . ILE A 1 329 ? 3.665 1.977 -7.580 1.00 73.75 329 ILE A CA 1
ATOM 2637 C C . ILE A 1 329 ? 4.376 1.114 -8.611 1.00 73.75 329 ILE A C 1
ATOM 2639 O O . ILE A 1 329 ? 5.397 1.543 -9.142 1.00 73.75 329 ILE A O 1
ATOM 2643 N N . PHE A 1 330 ? 3.873 -0.077 -8.918 1.00 74.25 330 PHE A N 1
ATOM 2644 C CA . PHE A 1 330 ? 4.440 -0.852 -10.018 1.00 74.25 330 PHE A CA 1
ATOM 2645 C C . PHE A 1 330 ? 4.237 -0.118 -11.346 1.00 74.25 330 PHE A C 1
ATOM 2647 O O . PHE A 1 330 ? 3.154 0.387 -11.651 1.00 74.25 330 PHE A O 1
ATOM 2654 N N . ARG A 1 331 ? 5.309 -0.041 -12.130 1.00 70.06 331 ARG A N 1
ATOM 2655 C CA . ARG A 1 331 ? 5.348 0.687 -13.400 1.00 70.06 331 ARG A CA 1
ATOM 2656 C C . ARG A 1 331 ? 5.709 -0.206 -14.577 1.00 70.06 331 ARG A C 1
ATOM 2658 O O . ARG A 1 331 ? 5.463 0.201 -15.706 1.00 70.06 331 ARG A O 1
ATOM 2665 N N . GLY A 1 332 ? 6.265 -1.393 -14.333 1.00 67.38 332 GLY A N 1
ATOM 2666 C CA . GLY A 1 332 ? 6.496 -2.390 -15.370 1.00 67.38 332 GLY A CA 1
ATOM 2667 C C . GLY A 1 332 ? 7.675 -3.306 -15.102 1.00 67.38 332 GLY A C 1
ATOM 2668 O O . GLY A 1 332 ? 8.249 -3.341 -14.018 1.00 67.38 332 GLY A O 1
ATOM 2669 N N . LEU A 1 333 ? 8.038 -4.054 -16.132 1.00 66.69 333 LEU A N 1
ATOM 2670 C CA . LEU A 1 333 ? 9.213 -4.910 -16.156 1.00 66.69 333 LEU A CA 1
ATOM 2671 C C . LEU A 1 333 ? 10.207 -4.309 -17.155 1.00 66.69 333 LEU A C 1
ATOM 2673 O O . LEU A 1 333 ? 9.941 -4.400 -18.355 1.00 66.69 333 LEU A O 1
ATOM 2677 N N . PRO A 1 334 ? 11.317 -3.685 -16.730 1.00 57.78 334 PRO A N 1
ATOM 2678 C CA . PRO A 1 334 ? 12.323 -3.181 -17.662 1.00 57.78 334 PRO A CA 1
ATOM 2679 C C . PRO A 1 334 ? 13.013 -4.341 -18.393 1.00 57.78 334 PRO A C 1
ATOM 2681 O O . PRO A 1 334 ? 13.102 -4.369 -19.616 1.00 57.78 334 PRO A O 1
ATOM 2684 N N . THR A 1 335 ? 13.366 -5.412 -17.687 1.00 69.88 335 THR A N 1
ATOM 2685 C CA . THR A 1 335 ? 13.938 -6.625 -18.292 1.00 69.88 335 THR A CA 1
ATOM 2686 C C . THR A 1 335 ? 13.105 -7.848 -17.939 1.00 69.88 335 THR A C 1
ATOM 2688 O O . THR A 1 335 ? 12.126 -7.754 -17.202 1.00 69.88 335 THR A O 1
ATOM 2691 N N . THR A 1 336 ? 13.473 -9.008 -18.480 1.00 71.94 336 THR A N 1
ATOM 2692 C CA . THR A 1 336 ? 12.918 -10.277 -18.005 1.00 71.94 336 THR A CA 1
ATOM 2693 C C . THR A 1 336 ? 13.261 -10.472 -16.525 1.00 71.94 336 THR A C 1
ATOM 2695 O O . THR A 1 336 ? 12.435 -10.936 -15.758 1.00 71.94 336 THR A O 1
ATOM 2698 N N . GLU A 1 337 ? 14.438 -10.082 -16.055 1.00 80.19 337 GLU A N 1
ATOM 2699 C CA . GLU A 1 337 ? 14.874 -10.386 -14.684 1.00 80.19 337 GLU A CA 1
ATOM 2700 C C . GLU A 1 337 ? 14.402 -9.381 -13.626 1.00 80.19 337 GLU A C 1
ATOM 2702 O O . GLU A 1 337 ? 14.447 -9.686 -12.432 1.00 80.19 337 GLU A O 1
ATOM 2707 N N . LEU A 1 338 ? 13.964 -8.192 -14.046 1.00 84.25 338 LEU A N 1
ATOM 2708 C CA . LEU A 1 338 ? 13.717 -7.075 -13.144 1.00 84.25 338 LEU A CA 1
ATOM 2709 C C . LEU A 1 338 ? 12.298 -6.536 -13.218 1.00 84.25 338 LEU A C 1
ATOM 2711 O O . LEU A 1 338 ? 11.690 -6.406 -14.276 1.00 84.25 338 LEU A O 1
ATOM 2715 N N . ILE A 1 339 ? 11.847 -6.119 -12.046 1.00 84.94 339 ILE A N 1
ATOM 2716 C CA . ILE A 1 339 ? 10.595 -5.439 -11.767 1.00 84.94 339 ILE A CA 1
ATOM 2717 C C . ILE A 1 339 ? 10.921 -3.983 -11.441 1.00 84.94 339 ILE A C 1
ATOM 2719 O O . ILE A 1 339 ? 11.853 -3.699 -10.693 1.00 84.94 339 ILE A O 1
ATOM 2723 N N . TYR A 1 340 ? 10.137 -3.053 -11.972 1.00 84.00 340 TYR A N 1
ATOM 2724 C CA . TYR A 1 340 ? 10.261 -1.624 -11.714 1.00 84.00 340 TYR A CA 1
ATOM 2725 C C . TYR A 1 340 ? 8.993 -1.077 -11.066 1.00 84.00 340 TYR A C 1
ATOM 2727 O O . TYR A 1 340 ? 7.876 -1.254 -11.563 1.00 84.00 340 TYR A O 1
ATOM 2735 N N . GLY A 1 341 ? 9.190 -0.342 -9.977 1.00 79.88 341 GLY A N 1
ATOM 2736 C CA . GLY A 1 341 ? 8.182 0.546 -9.427 1.00 79.88 341 GLY A CA 1
ATOM 2737 C C . GLY A 1 341 ? 8.730 1.935 -9.121 1.00 79.88 341 GLY A C 1
ATOM 2738 O O . GLY A 1 341 ? 9.941 2.138 -9.028 1.00 79.88 341 GLY A O 1
ATOM 2739 N N . SER A 1 342 ? 7.830 2.900 -8.958 1.00 78.12 342 SER A N 1
ATOM 2740 C CA . SER A 1 342 ? 8.165 4.264 -8.558 1.00 78.12 342 SER A CA 1
ATOM 2741 C C . SER A 1 342 ? 7.619 4.596 -7.172 1.00 78.12 342 SER A C 1
ATOM 2743 O O . SER A 1 342 ? 6.586 4.070 -6.747 1.00 78.12 342 SER A O 1
ATOM 2745 N N . LYS A 1 343 ? 8.307 5.485 -6.455 1.00 78.81 343 LYS A N 1
ATOM 2746 C CA . LYS A 1 343 ? 7.812 6.068 -5.202 1.00 78.81 343 LYS A CA 1
ATOM 2747 C C . LYS A 1 343 ? 7.654 7.570 -5.400 1.00 78.81 343 LYS A C 1
ATOM 2749 O O . LYS A 1 343 ? 8.626 8.311 -5.435 1.00 78.81 343 LYS A O 1
ATOM 2754 N N . GLY A 1 344 ? 6.412 8.006 -5.594 1.00 74.12 344 GLY A N 1
ATOM 2755 C CA . GLY A 1 344 ? 6.168 9.314 -6.201 1.00 74.12 344 GLY A CA 1
ATOM 2756 C C . GLY A 1 344 ? 6.662 9.342 -7.650 1.00 74.12 344 GLY A C 1
ATOM 2757 O O . GLY A 1 344 ? 6.706 8.297 -8.316 1.00 74.12 344 GLY A O 1
ATOM 2758 N N . ASP A 1 345 ? 7.026 10.534 -8.110 1.00 75.25 345 ASP A N 1
ATOM 2759 C CA . ASP A 1 345 ? 7.301 10.779 -9.526 1.00 75.25 345 ASP A CA 1
ATOM 2760 C C . ASP A 1 345 ? 8.794 10.729 -9.889 1.00 75.25 345 ASP A C 1
ATOM 2762 O O . ASP A 1 345 ? 9.122 10.538 -11.053 1.00 75.25 345 ASP A O 1
ATOM 2766 N N . SER A 1 346 ? 9.705 10.814 -8.912 1.00 81.88 346 SER A N 1
ATOM 2767 C CA . SER A 1 346 ? 11.155 10.939 -9.152 1.00 81.88 346 SER A CA 1
ATOM 2768 C C . SER A 1 346 ? 12.029 9.825 -8.568 1.00 81.88 346 SER A C 1
ATOM 2770 O O . SER A 1 346 ? 13.223 9.759 -8.878 1.00 81.88 346 SER A O 1
ATOM 2772 N N . ASP A 1 347 ? 11.464 8.917 -7.767 1.00 87.25 347 ASP A N 1
ATOM 2773 C CA . ASP A 1 347 ? 12.185 7.741 -7.274 1.00 87.25 347 ASP A CA 1
ATOM 2774 C C . ASP A 1 347 ? 11.885 6.520 -8.151 1.00 87.25 347 ASP A C 1
ATOM 2776 O O . ASP A 1 347 ? 10.733 6.102 -8.289 1.00 87.25 347 ASP A O 1
ATOM 2780 N N . VAL A 1 348 ? 12.940 5.897 -8.671 1.00 89.12 348 VAL A N 1
ATOM 2781 C CA . VAL A 1 348 ? 12.915 4.611 -9.372 1.00 89.12 348 VAL A CA 1
ATOM 2782 C C . VAL A 1 348 ? 13.433 3.525 -8.446 1.00 89.12 348 VAL A C 1
ATOM 2784 O O . VAL A 1 348 ? 14.518 3.641 -7.870 1.00 89.12 348 VAL A O 1
ATOM 2787 N N . ILE A 1 349 ? 12.677 2.438 -8.337 1.00 90.44 349 ILE A N 1
ATOM 2788 C CA . ILE A 1 349 ? 13.021 1.293 -7.505 1.00 90.44 349 ILE A CA 1
ATOM 2789 C C . ILE A 1 349 ? 12.977 0.022 -8.352 1.00 90.44 349 ILE A C 1
ATOM 2791 O O . ILE A 1 349 ? 11.969 -0.276 -8.992 1.00 90.44 349 ILE A O 1
ATOM 2795 N N . LEU A 1 350 ? 14.087 -0.714 -8.354 1.00 92.12 350 LEU A N 1
ATOM 2796 C CA . LEU A 1 350 ? 14.243 -1.986 -9.049 1.00 92.12 350 LEU A CA 1
ATOM 2797 C C . LEU A 1 350 ? 14.169 -3.139 -8.052 1.00 92.12 350 LEU A C 1
ATOM 2799 O O . LEU A 1 350 ? 14.840 -3.108 -7.015 1.00 92.12 350 LEU A O 1
ATOM 2803 N N . PHE A 1 351 ? 13.416 -4.172 -8.406 1.00 91.44 351 PHE A N 1
ATOM 2804 C CA . PHE A 1 351 ? 13.300 -5.422 -7.666 1.00 91.44 351 PHE A CA 1
ATOM 2805 C C . PHE A 1 351 ? 13.648 -6.606 -8.565 1.00 91.44 351 PHE A C 1
ATOM 2807 O O . PHE A 1 351 ? 13.513 -6.520 -9.785 1.00 91.44 351 PHE A O 1
ATOM 2814 N N . ASP A 1 352 ? 14.077 -7.716 -7.972 1.00 91.19 352 ASP A N 1
ATOM 2815 C CA . ASP A 1 352 ? 14.126 -8.995 -8.680 1.00 91.19 352 ASP A CA 1
ATOM 2816 C C . ASP A 1 352 ? 12.737 -9.656 -8.723 1.00 91.19 352 ASP A C 1
ATOM 2818 O O . ASP A 1 352 ? 11.765 -9.158 -8.147 1.00 91.19 352 ASP A O 1
ATOM 2822 N N . ARG A 1 353 ? 12.639 -10.818 -9.379 1.00 85.75 353 ARG A N 1
ATOM 2823 C CA . ARG A 1 353 ? 11.394 -11.600 -9.480 1.00 85.75 353 ARG A CA 1
ATOM 2824 C C . ARG A 1 353 ? 10.867 -12.176 -8.166 1.00 85.75 353 ARG A C 1
ATOM 2826 O O . ARG A 1 353 ? 9.795 -12.768 -8.162 1.00 85.75 353 ARG A O 1
ATOM 2833 N N . THR A 1 354 ? 11.595 -12.043 -7.067 1.00 88.75 354 THR A N 1
ATOM 2834 C CA . THR A 1 354 ? 11.102 -12.420 -5.736 1.00 88.75 354 THR A CA 1
ATOM 2835 C C . THR A 1 354 ? 10.498 -11.230 -4.994 1.00 88.75 354 THR A C 1
ATOM 2837 O O . THR A 1 354 ? 9.931 -11.406 -3.922 1.00 88.75 354 THR A O 1
ATOM 2840 N N . GLY A 1 355 ? 10.586 -10.020 -5.562 1.00 87.69 355 GLY A N 1
ATOM 2841 C CA . GLY A 1 355 ? 10.178 -8.782 -4.900 1.00 87.69 355 GLY A CA 1
ATOM 2842 C C . GLY A 1 355 ? 11.271 -8.188 -4.012 1.00 87.69 355 GLY A C 1
ATOM 2843 O O . GLY A 1 355 ? 11.017 -7.232 -3.279 1.00 87.69 355 GLY A O 1
ATOM 2844 N N . ARG A 1 356 ? 12.503 -8.703 -4.070 1.00 92.00 356 ARG A N 1
ATOM 2845 C CA . ARG A 1 356 ? 13.619 -8.167 -3.290 1.00 92.00 356 ARG A CA 1
ATOM 2846 C C . ARG A 1 356 ? 14.150 -6.891 -3.929 1.00 92.00 356 ARG A C 1
ATOM 2848 O O . ARG A 1 356 ? 14.423 -6.860 -5.123 1.00 92.00 356 ARG A O 1
ATOM 2855 N N . LEU A 1 357 ? 14.359 -5.849 -3.127 1.00 92.94 357 LEU A N 1
ATOM 2856 C CA . LEU A 1 357 ? 14.940 -4.576 -3.550 1.00 92.94 357 LEU A CA 1
ATOM 2857 C C . LEU A 1 357 ? 16.382 -4.771 -4.046 1.00 92.94 357 LEU A C 1
ATOM 2859 O O . LEU A 1 357 ? 17.262 -5.163 -3.271 1.00 92.94 357 LEU A O 1
ATOM 2863 N N . ILE A 1 358 ? 16.628 -4.423 -5.307 1.00 94.94 358 ILE A N 1
ATOM 2864 C CA . ILE A 1 358 ? 17.928 -4.533 -5.983 1.00 94.94 358 ILE A CA 1
ATOM 2865 C C . ILE A 1 358 ? 18.618 -3.179 -6.104 1.00 94.94 358 ILE A C 1
ATOM 2867 O O . ILE A 1 358 ? 19.833 -3.084 -5.929 1.00 94.94 358 ILE A O 1
ATOM 2871 N N . SER A 1 359 ? 17.884 -2.117 -6.438 1.00 95.25 359 SER A N 1
ATOM 2872 C CA . SER A 1 359 ? 18.444 -0.763 -6.548 1.00 95.25 359 SER A CA 1
ATOM 2873 C C . SER A 1 359 ? 17.384 0.306 -6.349 1.00 95.25 359 SER A C 1
ATOM 2875 O O . SER A 1 359 ? 16.211 0.101 -6.654 1.00 95.25 359 SER A O 1
ATOM 2877 N N . ARG A 1 360 ? 17.813 1.466 -5.857 1.00 93.44 360 ARG A N 1
ATOM 2878 C CA . ARG A 1 360 ? 16.999 2.671 -5.733 1.00 93.44 360 ARG A CA 1
ATOM 2879 C C . ARG A 1 360 ? 17.759 3.866 -6.288 1.00 93.44 360 ARG A C 1
ATOM 2881 O O . ARG A 1 360 ? 18.890 4.141 -5.884 1.00 93.44 360 ARG A O 1
ATOM 2888 N N . HIS A 1 361 ? 17.097 4.610 -7.160 1.00 93.38 361 HIS A N 1
ATOM 2889 C CA . HIS A 1 361 ? 17.622 5.816 -7.781 1.00 93.38 361 HIS A CA 1
ATOM 2890 C C . HIS A 1 361 ? 16.642 6.955 -7.557 1.00 93.38 361 HIS A C 1
ATOM 2892 O O . HIS A 1 361 ? 15.448 6.797 -7.789 1.00 93.38 361 HIS A O 1
ATOM 2898 N N . ARG A 1 362 ? 17.156 8.093 -7.096 1.00 92.19 362 ARG A N 1
ATOM 2899 C CA . ARG A 1 362 ? 16.384 9.324 -6.974 1.00 92.19 362 ARG A CA 1
ATOM 2900 C C . ARG A 1 362 ? 16.894 10.318 -7.996 1.00 92.19 362 ARG A C 1
ATOM 2902 O O . ARG A 1 362 ? 18.070 10.679 -7.958 1.00 92.19 362 ARG A O 1
ATOM 2909 N N . PHE A 1 363 ? 15.999 10.755 -8.862 1.00 90.38 363 PHE A N 1
ATOM 2910 C CA . PHE A 1 363 ? 16.258 11.795 -9.843 1.00 90.38 363 PHE A CA 1
ATOM 2911 C C . PHE A 1 363 ? 15.720 13.135 -9.324 1.00 90.38 363 PHE A C 1
ATOM 2913 O O . PHE A 1 363 ? 15.045 13.195 -8.292 1.00 90.38 363 PHE A O 1
ATOM 2920 N N . LYS A 1 364 ? 16.099 14.232 -9.975 1.00 89.00 364 LYS A N 1
ATOM 2921 C CA . LYS A 1 364 ? 15.735 15.599 -9.575 1.00 89.00 364 LYS A CA 1
ATOM 2922 C C . LYS A 1 364 ? 14.547 16.155 -10.361 1.00 89.00 364 LYS A C 1
ATOM 2924 O O . LYS A 1 364 ? 13.968 17.136 -9.908 1.00 89.00 364 LYS A O 1
ATOM 2929 N N . GLY A 1 365 ? 14.229 15.564 -11.508 1.00 82.25 365 GLY A N 1
ATOM 2930 C CA . GLY A 1 365 ? 13.112 15.942 -12.360 1.00 82.25 365 GLY A CA 1
ATOM 2931 C C . GLY A 1 365 ? 11.761 15.709 -11.698 1.00 82.25 365 GLY A C 1
ATOM 2932 O O . GLY A 1 365 ? 11.645 15.028 -10.676 1.00 82.25 365 GLY A O 1
ATOM 2933 N N . ASP A 1 366 ? 10.736 16.282 -12.314 1.00 77.81 366 ASP A N 1
ATOM 2934 C CA . ASP A 1 366 ? 9.358 16.197 -11.841 1.00 77.81 366 ASP A CA 1
ATOM 2935 C C . ASP A 1 366 ? 8.756 14.821 -12.101 1.00 77.81 366 ASP A C 1
ATOM 2937 O O . ASP A 1 366 ? 7.847 14.413 -11.390 1.00 77.81 366 ASP A O 1
ATOM 2941 N N . TYR A 1 367 ? 9.254 14.108 -13.113 1.00 79.31 367 TYR A N 1
ATOM 2942 C CA . TYR A 1 367 ? 8.772 12.787 -13.487 1.00 79.31 367 TYR A CA 1
ATOM 2943 C C . TYR A 1 367 ? 9.894 11.918 -14.048 1.00 79.31 367 TYR A C 1
ATOM 2945 O O . TYR A 1 367 ? 10.767 12.398 -14.766 1.00 79.31 367 TYR A O 1
ATOM 2953 N N . VAL A 1 368 ? 9.851 10.619 -13.759 1.00 78.50 368 VAL A N 1
ATOM 2954 C CA . VAL A 1 368 ? 10.767 9.629 -14.319 1.00 78.50 368 VAL A CA 1
ATOM 2955 C C . VAL A 1 368 ? 9.999 8.402 -14.771 1.00 78.50 368 VAL A C 1
ATOM 2957 O O . VAL A 1 368 ? 9.188 7.848 -14.028 1.00 78.50 368 VAL A O 1
ATOM 2960 N N . HIS A 1 369 ? 10.325 7.921 -15.965 1.00 76.06 369 HIS A N 1
ATOM 2961 C CA . HIS A 1 369 ? 9.907 6.604 -16.431 1.00 76.06 369 HIS A CA 1
ATOM 2962 C C . HIS A 1 369 ? 11.110 5.776 -16.875 1.00 76.06 369 HIS A C 1
ATOM 2964 O O . HIS A 1 369 ? 12.171 6.321 -17.179 1.00 76.06 369 HIS A O 1
ATOM 2970 N N . LEU A 1 370 ? 10.949 4.452 -16.899 1.00 77.56 370 LEU A N 1
ATOM 2971 C CA . LEU A 1 370 ? 11.963 3.554 -17.437 1.00 77.56 370 LEU A CA 1
ATOM 2972 C C . LEU A 1 370 ? 11.616 3.108 -18.854 1.00 77.56 370 LEU A C 1
ATOM 2974 O O . LEU A 1 370 ? 10.468 2.778 -19.148 1.00 77.56 370 LEU A O 1
ATOM 2978 N N . GLY A 1 371 ? 12.642 3.047 -19.692 1.00 72.69 371 GLY A N 1
ATOM 2979 C CA . GLY A 1 371 ? 12.643 2.390 -20.988 1.00 72.69 371 GLY A CA 1
ATOM 2980 C C . GLY A 1 371 ? 13.682 1.275 -21.023 1.00 72.69 371 GLY A C 1
ATOM 2981 O O . GLY A 1 371 ? 14.565 1.173 -20.168 1.00 72.69 371 GLY A O 1
ATOM 2982 N N . THR A 1 372 ? 13.581 0.403 -22.018 1.00 73.69 372 THR A N 1
ATOM 2983 C CA . THR A 1 372 ? 14.594 -0.624 -22.265 1.00 73.69 372 THR A CA 1
ATOM 2984 C C . THR A 1 372 ? 14.887 -0.681 -23.748 1.00 73.69 372 THR A C 1
ATOM 2986 O O . THR A 1 372 ? 13.970 -0.775 -24.558 1.00 73.69 372 THR A O 1
ATOM 2989 N N . VAL A 1 373 ? 16.168 -0.602 -24.096 1.00 71.31 373 VAL A N 1
ATOM 2990 C CA . VAL A 1 373 ? 16.643 -0.631 -25.480 1.00 71.31 373 VAL A CA 1
ATOM 2991 C C . VAL A 1 373 ? 17.783 -1.631 -25.549 1.00 71.31 373 VAL A C 1
ATOM 2993 O O . VAL A 1 373 ? 18.729 -1.536 -24.778 1.00 71.31 373 VAL A O 1
ATOM 2996 N N . ASN A 1 374 ? 17.673 -2.622 -26.436 1.00 74.88 374 ASN A N 1
ATOM 2997 C CA . ASN A 1 374 ? 18.686 -3.672 -26.619 1.00 74.88 374 ASN A CA 1
ATOM 2998 C C . ASN A 1 374 ? 19.088 -4.399 -25.316 1.00 74.88 374 ASN A C 1
ATOM 3000 O O . ASN A 1 374 ? 20.233 -4.800 -25.146 1.00 74.88 374 ASN A O 1
ATOM 3004 N N . GLY A 1 375 ? 18.140 -4.565 -24.387 1.00 71.94 375 GLY A N 1
ATOM 3005 C CA . GLY A 1 375 ? 18.372 -5.210 -23.089 1.00 71.94 375 GLY A CA 1
ATOM 3006 C C . GLY A 1 375 ? 18.982 -4.303 -22.014 1.00 71.94 375 GLY A C 1
ATOM 3007 O O . GLY A 1 375 ? 19.053 -4.712 -20.857 1.00 71.94 375 GLY A O 1
ATOM 3008 N N . GLU A 1 376 ? 19.358 -3.072 -22.355 1.00 80.56 376 GLU A N 1
ATOM 3009 C CA . GLU A 1 376 ? 19.828 -2.066 -21.405 1.00 80.56 376 GLU A CA 1
ATOM 3010 C C . GLU A 1 376 ? 18.668 -1.235 -20.858 1.00 80.56 376 GLU A C 1
ATOM 3012 O O . GLU A 1 376 ? 17.701 -0.940 -21.564 1.00 80.56 376 GLU A O 1
ATOM 3017 N N . ILE A 1 377 ? 18.776 -0.833 -19.594 1.00 88.44 377 ILE A N 1
ATOM 3018 C CA . ILE A 1 377 ? 17.726 -0.105 -18.883 1.00 88.44 377 ILE A CA 1
ATOM 3019 C C . ILE A 1 377 ? 18.074 1.377 -18.871 1.00 88.44 377 ILE A C 1
ATOM 3021 O O . ILE A 1 377 ? 19.172 1.759 -18.468 1.00 88.44 377 ILE A O 1
ATOM 3025 N N . TYR A 1 378 ? 17.111 2.209 -19.250 1.00 85.38 378 TYR A N 1
ATOM 3026 C CA . TYR A 1 378 ? 17.254 3.656 -19.263 1.00 85.38 378 TYR A CA 1
ATOM 3027 C C . TYR A 1 378 ? 16.183 4.298 -18.392 1.00 85.38 378 TYR A C 1
ATOM 3029 O O . TYR A 1 378 ? 15.027 3.890 -18.443 1.00 85.38 378 TYR A O 1
ATOM 3037 N N . ALA A 1 379 ? 16.552 5.310 -17.615 1.00 88.81 379 ALA A N 1
ATOM 3038 C CA . ALA A 1 379 ? 15.620 6.204 -16.951 1.00 88.81 379 ALA A CA 1
ATOM 3039 C C . ALA A 1 379 ? 15.554 7.525 -17.715 1.00 88.81 379 ALA A C 1
ATOM 3041 O O . ALA A 1 379 ? 16.580 8.148 -17.982 1.00 88.81 379 ALA A O 1
ATOM 3042 N N . VAL A 1 380 ? 14.342 7.942 -18.060 1.00 85.75 380 VAL A N 1
ATOM 3043 C CA . VAL A 1 380 ? 14.068 9.218 -18.713 1.00 85.75 380 VAL A CA 1
ATOM 3044 C C . VAL A 1 380 ? 13.525 10.158 -17.653 1.00 85.75 380 VAL A C 1
ATOM 3046 O O . VAL A 1 380 ? 12.402 9.991 -17.179 1.00 85.75 380 VAL A O 1
ATOM 3049 N N . GLU A 1 381 ? 14.361 11.100 -17.242 1.00 88.94 381 GLU A N 1
ATOM 3050 C CA . GLU A 1 381 ? 14.034 12.144 -16.282 1.00 88.94 381 GLU A CA 1
ATOM 3051 C C . GLU A 1 381 ? 13.474 13.348 -17.033 1.00 88.94 381 GLU A C 1
ATOM 3053 O O . GLU A 1 381 ? 14.168 13.976 -17.829 1.00 88.94 381 GLU A O 1
ATOM 3058 N N . THR A 1 382 ? 12.220 13.681 -16.760 1.00 82.94 382 THR A N 1
ATOM 3059 C CA . THR A 1 382 ? 11.526 14.826 -17.332 1.00 82.94 382 THR A CA 1
ATOM 3060 C C . THR A 1 382 ? 11.415 15.933 -16.289 1.00 82.94 382 THR A C 1
ATOM 3062 O O . THR A 1 382 ? 10.942 15.710 -15.173 1.00 82.94 382 THR A O 1
ATOM 3065 N N . GLN A 1 383 ? 11.819 17.140 -16.670 1.00 83.69 383 GLN A N 1
ATOM 3066 C CA . GLN A 1 383 ? 11.617 18.362 -15.903 1.00 83.69 383 GLN A CA 1
ATOM 3067 C C . GLN A 1 383 ? 10.733 19.321 -16.704 1.00 83.69 383 GLN A C 1
ATOM 3069 O O . GLN A 1 383 ? 10.999 19.585 -17.879 1.00 83.69 383 GLN A O 1
ATOM 3074 N N . TYR A 1 384 ? 9.687 19.836 -16.068 1.00 78.81 384 TYR A N 1
ATOM 3075 C CA . TYR A 1 384 ? 8.793 20.836 -16.631 1.00 78.81 384 TYR A CA 1
ATOM 3076 C C . TYR A 1 384 ? 9.201 22.221 -16.125 1.00 78.81 384 TYR A C 1
ATOM 3078 O O . TYR A 1 384 ? 9.365 22.448 -14.928 1.00 78.81 384 TYR A O 1
ATOM 3086 N N . SER A 1 385 ? 9.361 23.168 -17.043 1.00 78.50 385 SER A N 1
ATOM 3087 C CA . SER A 1 385 ? 9.554 24.583 -16.734 1.00 78.50 385 SER A CA 1
ATOM 3088 C C . SER A 1 385 ? 8.598 25.443 -17.554 1.00 78.50 385 SER A C 1
ATOM 3090 O O . SER A 1 385 ? 8.031 24.997 -18.552 1.00 78.50 385 SER A O 1
ATOM 3092 N N . ASP A 1 386 ? 8.479 26.718 -17.182 1.00 75.19 386 ASP A N 1
ATOM 3093 C CA . ASP A 1 386 ? 7.709 27.713 -17.945 1.00 75.19 386 ASP A CA 1
ATOM 3094 C C . ASP A 1 386 ? 8.200 27.850 -19.402 1.00 75.19 386 ASP A C 1
ATOM 3096 O O . ASP A 1 386 ? 7.471 28.309 -20.278 1.00 75.19 386 ASP A O 1
ATOM 3100 N N . THR A 1 387 ? 9.444 27.438 -19.668 1.00 71.62 387 THR A N 1
ATOM 3101 C CA . THR A 1 387 ? 10.099 27.480 -20.982 1.00 71.62 387 THR A CA 1
ATOM 3102 C C . THR A 1 387 ? 10.007 26.167 -21.765 1.00 71.62 387 THR A C 1
ATOM 3104 O O . THR A 1 387 ? 10.496 26.118 -22.893 1.00 71.62 387 THR A O 1
ATOM 3107 N N . GLY A 1 388 ? 9.399 25.115 -21.206 1.00 73.81 388 GLY A N 1
ATOM 3108 C CA . GLY A 1 388 ? 9.161 23.845 -21.893 1.00 73.81 388 GLY A CA 1
ATOM 3109 C C . GLY A 1 388 ? 9.533 22.599 -21.087 1.00 73.81 388 GLY A C 1
ATOM 3110 O O . GLY A 1 388 ? 9.686 22.625 -19.868 1.00 73.81 388 GLY A O 1
ATOM 3111 N N . ARG A 1 389 ? 9.650 21.475 -21.796 1.00 80.94 389 ARG A N 1
ATOM 3112 C CA . ARG A 1 389 ? 10.031 20.166 -21.254 1.00 80.94 389 ARG A CA 1
ATOM 3113 C C . ARG A 1 389 ? 11.516 19.929 -21.517 1.00 80.94 389 ARG A C 1
ATOM 3115 O O . ARG A 1 389 ? 11.957 20.045 -22.657 1.00 80.94 389 ARG A O 1
ATOM 3122 N N . VAL A 1 390 ? 12.271 19.578 -20.480 1.00 81.31 390 VAL A N 1
ATOM 3123 C CA . VAL A 1 390 ? 13.672 19.149 -20.596 1.00 81.31 390 VAL A CA 1
ATOM 3124 C C . VAL A 1 390 ? 13.762 17.686 -20.196 1.00 81.31 390 VAL A C 1
ATOM 3126 O O . VAL A 1 390 ? 13.287 17.308 -19.125 1.00 81.31 390 VAL A O 1
ATOM 3129 N N . GLU A 1 391 ? 14.379 16.868 -21.046 1.00 85.50 391 GLU A N 1
ATOM 3130 C CA . GLU A 1 391 ? 14.604 15.450 -20.771 1.00 85.50 391 GLU A CA 1
ATOM 3131 C C . GLU A 1 391 ? 16.088 15.164 -20.574 1.00 85.50 391 GLU A C 1
ATOM 3133 O O . GLU A 1 391 ? 16.925 15.614 -21.356 1.00 85.50 391 GLU A O 1
ATOM 3138 N N . ARG A 1 392 ? 16.408 14.392 -19.536 1.00 89.56 392 ARG A N 1
ATOM 3139 C CA . ARG A 1 392 ? 17.734 13.808 -19.327 1.00 89.56 392 ARG A CA 1
ATOM 3140 C C . ARG A 1 392 ? 17.609 12.301 -19.332 1.00 89.56 392 ARG A C 1
ATOM 3142 O O . ARG A 1 392 ? 16.689 11.738 -18.736 1.00 89.56 392 ARG A O 1
ATOM 3149 N N . ILE A 1 393 ? 18.537 11.647 -20.014 1.00 91.06 393 ILE A N 1
ATOM 3150 C CA . ILE A 1 393 ? 18.527 10.199 -20.178 1.00 91.06 393 ILE A CA 1
ATOM 3151 C C . ILE A 1 393 ? 19.647 9.615 -19.337 1.00 91.06 393 ILE A C 1
ATOM 3153 O O . ILE A 1 393 ? 20.795 10.039 -19.426 1.00 91.06 393 ILE A O 1
ATOM 3157 N N . TRP A 1 394 ? 19.310 8.619 -18.532 1.00 94.38 394 TRP A N 1
ATOM 3158 C CA . TRP A 1 394 ? 20.236 7.942 -17.640 1.00 94.38 394 TRP A CA 1
ATOM 3159 C C . TRP A 1 394 ? 20.279 6.464 -17.992 1.00 94.38 394 TRP A C 1
ATOM 3161 O O . TRP A 1 394 ? 19.252 5.795 -17.942 1.00 94.38 394 TRP A O 1
ATOM 3171 N N . ARG A 1 395 ? 21.452 5.919 -18.296 1.00 94.44 395 ARG A N 1
ATOM 3172 C CA . ARG A 1 395 ? 21.648 4.474 -18.422 1.00 94.44 395 ARG A CA 1
ATOM 3173 C C . ARG A 1 395 ? 21.851 3.877 -17.033 1.00 94.44 395 ARG A C 1
ATOM 3175 O O . ARG A 1 395 ? 22.686 4.357 -16.265 1.00 94.44 395 ARG A O 1
ATOM 3182 N N . LEU A 1 396 ? 21.082 2.844 -16.696 1.00 94.06 396 LEU A N 1
ATOM 3183 C CA . LEU A 1 396 ? 21.257 2.077 -15.465 1.00 94.06 396 LEU A CA 1
ATOM 3184 C C . LEU A 1 396 ? 22.198 0.902 -15.740 1.00 94.06 396 LEU A C 1
ATOM 3186 O O . LEU A 1 396 ? 21.803 -0.120 -16.295 1.00 94.06 396 LEU A O 1
ATOM 3190 N N . GLU A 1 397 ? 23.456 1.058 -15.342 1.00 93.81 397 GLU A N 1
ATOM 3191 C CA . GLU A 1 397 ? 24.518 0.073 -15.551 1.00 93.81 397 GLU A CA 1
ATOM 3192 C C . GLU A 1 397 ? 24.681 -0.814 -14.321 1.00 93.81 397 GLU A C 1
ATOM 3194 O O . GLU A 1 397 ? 24.733 -0.307 -13.200 1.00 93.81 397 GLU A O 1
ATOM 3199 N N . LYS A 1 398 ? 24.801 -2.128 -14.517 1.00 92.81 398 LYS A N 1
ATOM 3200 C CA . LYS A 1 398 ? 25.086 -3.072 -13.429 1.00 92.81 398 LYS A CA 1
ATOM 3201 C C . LYS A 1 398 ? 26.511 -2.846 -12.891 1.00 92.81 398 LYS A C 1
ATOM 3203 O O . LYS A 1 398 ? 27.428 -2.642 -13.683 1.00 92.81 398 LYS A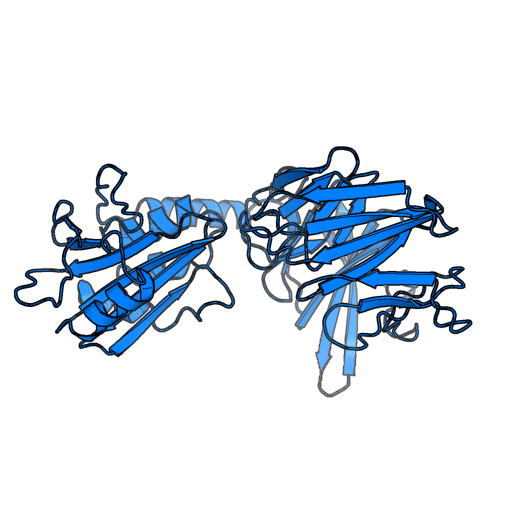 O 1
ATOM 3208 N N . ILE A 1 399 ? 26.669 -2.845 -11.565 1.00 93.00 399 ILE A N 1
ATOM 3209 C CA . ILE A 1 399 ? 27.939 -2.631 -10.840 1.00 93.00 399 ILE A CA 1
ATOM 3210 C C . ILE A 1 399 ? 28.719 -3.935 -10.694 1.00 93.00 399 ILE A C 1
ATOM 3212 O O . ILE A 1 399 ? 28.075 -4.976 -10.417 1.00 93.00 399 ILE A O 1
#

Sequence (399 aa):
MGLSVHTLLLQGSTTFLPLEPGDIVRSHNPPWTVILPGDGGGGAEHLMRIARAVSGACLYFEYFDDDMFSLHLYVDGKREASLSTHPEAGRTSHVERISWAFFGDDSATKALKLVSKTCMLEEQLALAEEALGASLLEHIEFEPRHAERGADAFIAVTARLKALKNRKNAYRAVEVPEAEIPLALLTDKLPAPRYTAIPDAQLIYETKYKGPNRLWLKNISDGRILHEGTVNGEICEQVWWMPEFRQYVTFSRTVWVDGAGWKILCTQFDERLTLLREVYLPPHTWIPTRLTRREGTTFWSGRWQDDRIQILDIADLTLRYIKPEDRVIFRGLPTTELIYGSKGDSDVILFDRTGRLISRHRFKGDYVHLGTVNGEIYAVETQYSDTGRVERIWRLEKI